Protein AF-0000000084548225 (afdb_homodimer)

Sequence (526 aa):
MEPKIGLALGSGGSRGFAHLGVLKVLEREEIPIHYISGSSMGSLIGALYSAGQTVEDMERVAVTFRSKYFMDLTVPKMGFISGEKFRQFIRLFTHHKKIEELNIPLSIVATDLIKAEKVIFTTGPVDRAVRASTAIPGIFVPEKIDGKLLVDGGVIDRVPASVAKDMGADLVIGVDVSQVKKNAEITTIYDVIIQSIDILQTEIVHLKMTGADVLISPRVEKFSSKSFQNAKEIIQLGEEAAEAALPKIYEEIERWKELHKDEMEPKIGLALGSGGSRGFAHLGVLKVLEREEIPIHYISGSSMGSLIGALYSAGQTVEDMERVAVTFRSKYFMDLTVPKMGFISGEKFRQFIRLFTHHKKIEELNIPLSIVATDLIKAEKVIFTTGPVDRAVRASTAIPGIFVPEKIDGKLLVDGGVIDRVPASVAKDMGADLVIGVDVSQVKKNAEITTIYDVIIQSIDILQTEIVHLKMTGADVLISPRVEKFSSKSFQNAKEIIQLGEEAAEAALPKIYEEIERWKELHKDE

Nearest PDB structures (foldseek):
  5fya-assembly1_A  TM=8.974E-01  e=1.579E-24  Pseudomonas aeruginosa PAO1
  5fya-assembly1_B  TM=8.894E-01  e=7.752E-24  Pseudomonas aeruginosa PAO1
  5fqu-assembly1_B  TM=8.761E-01  e=7.718E-23  Pseudomonas aeruginosa PAO1
  5fqu-assembly1_A  TM=8.758E-01  e=9.210E-23  Pseudomonas aeruginosa PAO1
  4pka-assembly1_X  TM=7.561E-01  e=9.386E-14  Solanum cardiophyllum

Structure (mmCIF, N/CA/C/O backbone):
data_AF-0000000084548225-model_v1
#
loop_
_entity.id
_entity.type
_entity.pdbx_description
1 polymer Esterase
#
loop_
_atom_site.group_PDB
_atom_site.id
_atom_site.type_symbol
_atom_site.label_atom_id
_atom_site.label_alt_id
_atom_site.label_comp_id
_atom_site.label_asym_id
_atom_site.label_entity_id
_atom_site.label_seq_id
_atom_site.pdbx_PDB_ins_code
_atom_site.Cartn_x
_atom_site.Cartn_y
_atom_site.Cartn_z
_atom_site.occupancy
_atom_site.B_iso_or_equiv
_atom_site.auth_seq_id
_atom_site.auth_comp_id
_atom_site.auth_asym_id
_atom_site.auth_atom_id
_atom_site.pdbx_PDB_model_num
ATOM 1 N N . MET A 1 1 ? -22.906 -32.5 -13.078 1 81.69 1 MET A N 1
ATOM 2 C CA . MET A 1 1 ? -21.891 -31.562 -13.547 1 81.69 1 MET A CA 1
ATOM 3 C C . MET A 1 1 ? -21 -31.094 -12.406 1 81.69 1 MET A C 1
ATOM 5 O O . MET A 1 1 ? -21.422 -31.062 -11.25 1 81.69 1 MET A O 1
ATOM 9 N N . GLU A 1 2 ? -19.641 -31.125 -12.594 1 91.75 2 GLU A N 1
ATOM 10 C CA . GLU A 1 2 ? -18.688 -30.688 -11.578 1 91.75 2 GLU A CA 1
ATOM 11 C C . GLU A 1 2 ? -18.219 -29.266 -11.828 1 91.75 2 GLU A C 1
ATOM 13 O O . GLU A 1 2 ? -18.047 -28.859 -12.984 1 91.75 2 GLU A O 1
ATOM 18 N N . PRO A 1 3 ? -18.172 -28.547 -10.812 1 96.69 3 PRO A N 1
ATOM 19 C CA . PRO A 1 3 ? -17.703 -27.172 -11 1 96.69 3 PRO A CA 1
ATOM 20 C C . PRO A 1 3 ? -16.234 -27.109 -11.391 1 96.69 3 PRO A C 1
ATOM 22 O O . PRO A 1 3 ? -15.43 -27.938 -10.945 1 96.69 3 PRO A O 1
ATOM 25 N N . LYS A 1 4 ? -15.891 -26.141 -12.203 1 98.12 4 LYS A N 1
ATOM 26 C CA . LYS A 1 4 ? -14.492 -25.797 -12.414 1 98.12 4 LYS A CA 1
ATOM 27 C C . LYS A 1 4 ? -13.945 -24.984 -11.258 1 98.12 4 LYS A C 1
ATOM 29 O O . LYS A 1 4 ? -14.5 -23.938 -10.906 1 98.12 4 LYS A O 1
ATOM 34 N N . ILE A 1 5 ? -12.875 -25.453 -10.719 1 98.44 5 ILE A N 1
ATOM 35 C CA . ILE A 1 5 ? -12.344 -24.828 -9.516 1 98.44 5 ILE A CA 1
ATOM 36 C C . ILE A 1 5 ? -11.102 -24.016 -9.867 1 98.44 5 ILE A C 1
ATOM 38 O O . ILE A 1 5 ? -10.188 -24.516 -10.523 1 98.44 5 ILE A O 1
ATOM 42 N N . GLY A 1 6 ? -11.156 -22.719 -9.508 1 98.62 6 GLY A N 1
ATOM 43 C CA . GLY A 1 6 ? -9.992 -21.859 -9.594 1 98.62 6 GLY A CA 1
ATOM 44 C C . GLY A 1 6 ? -9.273 -21.688 -8.266 1 98.62 6 GLY A C 1
ATOM 45 O O . GLY A 1 6 ? -9.914 -21.609 -7.215 1 98.62 6 GLY A O 1
ATOM 46 N N . LEU A 1 7 ? -7.992 -21.672 -8.328 1 98.75 7 LEU A N 1
ATOM 47 C CA . LEU A 1 7 ? -7.156 -21.422 -7.16 1 98.75 7 LEU A CA 1
ATOM 48 C C . LEU A 1 7 ? -6.414 -20.094 -7.301 1 98.75 7 LEU A C 1
ATOM 50 O O . LEU A 1 7 ? -5.645 -19.906 -8.25 1 98.75 7 LEU A O 1
ATOM 54 N N . ALA A 1 8 ? -6.703 -19.141 -6.43 1 98.06 8 ALA A N 1
ATOM 55 C CA . ALA A 1 8 ? -6.035 -17.844 -6.414 1 98.06 8 ALA A CA 1
ATOM 56 C C . ALA A 1 8 ? -4.973 -17.781 -5.32 1 98.06 8 ALA A C 1
ATOM 58 O O . ALA A 1 8 ? -5.301 -17.766 -4.129 1 98.06 8 ALA A O 1
ATOM 59 N N . LEU A 1 9 ? -3.748 -17.75 -5.754 1 97.88 9 LEU A N 1
ATOM 60 C CA . LEU A 1 9 ? -2.619 -17.781 -4.832 1 97.88 9 LEU A CA 1
ATOM 61 C C . LEU A 1 9 ? -2.113 -16.375 -4.535 1 97.88 9 LEU A C 1
ATOM 63 O O . LEU A 1 9 ? -1.633 -15.68 -5.438 1 97.88 9 LEU A O 1
ATOM 67 N N . GLY A 1 10 ? -2.131 -16.031 -3.303 1 94.88 10 GLY A N 1
ATOM 68 C CA . GLY A 1 10 ? -1.883 -14.656 -2.902 1 94.88 10 GLY A CA 1
ATOM 69 C C . GLY A 1 10 ? -0.408 -14.344 -2.73 1 94.88 10 GLY A C 1
ATOM 70 O O . GLY A 1 10 ? 0.426 -15.25 -2.707 1 94.88 10 GLY A O 1
ATOM 71 N N . SER A 1 11 ? -0.176 -13.016 -2.584 1 92.75 11 SER A N 1
ATOM 72 C CA . SER A 1 11 ? 1.157 -12.492 -2.309 1 92.75 11 SER A CA 1
ATOM 73 C C . SER A 1 11 ? 1.515 -12.633 -0.833 1 92.75 11 SER A C 1
ATOM 75 O O . SER A 1 11 ? 0.631 -12.648 0.027 1 92.75 11 SER A O 1
ATOM 77 N N . GLY A 1 12 ? 2.861 -12.828 -0.58 1 88.12 12 GLY A N 1
ATOM 78 C CA . GLY A 1 12 ? 3.203 -12.922 0.831 1 88.12 12 GLY A CA 1
ATOM 79 C C . GLY A 1 12 ? 4.672 -13.219 1.07 1 88.12 12 GLY A C 1
ATOM 80 O O . GLY A 1 12 ? 5.062 -13.602 2.176 1 88.12 12 GLY A O 1
ATOM 81 N N . GLY A 1 13 ? 5.516 -13.047 0.071 1 86.75 13 GLY A N 1
ATOM 82 C CA . GLY A 1 13 ? 6.922 -13.367 0.24 1 86.75 13 GLY A CA 1
ATOM 83 C C . GLY A 1 13 ? 7.16 -14.805 0.666 1 86.75 13 GLY A C 1
ATOM 84 O O . GLY A 1 13 ? 6.551 -15.727 0.119 1 86.75 13 GLY A O 1
ATOM 85 N N . SER A 1 14 ? 8.039 -14.984 1.676 1 85.44 14 SER A N 1
ATOM 86 C CA . SER A 1 14 ? 8.383 -16.328 2.119 1 85.44 14 SER A CA 1
ATOM 87 C C . SER A 1 14 ? 7.172 -17.047 2.721 1 85.44 14 SER A C 1
ATOM 89 O O . SER A 1 14 ? 7.117 -18.266 2.758 1 85.44 14 SER A O 1
ATOM 91 N N . ARG A 1 15 ? 6.23 -16.281 3.137 1 89.38 15 ARG A N 1
ATOM 92 C CA . ARG A 1 15 ? 5.004 -16.875 3.666 1 89.38 15 ARG A CA 1
ATOM 93 C C . ARG A 1 15 ? 4.246 -17.625 2.58 1 89.38 15 ARG A C 1
ATOM 95 O O . ARG A 1 15 ? 3.395 -18.469 2.879 1 89.38 15 ARG A O 1
ATOM 102 N N . GLY A 1 16 ? 4.617 -17.312 1.414 1 92.38 16 GLY A N 1
ATOM 103 C CA . GLY A 1 16 ? 4.012 -17.984 0.269 1 92.38 16 GLY A CA 1
ATOM 104 C C . GLY A 1 16 ? 4.324 -19.469 0.208 1 92.38 16 GLY A C 1
ATOM 105 O O . GLY A 1 16 ? 3.666 -20.203 -0.522 1 92.38 16 GLY A O 1
ATOM 106 N N . PHE A 1 17 ? 5.254 -19.922 0.998 1 94.44 17 PHE A N 1
ATOM 107 C CA . PHE A 1 17 ? 5.5 -21.359 1.075 1 94.44 17 PHE A CA 1
ATOM 108 C C . PHE A 1 17 ? 4.266 -22.094 1.587 1 94.44 17 PHE A C 1
ATOM 110 O O . PHE A 1 17 ? 4.113 -23.297 1.359 1 94.44 17 PHE A O 1
ATOM 117 N N . ALA A 1 18 ? 3.416 -21.391 2.221 1 96.19 18 ALA A N 1
ATOM 118 C CA . ALA A 1 18 ? 2.178 -21.984 2.721 1 96.19 18 ALA A CA 1
ATOM 119 C C . ALA A 1 18 ? 1.308 -22.484 1.571 1 96.19 18 ALA A C 1
ATOM 121 O O . ALA A 1 18 ? 0.49 -23.391 1.752 1 96.19 18 ALA A O 1
ATOM 122 N N . HIS A 1 19 ? 1.433 -21.844 0.414 1 98.12 19 HIS A N 1
ATOM 123 C CA . HIS A 1 19 ? 0.702 -22.312 -0.758 1 98.12 19 HIS A CA 1
ATOM 124 C C . HIS A 1 19 ? 0.976 -23.797 -1.023 1 98.12 19 HIS A C 1
ATOM 126 O O . HIS A 1 19 ? 0.093 -24.516 -1.483 1 98.12 19 HIS A O 1
ATOM 132 N N . LEU A 1 20 ? 2.195 -24.25 -0.744 1 97.94 20 LEU A N 1
ATOM 133 C CA . LEU A 1 20 ? 2.559 -25.656 -0.95 1 97.94 20 LEU A CA 1
ATOM 134 C C . LEU A 1 20 ? 1.74 -26.562 -0.043 1 97.94 20 LEU A C 1
ATOM 136 O O . LEU A 1 20 ? 1.302 -27.641 -0.467 1 97.94 20 LEU A O 1
ATOM 140 N N . GLY A 1 21 ? 1.569 -26.125 1.209 1 98.12 21 GLY A N 1
ATOM 141 C CA . GLY A 1 21 ? 0.714 -26.875 2.111 1 98.12 21 GLY A CA 1
ATOM 142 C C . GLY A 1 21 ? -0.718 -26.984 1.624 1 98.12 21 GLY A C 1
ATOM 143 O O . GLY A 1 21 ? -1.33 -28.062 1.714 1 98.12 21 GLY A O 1
ATOM 144 N N . VAL A 1 22 ? -1.211 -25.938 1.106 1 98.62 22 VAL A N 1
ATOM 145 C CA . VAL A 1 22 ? -2.568 -25.922 0.572 1 98.62 22 VAL A CA 1
ATOM 146 C C . VAL A 1 22 ? -2.672 -26.875 -0.61 1 98.62 22 VAL A C 1
ATOM 148 O O . VAL A 1 22 ? -3.613 -27.672 -0.692 1 98.62 22 VAL A O 1
ATOM 151 N N . LEU A 1 23 ? -1.716 -26.812 -1.496 1 98.62 23 LEU A N 1
ATOM 152 C CA . LEU A 1 23 ? -1.705 -27.688 -2.664 1 98.62 23 LEU A CA 1
ATOM 153 C C . LEU A 1 23 ? -1.665 -29.156 -2.244 1 98.62 23 LEU A C 1
ATOM 155 O O . LEU A 1 23 ? -2.354 -30 -2.83 1 98.62 23 LEU A O 1
ATOM 159 N N . LYS A 1 24 ? -0.871 -29.469 -1.237 1 98.12 24 LYS A N 1
ATOM 160 C CA . LYS A 1 24 ? -0.777 -30.828 -0.729 1 98.12 24 LYS A CA 1
ATOM 161 C C . LYS A 1 24 ? -2.148 -31.359 -0.317 1 98.12 24 LYS A C 1
ATOM 163 O O . LYS A 1 24 ? -2.516 -32.469 -0.665 1 98.12 24 LYS A O 1
ATOM 168 N N . VAL A 1 25 ? -2.842 -30.578 0.411 1 98.56 25 VAL A N 1
ATOM 169 C CA . VAL A 1 25 ? -4.141 -30.984 0.932 1 98.56 25 VAL A CA 1
ATOM 170 C C . VAL A 1 25 ? -5.141 -31.109 -0.215 1 98.56 25 VAL A C 1
ATOM 172 O O . VAL A 1 25 ? -5.914 -32.062 -0.267 1 98.56 25 VAL A O 1
ATOM 175 N N . LEU A 1 26 ? -5.16 -30.156 -1.131 1 98.38 26 LEU A N 1
ATOM 176 C CA . LEU A 1 26 ? -6.086 -30.219 -2.258 1 98.38 26 LEU A CA 1
ATOM 177 C C . LEU A 1 26 ? -5.828 -31.469 -3.092 1 98.38 26 LEU A C 1
ATOM 179 O O . LEU A 1 26 ? -6.773 -32.125 -3.543 1 98.38 26 LEU A O 1
ATOM 183 N N . GLU A 1 27 ? -4.555 -31.781 -3.295 1 97.88 27 GLU A N 1
ATOM 184 C CA . GLU A 1 27 ? -4.207 -33 -4.023 1 97.88 27 GLU A CA 1
ATOM 185 C C . GLU A 1 27 ? -4.66 -34.25 -3.268 1 97.88 27 GLU A C 1
ATOM 187 O O . GLU A 1 27 ? -5.25 -35.156 -3.854 1 97.88 27 GLU A O 1
ATOM 192 N N . ARG A 1 28 ? -4.316 -34.25 -2.002 1 97.56 28 ARG A N 1
ATOM 193 C CA . ARG A 1 28 ? -4.656 -35.406 -1.161 1 97.56 28 ARG A CA 1
ATOM 194 C C . ARG A 1 28 ? -6.156 -35.688 -1.186 1 97.56 28 ARG A C 1
ATOM 196 O O . ARG A 1 28 ? -6.582 -36.844 -1.221 1 97.56 28 ARG A O 1
ATOM 203 N N . GLU A 1 29 ? -6.914 -34.656 -1.213 1 97.88 29 GLU A N 1
ATOM 204 C CA . GLU A 1 29 ? -8.367 -34.75 -1.159 1 97.88 29 GLU A CA 1
ATOM 205 C C . GLU A 1 29 ? -8.969 -34.844 -2.561 1 97.88 29 GLU A C 1
ATOM 207 O O . GLU A 1 29 ? -10.195 -34.812 -2.719 1 97.88 29 GLU A O 1
ATOM 212 N N . GLU A 1 30 ? -8.133 -34.844 -3.566 1 97.38 30 GLU A N 1
ATOM 213 C CA . GLU A 1 30 ? -8.516 -34.969 -4.969 1 97.38 30 GLU A CA 1
ATOM 214 C C . GLU A 1 30 ? -9.469 -33.875 -5.398 1 97.38 30 GLU A C 1
ATOM 216 O O . GLU A 1 30 ? -10.469 -34.125 -6.07 1 97.38 30 GLU A O 1
ATOM 221 N N . ILE A 1 31 ? -9.258 -32.75 -4.895 1 97.5 31 ILE A N 1
ATOM 222 C CA . ILE A 1 31 ? -9.969 -31.562 -5.363 1 97.5 31 ILE A CA 1
ATOM 223 C C . ILE A 1 31 ? -9.281 -31.016 -6.613 1 97.5 31 ILE A C 1
ATOM 225 O O . ILE A 1 31 ? -8.141 -30.547 -6.551 1 97.5 31 ILE A O 1
ATOM 229 N N . PRO A 1 32 ? -9.953 -31.078 -7.676 1 96.94 32 PRO A N 1
ATOM 230 C CA . PRO A 1 32 ? -9.289 -30.672 -8.914 1 96.94 32 PRO A CA 1
ATOM 231 C C . PRO A 1 32 ? -9.078 -29.156 -9.008 1 96.94 32 PRO A C 1
ATOM 233 O O . PRO A 1 32 ? -9.922 -28.391 -8.555 1 96.94 32 PRO A O 1
ATOM 236 N N . ILE A 1 33 ? -7.996 -28.734 -9.617 1 98.31 33 ILE A N 1
ATOM 237 C CA . ILE A 1 33 ? -7.688 -27.344 -9.906 1 98.31 33 ILE A CA 1
ATOM 238 C C . ILE A 1 33 ? -7.691 -27.109 -11.414 1 98.31 33 ILE A C 1
ATOM 240 O O . ILE A 1 33 ? -6.836 -27.625 -12.133 1 98.31 33 ILE A O 1
ATOM 244 N N . HIS A 1 34 ? -8.617 -26.312 -11.828 1 98.5 34 HIS A N 1
ATOM 245 C CA . HIS A 1 34 ? -8.789 -26.109 -13.266 1 98.5 34 HIS A CA 1
ATOM 246 C C . HIS A 1 34 ? -8.086 -24.844 -13.734 1 98.5 34 HIS A C 1
ATOM 248 O O . HIS A 1 34 ? -7.672 -24.75 -14.891 1 98.5 34 HIS A O 1
ATOM 254 N N . TYR A 1 35 ? -8.016 -23.859 -12.844 1 98.69 35 TYR A N 1
ATOM 255 C CA . TYR A 1 35 ? -7.387 -22.578 -13.125 1 98.69 35 TYR A CA 1
ATOM 256 C C . TYR A 1 35 ? -6.555 -22.109 -11.93 1 98.69 35 TYR A C 1
ATOM 258 O O . TYR A 1 35 ? -6.902 -22.375 -10.781 1 98.69 35 TYR A O 1
ATOM 266 N N . ILE A 1 36 ? -5.477 -21.406 -12.242 1 98.88 36 ILE A N 1
ATOM 267 C CA . ILE A 1 36 ? -4.68 -20.797 -11.18 1 98.88 36 ILE A CA 1
ATOM 268 C C . ILE A 1 36 ? -4.402 -19.344 -11.516 1 98.88 36 ILE A C 1
ATOM 270 O O . ILE A 1 36 ? -4.098 -19 -12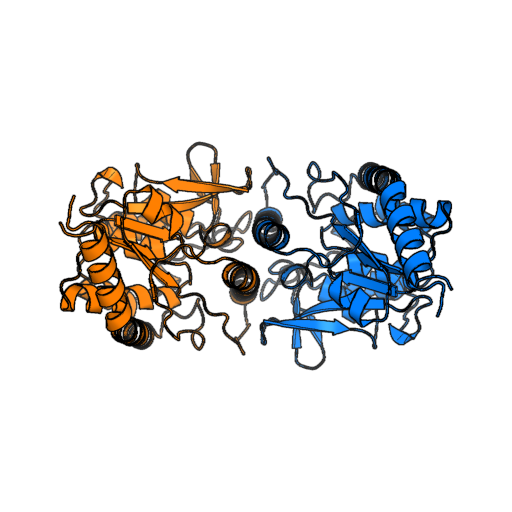.664 1 98.88 36 ILE A O 1
ATOM 274 N N . SER A 1 37 ? -4.637 -18.469 -10.633 1 98.75 37 SER A N 1
ATOM 275 C CA . SER A 1 37 ? -4.137 -17.109 -10.672 1 98.75 37 SER A CA 1
ATOM 276 C C . SER A 1 37 ? -3.182 -16.828 -9.508 1 98.75 37 SER A C 1
ATOM 278 O O . SER A 1 37 ? -3.322 -17.422 -8.438 1 98.75 37 SER A O 1
ATOM 280 N N . GLY A 1 38 ? -2.172 -16.047 -9.789 1 98.25 38 GLY A N 1
ATOM 281 C CA . GLY A 1 38 ? -1.194 -15.836 -8.734 1 98.25 38 GLY A CA 1
ATOM 282 C C . GLY A 1 38 ? -0.588 -14.445 -8.758 1 98.25 38 GLY A C 1
ATOM 283 O O . GLY A 1 38 ? -0.396 -13.859 -9.828 1 98.25 38 GLY A O 1
ATOM 284 N N . SER A 1 39 ? -0.247 -13.922 -7.637 1 96.75 39 SER A N 1
ATOM 285 C CA . SER A 1 39 ? 0.487 -12.68 -7.438 1 96.75 39 SER A CA 1
ATOM 286 C C . SER A 1 39 ? 1.738 -12.898 -6.598 1 96.75 39 SER A C 1
ATOM 288 O O . SER A 1 39 ? 1.669 -13.5 -5.52 1 96.75 39 SER A O 1
ATOM 290 N N . SER A 1 40 ? 2.908 -12.359 -7.039 1 96.31 40 SER A N 1
ATOM 291 C CA . SER A 1 40 ? 4.168 -12.461 -6.305 1 96.31 40 SER A CA 1
ATOM 292 C C . SER A 1 40 ? 4.516 -13.914 -6.008 1 96.31 40 SER A C 1
ATOM 294 O O . SER A 1 40 ? 4.551 -14.75 -6.914 1 96.31 40 SER A O 1
ATOM 296 N N . MET A 1 41 ? 4.672 -14.281 -4.836 1 95.06 41 MET A N 1
ATOM 297 C CA . MET A 1 41 ? 5 -15.664 -4.48 1 95.06 41 MET A CA 1
ATOM 298 C C . MET A 1 41 ? 3.916 -16.625 -4.969 1 95.06 41 MET A C 1
ATOM 300 O O . MET A 1 41 ? 4.211 -17.75 -5.355 1 95.06 41 MET A O 1
ATOM 304 N N . GLY A 1 42 ? 2.717 -16.156 -4.926 1 97.56 42 GLY A N 1
ATOM 305 C CA . GLY A 1 42 ? 1.646 -16.969 -5.492 1 97.56 42 GLY A CA 1
ATOM 306 C C . GLY A 1 42 ? 1.839 -17.266 -6.969 1 97.56 42 GLY A C 1
ATOM 307 O O . GLY A 1 42 ? 1.537 -18.359 -7.426 1 97.56 42 GLY A O 1
ATOM 308 N N . SER A 1 43 ? 2.299 -16.266 -7.688 1 98.62 43 SER A N 1
ATOM 309 C CA . SER A 1 43 ? 2.57 -16.5 -9.102 1 98.62 43 SER A CA 1
ATOM 310 C C . SER A 1 43 ? 3.713 -17.484 -9.297 1 98.62 43 SER A C 1
ATOM 312 O O . SER A 1 43 ? 3.672 -18.312 -10.203 1 98.62 43 SER A O 1
ATOM 314 N N . LEU A 1 44 ? 4.742 -17.422 -8.438 1 97.81 44 LEU A N 1
ATOM 315 C CA . LEU A 1 44 ? 5.867 -18.344 -8.516 1 97.81 44 LEU A CA 1
ATOM 316 C C . LEU A 1 44 ? 5.41 -19.781 -8.273 1 97.81 44 LEU A C 1
ATOM 318 O O . LEU A 1 44 ? 5.656 -20.656 -9.094 1 97.81 44 LEU A O 1
ATOM 322 N N . ILE A 1 45 ? 4.703 -19.984 -7.191 1 98.31 45 ILE A N 1
ATOM 323 C CA . ILE A 1 45 ? 4.227 -21.312 -6.84 1 98.31 45 ILE A CA 1
ATOM 324 C C . ILE A 1 45 ? 3.254 -21.812 -7.902 1 98.31 45 ILE A C 1
ATOM 326 O O . ILE A 1 45 ? 3.334 -22.969 -8.336 1 98.31 45 ILE A O 1
ATOM 330 N N . GLY A 1 46 ? 2.361 -20.906 -8.289 1 98.69 46 GLY A N 1
ATOM 331 C CA . GLY A 1 46 ? 1.426 -21.266 -9.344 1 98.69 46 GLY A CA 1
ATOM 332 C C . GLY A 1 46 ? 2.111 -21.656 -10.633 1 98.69 46 GLY A C 1
ATOM 333 O O . GLY A 1 46 ? 1.719 -22.641 -11.273 1 98.69 46 GLY A O 1
ATOM 334 N N . ALA A 1 47 ? 3.139 -20.953 -11.008 1 98.75 47 ALA A N 1
ATOM 335 C CA . ALA A 1 47 ? 3.865 -21.219 -12.242 1 98.75 47 ALA A CA 1
ATOM 336 C C . ALA A 1 47 ? 4.582 -22.562 -12.18 1 98.75 47 ALA A C 1
ATOM 338 O O . ALA A 1 47 ? 4.496 -23.375 -13.109 1 98.75 47 ALA A O 1
ATOM 339 N N . LEU A 1 48 ? 5.281 -22.812 -11.094 1 98.5 48 LEU A N 1
ATOM 340 C CA . LEU A 1 48 ? 6.004 -24.078 -10.938 1 98.5 48 LEU A CA 1
ATOM 341 C C . LEU A 1 48 ? 5.043 -25.266 -10.938 1 98.5 48 LEU A C 1
ATOM 343 O O . LEU A 1 48 ? 5.281 -26.25 -11.625 1 98.5 48 LEU A O 1
ATOM 347 N N . TYR A 1 49 ? 3.957 -25.125 -10.227 1 98.69 49 TYR A N 1
ATOM 348 C CA . TYR A 1 49 ? 2.949 -26.172 -10.148 1 98.69 49 TYR A CA 1
ATOM 349 C C . TYR A 1 49 ? 2.324 -26.438 -11.516 1 98.69 49 TYR A C 1
ATOM 351 O O . TYR A 1 49 ? 2.201 -27.578 -11.938 1 98.69 49 TYR A O 1
ATOM 359 N N . SER A 1 50 ? 1.977 -25.344 -12.156 1 98.62 50 SER A N 1
ATOM 360 C CA . SER A 1 50 ? 1.33 -25.469 -13.461 1 98.62 50 SER A CA 1
ATOM 361 C C . SER A 1 50 ? 2.295 -26 -14.516 1 98.62 50 SER A C 1
ATOM 363 O O . SER A 1 50 ? 1.87 -26.516 -15.555 1 98.62 50 SER A O 1
ATOM 365 N N . ALA A 1 51 ? 3.574 -25.844 -14.273 1 98.19 51 ALA A N 1
ATOM 366 C CA . ALA A 1 51 ? 4.586 -26.344 -15.203 1 98.19 51 ALA A CA 1
ATOM 367 C C . ALA A 1 51 ? 4.82 -27.844 -15.008 1 98.19 51 ALA A C 1
ATOM 369 O O . ALA A 1 51 ? 5.523 -28.469 -15.805 1 98.19 51 ALA A O 1
ATOM 370 N N . GLY A 1 52 ? 4.301 -28.391 -13.922 1 97.44 52 GLY A N 1
ATOM 371 C CA . GLY A 1 52 ? 4.387 -29.828 -13.734 1 97.44 52 GLY A CA 1
ATOM 372 C C . GLY A 1 52 ? 5.289 -30.219 -12.586 1 97.44 52 GLY A C 1
ATOM 373 O O . GLY A 1 52 ? 5.52 -31.422 -12.359 1 97.44 52 GLY A O 1
ATOM 374 N N . GLN A 1 53 ? 5.805 -29.281 -11.891 1 97.44 53 GLN A N 1
ATOM 375 C CA . GLN A 1 53 ? 6.574 -29.625 -10.703 1 97.44 53 GLN A CA 1
ATOM 376 C C . GLN A 1 53 ? 5.691 -30.281 -9.641 1 97.44 53 GLN A C 1
ATOM 378 O O . GLN A 1 53 ? 4.543 -29.875 -9.445 1 97.44 53 GLN A O 1
ATOM 383 N N . THR A 1 54 ? 6.242 -31.266 -8.992 1 97.44 54 THR A N 1
ATOM 384 C CA . THR A 1 54 ? 5.488 -31.875 -7.902 1 97.44 54 THR A CA 1
ATOM 385 C C . THR A 1 54 ? 5.578 -31.031 -6.641 1 97.44 54 THR A C 1
ATOM 387 O O . THR A 1 54 ? 6.555 -30.297 -6.449 1 97.44 54 THR A O 1
ATOM 390 N N . VAL A 1 55 ? 4.578 -31.125 -5.801 1 97.56 55 VAL A N 1
ATOM 391 C CA . VAL A 1 55 ? 4.594 -30.391 -4.539 1 97.56 55 VAL A CA 1
ATOM 392 C C . VAL A 1 55 ? 5.785 -30.828 -3.695 1 97.56 55 VAL A C 1
ATOM 394 O O . VAL A 1 55 ? 6.422 -30 -3.029 1 97.56 55 VAL A O 1
ATOM 397 N N . GLU A 1 56 ? 6.082 -32.062 -3.756 1 96.19 56 GLU A N 1
ATOM 398 C CA . GLU A 1 56 ? 7.219 -32.625 -3.023 1 96.19 56 GLU A CA 1
ATOM 399 C C . GLU A 1 56 ? 8.531 -31.969 -3.48 1 96.19 56 GLU A C 1
ATOM 401 O O . GLU A 1 56 ? 9.359 -31.594 -2.654 1 96.19 56 GLU A O 1
ATOM 406 N N . ASP A 1 57 ? 8.742 -31.922 -4.766 1 95.88 57 ASP A N 1
ATOM 407 C CA . ASP A 1 57 ? 9.945 -31.297 -5.301 1 95.88 57 ASP A CA 1
ATOM 408 C C . ASP A 1 57 ? 10.016 -29.828 -4.906 1 95.88 57 ASP A C 1
ATOM 410 O O . ASP A 1 57 ? 11.086 -29.328 -4.535 1 95.88 57 ASP A O 1
ATOM 414 N N . MET A 1 58 ? 8.914 -29.188 -4.992 1 96.88 58 MET A N 1
ATOM 415 C CA . MET A 1 58 ? 8.875 -27.766 -4.637 1 96.88 58 MET A CA 1
ATOM 416 C C . MET A 1 58 ? 9.172 -27.578 -3.15 1 96.88 58 MET A C 1
ATOM 418 O O . MET A 1 58 ? 9.828 -26.609 -2.764 1 96.88 58 MET A O 1
ATOM 422 N N . GLU A 1 59 ? 8.625 -28.453 -2.336 1 95.62 59 GLU A N 1
ATOM 423 C CA . GLU A 1 59 ? 8.906 -28.406 -0.904 1 95.62 59 GLU A CA 1
ATOM 424 C C . GLU A 1 59 ? 10.398 -28.578 -0.627 1 95.62 59 GLU A C 1
ATOM 426 O O . GLU A 1 59 ? 10.961 -27.875 0.216 1 95.62 59 GLU A O 1
ATOM 431 N N . ARG A 1 60 ? 11.023 -29.484 -1.304 1 94.06 60 ARG A N 1
ATOM 432 C CA . ARG A 1 60 ? 12.453 -29.703 -1.141 1 94.06 60 ARG A CA 1
ATOM 433 C C . ARG A 1 60 ? 13.242 -28.438 -1.488 1 94.06 60 ARG A C 1
ATOM 435 O O . ARG A 1 60 ? 14.172 -28.062 -0.768 1 94.06 60 ARG A O 1
ATOM 442 N N . VAL A 1 61 ? 12.891 -27.844 -2.582 1 91.81 61 VAL A N 1
ATOM 443 C CA . VAL A 1 61 ? 13.547 -26.625 -3.018 1 91.81 61 VAL A CA 1
ATOM 444 C C . VAL A 1 61 ? 13.312 -25.516 -1.987 1 91.81 61 VAL A C 1
ATOM 446 O O . VAL A 1 61 ? 14.242 -24.781 -1.641 1 91.81 61 VAL A O 1
ATOM 449 N N . ALA A 1 62 ? 12.094 -25.422 -1.484 1 92.06 62 ALA A N 1
ATOM 450 C CA . ALA A 1 62 ? 11.742 -24.391 -0.514 1 92.06 62 ALA A CA 1
ATOM 451 C C . ALA A 1 62 ? 12.586 -24.516 0.754 1 92.06 62 ALA A C 1
ATOM 453 O O . ALA A 1 62 ? 13.047 -23.516 1.301 1 92.06 62 ALA A O 1
ATOM 454 N N . VAL A 1 63 ? 12.773 -25.703 1.194 1 90.25 63 VAL A N 1
ATOM 455 C CA . VAL A 1 63 ? 13.461 -25.969 2.457 1 90.25 63 VAL A CA 1
ATOM 456 C C . VAL A 1 63 ? 14.953 -25.672 2.311 1 90.25 63 VAL A C 1
ATOM 458 O O . VAL A 1 63 ? 15.594 -25.219 3.26 1 90.25 63 VAL A O 1
ATOM 461 N N . THR A 1 64 ? 15.469 -25.75 1.113 1 86.56 64 THR A N 1
ATOM 462 C CA . THR A 1 64 ? 16.906 -25.562 0.903 1 86.56 64 THR A CA 1
ATOM 463 C C . THR A 1 64 ? 17.172 -24.203 0.273 1 86.56 64 THR A C 1
ATOM 465 O O . THR A 1 64 ? 18.328 -23.859 0.029 1 86.56 64 THR A O 1
ATOM 468 N N . PHE A 1 65 ? 16.125 -23.516 0.097 1 83.44 65 PHE A N 1
ATOM 469 C CA . PHE A 1 65 ? 16.219 -22.234 -0.609 1 83.44 65 PHE A CA 1
ATOM 470 C C . PHE A 1 65 ? 17.031 -21.234 0.204 1 83.44 65 PHE A C 1
ATOM 472 O O . PHE A 1 65 ? 16.797 -21.078 1.407 1 83.44 65 PHE A O 1
ATOM 479 N N . ARG A 1 66 ? 18 -20.656 -0.429 1 80.31 66 ARG A N 1
ATOM 480 C CA . ARG A 1 66 ? 18.766 -19.547 0.125 1 80.31 66 ARG A CA 1
ATOM 481 C C . ARG A 1 66 ? 18.688 -18.328 -0.792 1 80.31 66 ARG A C 1
ATOM 483 O O . ARG A 1 66 ? 19.266 -18.328 -1.886 1 80.31 66 ARG A O 1
ATOM 490 N N . SER A 1 67 ? 18.016 -17.266 -0.313 1 80.56 67 SER A N 1
ATOM 491 C CA . SER A 1 67 ? 17.734 -16.109 -1.142 1 80.56 67 SER A CA 1
ATOM 492 C C . SER A 1 67 ? 19.016 -15.484 -1.684 1 80.56 67 SER A C 1
ATOM 494 O O . SER A 1 67 ? 19.031 -14.938 -2.785 1 80.56 67 SER A O 1
ATOM 496 N N . LYS A 1 68 ? 20.094 -15.562 -0.949 1 81.62 68 LYS A N 1
ATOM 497 C CA . LYS A 1 68 ? 21.359 -14.922 -1.331 1 81.62 68 LYS A CA 1
ATOM 498 C C . LYS A 1 68 ? 21.859 -15.445 -2.674 1 81.62 68 LYS A C 1
ATOM 500 O O . LYS A 1 68 ? 22.547 -14.734 -3.408 1 81.62 68 LYS A O 1
ATOM 505 N N . TYR A 1 69 ? 21.453 -16.656 -3.029 1 81.19 69 TYR A N 1
ATOM 506 C CA . TYR A 1 69 ? 21.938 -17.266 -4.266 1 81.19 69 TYR A CA 1
ATOM 507 C C . TYR A 1 69 ? 21.125 -16.766 -5.465 1 81.19 69 TYR A C 1
ATOM 509 O O . TYR A 1 69 ? 21.547 -16.938 -6.613 1 81.19 69 TYR A O 1
ATOM 517 N N . PHE A 1 70 ? 20.047 -16.125 -5.168 1 83.62 70 PHE A N 1
ATOM 518 C CA . PHE A 1 70 ? 19.188 -15.711 -6.266 1 83.62 70 PHE A CA 1
ATOM 519 C C . PHE A 1 70 ? 19.078 -14.195 -6.324 1 83.62 70 PHE A C 1
ATOM 521 O O . PHE A 1 70 ? 18.344 -13.648 -7.148 1 83.62 70 PHE A O 1
ATOM 528 N N . MET A 1 71 ? 19.797 -13.648 -5.469 1 85.81 71 MET A N 1
ATOM 529 C CA . MET A 1 71 ? 19.828 -12.188 -5.438 1 85.81 71 MET A CA 1
ATOM 530 C C . MET A 1 71 ? 21.078 -11.656 -6.137 1 85.81 71 MET A C 1
ATOM 532 O O . MET A 1 71 ? 22.188 -12.062 -5.82 1 85.81 71 MET A O 1
ATOM 536 N N . ASP A 1 72 ? 20.969 -10.945 -7.172 1 90.94 72 ASP A N 1
ATOM 537 C CA . ASP A 1 72 ? 22.062 -10.281 -7.879 1 90.94 72 ASP A CA 1
ATOM 538 C C . ASP A 1 72 ? 22 -8.773 -7.688 1 90.94 72 ASP A C 1
ATOM 540 O O . ASP A 1 72 ? 21.438 -8.055 -8.523 1 90.94 72 ASP A O 1
ATOM 544 N N . LEU A 1 73 ? 22.703 -8.336 -6.676 1 85.25 73 LEU A N 1
ATOM 545 C CA . LEU A 1 73 ? 22.703 -6.93 -6.297 1 85.25 73 LEU A CA 1
ATOM 546 C C . LEU A 1 73 ? 23.219 -6.059 -7.441 1 85.25 73 LEU A C 1
ATOM 548 O O . LEU A 1 73 ? 24.078 -6.484 -8.211 1 85.25 73 LEU A O 1
ATOM 552 N N . THR A 1 74 ? 22.656 -4.93 -7.66 1 83.44 74 THR A N 1
ATOM 553 C CA . THR A 1 74 ? 23.062 -3.986 -8.695 1 83.44 74 THR A CA 1
ATOM 554 C C . THR A 1 74 ? 23.156 -2.572 -8.125 1 83.44 74 THR A C 1
ATOM 556 O O . THR A 1 74 ? 22.828 -2.344 -6.957 1 83.44 74 THR A O 1
ATOM 559 N N . VAL A 1 75 ? 23.734 -1.673 -8.883 1 75.44 75 VAL A N 1
ATOM 560 C CA . VAL A 1 75 ? 23.797 -0.269 -8.492 1 75.44 75 VAL A CA 1
ATOM 561 C C . VAL A 1 75 ? 22.375 0.297 -8.414 1 75.44 75 VAL A C 1
ATOM 563 O O . VAL A 1 75 ? 21.625 0.25 -9.391 1 75.44 75 VAL A O 1
ATOM 566 N N . PRO A 1 76 ? 22.109 0.68 -7.203 1 73 76 PRO A N 1
ATOM 567 C CA . PRO A 1 76 ? 20.719 1.085 -6.977 1 73 76 PRO A CA 1
ATOM 568 C C . PRO A 1 76 ? 20.297 2.27 -7.848 1 73 76 PRO A C 1
ATOM 570 O O . PRO A 1 76 ? 20.938 3.328 -7.801 1 73 76 PRO A O 1
ATOM 573 N N . LYS A 1 77 ? 19.406 2.113 -8.805 1 81.44 77 LYS A N 1
ATOM 574 C CA . LYS A 1 77 ? 18.688 3.16 -9.539 1 81.44 77 LYS A CA 1
ATOM 575 C C . LYS A 1 77 ? 17.188 3.053 -9.32 1 81.44 77 LYS A C 1
ATOM 577 O O . LYS A 1 77 ? 16.594 3.9 -8.648 1 81.44 77 LYS A O 1
ATOM 582 N N . MET A 1 78 ? 16.688 1.88 -9.719 1 88.12 78 MET A N 1
ATOM 583 C CA . MET A 1 78 ? 15.258 1.677 -9.523 1 88.12 78 MET A CA 1
ATOM 584 C C . MET A 1 78 ? 15 0.481 -8.609 1 88.12 78 MET A C 1
ATOM 586 O O . MET A 1 78 ? 13.844 0.127 -8.359 1 88.12 78 MET A O 1
ATOM 590 N N . GLY A 1 79 ? 16.016 -0.175 -8.117 1 87.06 79 GLY A N 1
ATOM 591 C CA . GLY A 1 79 ? 16 -1.31 -7.207 1 87.06 79 GLY A CA 1
ATOM 592 C C . GLY A 1 79 ? 17.391 -1.773 -6.816 1 87.06 79 GLY A C 1
ATOM 593 O O . GLY A 1 79 ? 18.375 -1.351 -7.414 1 87.06 79 GLY A O 1
ATOM 594 N N . PHE A 1 80 ? 17.469 -2.635 -5.844 1 86.69 80 PHE A N 1
ATOM 595 C CA . PHE A 1 80 ? 18.75 -3.115 -5.336 1 86.69 80 PHE A CA 1
ATOM 596 C C . PHE A 1 80 ? 19.141 -4.438 -5.992 1 86.69 80 PHE A C 1
ATOM 598 O O . PHE A 1 80 ? 20.297 -4.832 -5.969 1 86.69 80 PHE A O 1
ATOM 605 N N . ILE A 1 81 ? 18.156 -5.07 -6.477 1 90.44 81 ILE A N 1
ATOM 606 C CA . ILE A 1 81 ? 18.359 -6.398 -7.035 1 90.44 81 ILE A CA 1
ATOM 607 C C . ILE A 1 81 ? 17.891 -6.426 -8.492 1 90.44 81 ILE A C 1
ATOM 609 O O . ILE A 1 81 ? 16.766 -6.047 -8.789 1 90.44 81 ILE A O 1
ATOM 613 N N . SER A 1 82 ? 18.703 -6.84 -9.406 1 92.62 82 SER A N 1
ATOM 614 C CA . SER A 1 82 ? 18.344 -6.902 -10.82 1 92.62 82 SER A CA 1
ATOM 615 C C . SER A 1 82 ? 17.266 -7.961 -11.07 1 92.62 82 SER A C 1
ATOM 617 O O . SER A 1 82 ? 16.359 -7.75 -11.875 1 92.62 82 SER A O 1
ATOM 619 N N . GLY A 1 83 ? 17.406 -9.148 -10.43 1 93 83 GLY A N 1
ATOM 620 C CA . GLY A 1 83 ? 16.422 -10.219 -10.531 1 93 83 GLY A CA 1
ATOM 621 C C . GLY A 1 83 ? 16.719 -11.188 -11.664 1 93 83 GLY A C 1
ATOM 622 O O . GLY A 1 83 ? 15.859 -12 -12.023 1 93 83 GLY A O 1
ATOM 623 N N . GLU A 1 84 ? 17.875 -11.023 -12.289 1 94.38 84 GLU A N 1
ATOM 624 C CA . GLU A 1 84 ? 18.219 -11.891 -13.414 1 94.38 84 GLU A CA 1
ATOM 625 C C . GLU A 1 84 ? 18.469 -13.328 -12.953 1 94.38 84 GLU A C 1
ATOM 627 O O . GLU A 1 84 ? 18.094 -14.281 -13.641 1 94.38 84 GLU A O 1
ATOM 632 N N . LYS A 1 85 ? 19.172 -13.461 -11.828 1 93.94 85 LYS A N 1
ATOM 633 C CA . LYS A 1 85 ? 19.391 -14.805 -11.297 1 93.94 85 LYS A CA 1
ATOM 634 C C . LYS A 1 85 ? 18.078 -15.492 -10.961 1 93.94 85 LYS A C 1
ATOM 636 O O . LYS A 1 85 ? 17.891 -16.688 -11.234 1 93.94 85 LYS A O 1
ATOM 641 N N . PHE A 1 86 ? 17.219 -14.742 -10.367 1 94.5 86 PHE A N 1
ATOM 642 C CA . PHE A 1 86 ? 15.898 -15.258 -10.023 1 94.5 86 PHE A CA 1
ATOM 643 C C . PHE A 1 86 ? 15.125 -15.641 -11.281 1 94.5 86 PHE A C 1
ATOM 645 O O . PHE A 1 86 ? 14.492 -16.688 -11.328 1 94.5 86 PHE A O 1
ATOM 652 N N . ARG A 1 87 ? 15.148 -14.812 -12.258 1 95.94 87 ARG A N 1
ATOM 653 C CA . ARG A 1 87 ? 14.484 -15.102 -13.531 1 95.94 87 ARG A CA 1
ATOM 654 C C . ARG A 1 87 ? 15.016 -16.391 -14.141 1 95.94 87 ARG A C 1
ATOM 656 O O . ARG A 1 87 ? 14.234 -17.219 -14.633 1 95.94 87 ARG A O 1
ATOM 663 N N . GLN A 1 88 ? 16.297 -16.594 -14.117 1 95.62 88 GLN A N 1
ATOM 664 C CA . GLN A 1 88 ? 16.922 -17.797 -14.656 1 95.62 88 GLN A CA 1
ATOM 665 C C . GLN A 1 88 ? 16.469 -19.047 -13.898 1 95.62 88 GLN A C 1
ATOM 667 O O . GLN A 1 88 ? 16.234 -20.094 -14.492 1 95.62 88 GLN A O 1
ATOM 672 N N . PHE A 1 89 ? 16.375 -18.875 -12.609 1 94.25 89 PHE A N 1
ATOM 673 C CA . PHE A 1 89 ? 15.867 -19.953 -11.773 1 94.25 89 PHE A CA 1
ATOM 674 C C . PHE A 1 89 ? 14.461 -20.359 -12.211 1 94.25 89 PHE A C 1
ATOM 676 O O . PHE A 1 89 ? 14.18 -21.547 -12.398 1 94.25 89 PHE A O 1
ATOM 683 N N . ILE A 1 90 ? 13.57 -19.422 -12.398 1 96.5 90 ILE A N 1
ATOM 684 C CA . ILE A 1 90 ? 12.195 -19.672 -12.812 1 96.5 90 ILE A CA 1
ATOM 685 C C . ILE A 1 90 ? 12.188 -20.344 -14.188 1 96.5 90 ILE A C 1
ATOM 687 O O . ILE A 1 90 ? 11.445 -21.297 -14.414 1 96.5 90 ILE A O 1
ATOM 691 N N . ARG A 1 91 ? 12.992 -19.766 -15.047 1 97.31 91 ARG A N 1
ATOM 692 C CA . ARG A 1 91 ? 13.062 -20.297 -16.406 1 97.31 91 ARG A CA 1
ATOM 693 C C . ARG A 1 91 ? 13.43 -21.781 -16.406 1 97.31 91 ARG A C 1
ATOM 695 O O . ARG A 1 91 ? 12.789 -22.578 -17.078 1 97.31 91 ARG A O 1
ATOM 702 N N . LEU A 1 92 ? 14.43 -22.094 -15.617 1 95.69 92 LEU A N 1
ATOM 703 C CA . LEU A 1 92 ? 14.914 -23.469 -15.547 1 95.69 92 LEU A CA 1
ATOM 704 C C . LEU A 1 92 ? 13.852 -24.391 -14.938 1 95.69 92 LEU A C 1
ATOM 706 O O . LEU A 1 92 ? 13.594 -25.469 -15.453 1 95.69 92 LEU A O 1
ATOM 710 N N . PHE A 1 93 ? 13.188 -23.953 -13.984 1 95.56 93 PHE A N 1
ATOM 711 C CA . PHE A 1 93 ? 12.297 -24.797 -13.211 1 95.56 93 PHE A CA 1
ATOM 712 C C . PHE A 1 93 ? 10.914 -24.859 -13.859 1 95.56 93 PHE A C 1
ATOM 714 O O . PHE A 1 93 ? 10.094 -25.703 -13.5 1 95.56 93 PHE A O 1
ATOM 721 N N . THR A 1 94 ? 10.656 -24 -14.805 1 97.5 94 THR A N 1
ATOM 722 C CA . THR A 1 94 ? 9.422 -24.078 -15.578 1 97.5 94 THR A CA 1
ATOM 723 C C . THR A 1 94 ? 9.695 -24.625 -16.969 1 97.5 94 THR A C 1
ATOM 725 O O . THR A 1 94 ? 8.852 -24.531 -17.859 1 97.5 94 THR A O 1
ATOM 728 N N . HIS A 1 95 ? 10.914 -25.109 -17.172 1 96.69 95 HIS A N 1
ATOM 729 C CA . HIS A 1 95 ? 11.328 -25.812 -18.391 1 96.69 95 HIS A CA 1
ATOM 730 C C . HIS A 1 95 ? 11.234 -24.891 -19.609 1 96.69 95 HIS A C 1
ATOM 732 O O . HIS A 1 95 ? 10.82 -25.328 -20.688 1 96.69 95 HIS A O 1
ATOM 738 N N . HIS A 1 96 ? 11.422 -23.594 -19.406 1 97.06 96 HIS A N 1
ATOM 739 C CA . HIS A 1 96 ? 11.445 -22.594 -20.469 1 97.06 96 HIS A CA 1
ATOM 740 C C . HIS A 1 96 ? 10.094 -22.484 -21.156 1 97.06 96 HIS A C 1
ATOM 742 O O . HIS A 1 96 ? 10.016 -22.078 -22.312 1 97.06 96 HIS A O 1
ATOM 748 N N . LYS A 1 97 ? 9.094 -22.828 -20.469 1 98.25 97 LYS A N 1
ATOM 749 C CA . LYS A 1 97 ? 7.762 -22.844 -21.047 1 98.25 97 LYS A CA 1
ATOM 750 C C . LYS A 1 97 ? 7.184 -21.438 -21.141 1 98.25 97 LYS A C 1
ATOM 752 O O . LYS A 1 97 ? 7.625 -20.531 -20.438 1 98.25 97 LYS A O 1
ATOM 757 N N . LYS A 1 98 ? 6.281 -21.375 -22.078 1 98.69 98 LYS A N 1
ATOM 758 C CA . LYS A 1 98 ? 5.359 -20.25 -22.094 1 98.69 98 LYS A CA 1
ATOM 759 C C . LYS A 1 98 ? 4.121 -20.531 -21.25 1 98.69 98 LYS A C 1
ATOM 761 O O . LYS A 1 98 ? 3.791 -21.688 -21 1 98.69 98 LYS A O 1
ATOM 766 N N . ILE A 1 99 ? 3.482 -19.438 -20.828 1 98.81 99 ILE A N 1
ATOM 767 C CA . ILE A 1 99 ? 2.332 -19.562 -19.938 1 98.81 99 ILE A CA 1
ATOM 768 C C . ILE A 1 99 ? 1.258 -20.422 -20.609 1 98.81 99 ILE A C 1
ATOM 770 O O . ILE A 1 99 ? 0.66 -21.297 -19.969 1 98.81 99 ILE A O 1
ATOM 774 N N . GLU A 1 100 ? 1.035 -20.172 -21.875 1 98.44 100 GLU A N 1
ATOM 775 C CA . GLU A 1 100 ? -0.017 -20.859 -22.609 1 98.44 100 GLU A CA 1
ATOM 776 C C . GLU A 1 100 ? 0.33 -22.344 -22.812 1 98.44 100 GLU A C 1
ATOM 778 O O . GLU A 1 100 ? -0.512 -23.125 -23.25 1 98.44 100 GLU A O 1
ATOM 783 N N . GLU A 1 101 ? 1.556 -22.797 -22.453 1 98.44 101 GLU A N 1
ATOM 784 C CA . GLU A 1 101 ? 2.002 -24.188 -22.594 1 98.44 101 GLU A CA 1
ATOM 785 C C . GLU A 1 101 ? 1.889 -24.938 -21.281 1 98.44 101 GLU A C 1
ATOM 787 O O . GLU A 1 101 ? 2.135 -26.156 -21.234 1 98.44 101 GLU A O 1
ATOM 792 N N . LEU A 1 102 ? 1.508 -24.344 -20.25 1 98.56 102 LEU A N 1
ATOM 793 C CA . LEU A 1 102 ? 1.469 -24.953 -18.922 1 98.56 102 LEU A CA 1
ATOM 794 C C . LEU A 1 102 ? 0.341 -25.984 -18.828 1 98.56 102 LEU A C 1
ATOM 796 O O . LEU A 1 102 ? -0.631 -25.906 -19.594 1 98.56 102 LEU A O 1
ATOM 800 N N . ASN A 1 103 ? 0.472 -26.969 -17.906 1 98.25 103 ASN A N 1
ATOM 801 C CA . ASN A 1 103 ? -0.496 -28.031 -17.719 1 98.25 103 ASN A CA 1
ATOM 802 C C . ASN A 1 103 ? -1.828 -27.516 -17.203 1 98.25 103 ASN A C 1
ATOM 804 O O . ASN A 1 103 ? -2.887 -28.047 -17.531 1 98.25 103 ASN A O 1
ATOM 808 N N . ILE A 1 104 ? -1.781 -26.562 -16.359 1 98.5 104 ILE A N 1
ATOM 809 C CA . ILE A 1 104 ? -2.947 -25.875 -15.812 1 98.5 104 ILE A CA 1
ATOM 810 C C . ILE A 1 104 ? -2.939 -24.406 -16.266 1 98.5 104 ILE A C 1
ATOM 812 O O . ILE A 1 104 ? -1.912 -23.734 -16.172 1 98.5 104 ILE A O 1
ATOM 816 N N . PRO A 1 105 ? -4.047 -23.938 -16.828 1 98.81 105 PRO A N 1
ATOM 817 C CA . PRO A 1 105 ? -4.09 -22.516 -17.188 1 98.81 105 PRO A CA 1
ATOM 818 C C . PRO A 1 105 ? -3.732 -21.594 -16.031 1 98.81 105 PRO A C 1
ATOM 820 O O . PRO A 1 105 ? -4.277 -21.75 -14.93 1 98.81 105 PRO A O 1
ATOM 823 N N . LEU A 1 106 ? -2.82 -20.703 -16.266 1 98.81 106 LEU A N 1
ATOM 824 C CA . LEU A 1 106 ? -2.279 -19.828 -15.234 1 98.81 106 LEU A CA 1
ATOM 825 C C . LEU A 1 106 ? -2.369 -18.359 -15.656 1 98.81 106 LEU A C 1
ATOM 827 O O . LEU A 1 106 ? -2.072 -18.016 -16.797 1 98.81 106 LEU A O 1
ATOM 831 N N . SER A 1 107 ? -2.883 -17.547 -14.805 1 98.88 107 SER A N 1
ATOM 832 C CA . SER A 1 107 ? -2.789 -16.094 -14.938 1 98.88 107 SER A CA 1
ATOM 833 C C . SER A 1 107 ? -1.83 -15.508 -13.906 1 98.88 107 SER A C 1
ATOM 835 O O . SER A 1 107 ? -1.979 -15.742 -12.703 1 98.88 107 SER A O 1
ATOM 837 N N . ILE A 1 108 ? -0.858 -14.789 -14.344 1 98.81 108 ILE A N 1
ATOM 838 C CA . ILE A 1 108 ? 0.139 -14.156 -13.484 1 98.81 108 ILE A CA 1
ATOM 839 C C . ILE A 1 108 ? -0.145 -12.656 -13.391 1 98.81 108 ILE A C 1
ATOM 841 O O . ILE A 1 108 ? -0.25 -11.969 -14.406 1 98.81 108 ILE A O 1
ATOM 845 N N . VAL A 1 109 ? -0.27 -12.164 -12.188 1 98.31 109 VAL A N 1
ATOM 846 C CA . VAL A 1 109 ? -0.682 -10.781 -11.969 1 98.31 109 VAL A CA 1
ATOM 847 C C . VAL A 1 109 ? 0.538 -9.922 -11.641 1 98.31 109 VAL A C 1
ATOM 849 O O . VAL A 1 109 ? 1.383 -10.32 -10.836 1 98.31 109 VAL A O 1
ATOM 852 N N . ALA A 1 110 ? 0.684 -8.836 -12.273 1 98.19 110 ALA A N 1
ATOM 853 C CA . ALA A 1 110 ? 1.673 -7.801 -11.984 1 98.19 110 ALA A CA 1
ATOM 854 C C . ALA A 1 110 ? 1.023 -6.422 -11.938 1 98.19 110 ALA A C 1
ATOM 856 O O . ALA A 1 110 ? -0.185 -6.289 -12.148 1 98.19 110 ALA A O 1
ATOM 857 N N . THR A 1 111 ? 1.817 -5.453 -11.57 1 96.31 111 THR A N 1
ATOM 858 C CA . THR A 1 111 ? 1.315 -4.086 -11.461 1 96.31 111 THR A CA 1
ATOM 859 C C . THR A 1 111 ? 2.047 -3.162 -12.438 1 96.31 111 THR A C 1
ATOM 861 O O . THR A 1 111 ? 3.275 -3.08 -12.414 1 96.31 111 THR A O 1
ATOM 864 N N . ASP A 1 112 ? 1.321 -2.502 -13.328 1 96.31 112 ASP A N 1
ATOM 865 C CA . ASP A 1 112 ? 1.895 -1.46 -14.172 1 96.31 112 ASP A CA 1
ATOM 866 C C . ASP A 1 112 ? 2.09 -0.163 -13.391 1 96.31 112 ASP A C 1
ATOM 868 O O . ASP A 1 112 ? 1.118 0.496 -13.016 1 96.31 112 ASP A O 1
ATOM 872 N N . LEU A 1 113 ? 3.295 0.236 -13.234 1 92.38 113 LEU A N 1
ATOM 873 C CA . LEU A 1 113 ? 3.604 1.409 -12.422 1 92.38 113 LEU A CA 1
ATOM 874 C C . LEU A 1 113 ? 3.15 2.688 -13.125 1 92.38 113 LEU A C 1
ATOM 876 O O . LEU A 1 113 ? 2.715 3.637 -12.469 1 92.38 113 LEU A O 1
ATOM 880 N N . ILE A 1 114 ? 3.336 2.701 -14.375 1 90.31 114 ILE A N 1
ATOM 881 C CA . ILE A 1 114 ? 3.088 3.922 -15.133 1 90.31 114 ILE A CA 1
ATOM 882 C C . ILE A 1 114 ? 1.583 4.156 -15.25 1 90.31 114 ILE A C 1
ATOM 884 O O . ILE A 1 114 ? 1.093 5.246 -14.945 1 90.31 114 ILE A O 1
ATOM 888 N N . LYS A 1 115 ? 0.858 3.129 -15.57 1 89.81 115 LYS A N 1
ATOM 889 C CA . LYS A 1 115 ? -0.583 3.256 -15.766 1 89.81 115 LYS A CA 1
ATOM 890 C C . LYS A 1 115 ? -1.339 2.979 -14.469 1 89.81 115 LYS A C 1
ATOM 892 O O . LYS A 1 115 ? -2.535 3.264 -14.367 1 89.81 115 LYS A O 1
ATOM 897 N N . ALA A 1 116 ? -0.687 2.451 -13.445 1 89.06 116 ALA A N 1
ATOM 898 C CA . ALA A 1 116 ? -1.297 2.104 -12.164 1 89.06 116 ALA A CA 1
ATOM 899 C C . ALA A 1 116 ? -2.457 1.131 -12.352 1 89.06 116 ALA A C 1
ATOM 901 O O . ALA A 1 116 ? -3.539 1.329 -11.797 1 89.06 116 ALA A O 1
ATOM 902 N N . GLU A 1 117 ? -2.25 0.161 -13.148 1 91.81 117 GLU A N 1
ATOM 903 C CA . GLU A 1 117 ? -3.303 -0.81 -13.438 1 91.81 117 GLU A CA 1
ATOM 904 C C . GLU A 1 117 ? -2.789 -2.238 -13.281 1 91.81 117 GLU A C 1
ATOM 906 O O . GLU A 1 117 ? -1.58 -2.473 -13.289 1 91.81 117 GLU A O 1
ATOM 911 N N . LYS A 1 118 ? -3.73 -3.098 -13.18 1 94.75 118 LYS A N 1
ATOM 912 C CA . LYS A 1 118 ? -3.457 -4.531 -13.125 1 94.75 118 LYS A CA 1
ATOM 913 C C . LYS A 1 118 ? -3.064 -5.062 -14.5 1 94.75 118 LYS A C 1
ATOM 915 O O . LYS A 1 118 ? -3.678 -4.703 -15.508 1 94.75 118 LYS A O 1
ATOM 920 N N . VAL A 1 119 ? -2.008 -5.809 -14.531 1 97.81 119 VAL A N 1
ATOM 921 C CA . VAL A 1 119 ? -1.606 -6.523 -15.742 1 97.81 119 VAL A CA 1
ATOM 922 C C . VAL A 1 119 ? -1.703 -8.031 -15.508 1 97.81 119 VAL A C 1
ATOM 924 O O . VAL A 1 119 ? -1.187 -8.539 -14.508 1 97.81 119 VAL A O 1
ATOM 927 N N . ILE A 1 120 ? -2.385 -8.703 -16.391 1 98.62 120 ILE A N 1
ATOM 928 C CA . ILE A 1 120 ? -2.566 -10.148 -16.297 1 98.62 120 ILE A CA 1
ATOM 929 C C . ILE A 1 120 ? -1.873 -10.828 -17.469 1 98.62 120 ILE A C 1
ATOM 931 O O . ILE A 1 120 ? -2.221 -10.586 -18.625 1 98.62 120 ILE A O 1
ATOM 935 N N . PHE A 1 121 ? -0.89 -11.633 -17.141 1 98.69 121 PHE A N 1
ATOM 936 C CA . PHE A 1 121 ? -0.213 -12.422 -18.156 1 98.69 121 PHE A CA 1
ATOM 937 C C . PHE A 1 121 ? -0.864 -13.789 -18.297 1 98.69 121 PHE A C 1
ATOM 939 O O . PHE A 1 121 ? -0.995 -14.531 -17.328 1 98.69 121 PHE A O 1
ATOM 946 N N . THR A 1 122 ? -1.257 -14.117 -19.516 1 98.56 122 THR A N 1
ATOM 947 C CA . THR A 1 122 ? -1.79 -15.438 -19.812 1 98.56 122 THR A CA 1
ATOM 948 C C . THR A 1 122 ? -1.011 -16.094 -20.938 1 98.56 122 THR A C 1
ATOM 950 O O . THR A 1 122 ? -1.25 -17.25 -21.281 1 98.56 122 THR A O 1
ATOM 953 N N . THR A 1 123 ? -0.141 -15.344 -21.516 1 98.38 123 THR A N 1
ATOM 954 C CA . THR A 1 123 ? 0.734 -15.828 -22.578 1 98.38 123 THR A CA 1
ATOM 955 C C . THR A 1 123 ? 2.145 -15.273 -22.406 1 98.38 123 THR A C 1
ATOM 957 O O . THR A 1 123 ? 2.361 -14.328 -21.641 1 98.38 123 THR A O 1
ATOM 960 N N . GLY A 1 124 ? 3.088 -15.914 -23.109 1 98.06 124 GLY A N 1
ATOM 961 C CA . GLY A 1 124 ? 4.465 -15.453 -23.078 1 98.06 124 GLY A CA 1
ATOM 962 C C . GLY A 1 124 ? 5.332 -16.219 -22.094 1 98.06 124 GLY A C 1
ATOM 963 O O . GLY A 1 124 ? 4.875 -17.188 -21.484 1 98.06 124 GLY A O 1
ATOM 964 N N . PRO A 1 125 ? 6.602 -15.836 -22.047 1 98.44 125 PRO A N 1
ATOM 965 C CA . PRO A 1 125 ? 7.543 -16.562 -21.203 1 98.44 125 PRO A CA 1
ATOM 966 C C . PRO A 1 125 ? 7.176 -16.5 -19.719 1 98.44 125 PRO A C 1
ATOM 968 O O . PRO A 1 125 ? 7.004 -15.414 -19.172 1 98.44 125 PRO A O 1
ATOM 971 N N . VAL A 1 126 ? 7.074 -17.656 -19.062 1 98.69 126 VAL A N 1
ATOM 972 C CA . VAL A 1 126 ? 6.684 -17.75 -17.656 1 98.69 126 VAL A CA 1
ATOM 973 C C . VAL A 1 126 ? 7.664 -16.969 -16.797 1 98.69 126 VAL A C 1
ATOM 975 O O . VAL A 1 126 ? 7.25 -16.234 -15.883 1 98.69 126 VAL A O 1
ATOM 978 N N . ASP A 1 127 ? 8.961 -17.109 -17.078 1 98.31 127 ASP A N 1
ATOM 979 C CA . ASP A 1 127 ? 10.008 -16.547 -16.219 1 98.31 127 ASP A CA 1
ATOM 980 C C . ASP A 1 127 ? 9.922 -15.023 -16.203 1 98.31 127 ASP A C 1
ATOM 982 O O . ASP A 1 127 ? 10.102 -14.398 -15.148 1 98.31 127 ASP A O 1
ATOM 986 N N . ARG A 1 128 ? 9.578 -14.383 -17.344 1 98.06 128 ARG A N 1
ATOM 987 C CA . ARG A 1 128 ? 9.469 -12.93 -17.406 1 98.06 128 ARG A CA 1
ATOM 988 C C . ARG A 1 128 ? 8.25 -12.438 -16.641 1 98.06 128 ARG A C 1
ATOM 990 O O . ARG A 1 128 ? 8.32 -11.414 -15.953 1 98.06 128 ARG A O 1
ATOM 997 N N . ALA A 1 129 ? 7.16 -13.172 -16.797 1 98.56 129 ALA A N 1
ATOM 998 C CA . ALA A 1 129 ? 5.922 -12.789 -16.125 1 98.56 129 ALA A CA 1
ATOM 999 C C . ALA A 1 129 ? 6.062 -12.922 -14.609 1 98.56 129 ALA A C 1
ATOM 1001 O O . ALA A 1 129 ? 5.672 -12.023 -13.859 1 98.56 129 ALA A O 1
ATOM 1002 N N . VAL A 1 130 ? 6.613 -14.031 -14.156 1 98.56 130 VAL A N 1
ATOM 1003 C CA . VAL A 1 130 ? 6.777 -14.258 -12.719 1 98.56 130 VAL A CA 1
ATOM 1004 C C . VAL A 1 130 ? 7.793 -13.258 -12.156 1 98.56 130 VAL A C 1
ATOM 1006 O O . VAL A 1 130 ? 7.602 -12.727 -11.062 1 98.56 130 VAL A O 1
ATOM 1009 N N . ARG A 1 131 ? 8.875 -13.008 -12.922 1 98.06 131 ARG A N 1
ATOM 1010 C CA . ARG A 1 131 ? 9.852 -12.016 -12.5 1 98.06 131 ARG A CA 1
ATOM 1011 C C . ARG A 1 131 ? 9.195 -10.648 -12.305 1 98.06 131 ARG A C 1
ATOM 1013 O O . ARG A 1 131 ? 9.516 -9.938 -11.352 1 98.06 131 ARG A O 1
ATOM 1020 N N . ALA A 1 132 ? 8.344 -10.297 -13.188 1 97.94 132 ALA A N 1
ATOM 1021 C CA . ALA A 1 132 ? 7.609 -9.039 -13.062 1 97.94 132 ALA A CA 1
ATOM 1022 C C . ALA A 1 132 ? 6.703 -9.047 -11.836 1 97.94 132 ALA A C 1
ATOM 1024 O O . ALA A 1 132 ? 6.711 -8.102 -11.047 1 97.94 132 ALA A O 1
ATOM 1025 N N . SER A 1 133 ? 6 -10.109 -11.648 1 98.12 133 SER A N 1
ATOM 1026 C CA . SER A 1 133 ? 5.004 -10.258 -10.594 1 98.12 133 SER A CA 1
ATOM 1027 C C . SER A 1 133 ? 5.656 -10.273 -9.219 1 98.12 133 SER A C 1
ATOM 1029 O O . SER A 1 133 ? 5 -10 -8.211 1 98.12 133 SER A O 1
ATOM 1031 N N . THR A 1 134 ? 6.93 -10.57 -9.148 1 96.19 134 THR A N 1
ATOM 1032 C CA . THR A 1 134 ? 7.609 -10.711 -7.863 1 96.19 134 THR A CA 1
ATOM 1033 C C . THR A 1 134 ? 8.547 -9.531 -7.621 1 96.19 134 THR A C 1
ATOM 1035 O O . THR A 1 134 ? 9.359 -9.555 -6.691 1 96.19 134 THR A O 1
ATOM 1038 N N . ALA A 1 135 ? 8.477 -8.578 -8.5 1 95.69 135 ALA A N 1
ATOM 1039 C CA . ALA A 1 135 ? 9.367 -7.426 -8.383 1 95.69 135 ALA A CA 1
ATOM 1040 C C . ALA A 1 135 ? 8.922 -6.496 -7.262 1 95.69 135 ALA A C 1
ATOM 1042 O O . ALA A 1 135 ? 8.297 -5.465 -7.512 1 95.69 135 ALA A O 1
ATOM 1043 N N . ILE A 1 136 ? 9.273 -6.816 -6.082 1 91.75 136 ILE A N 1
ATOM 1044 C CA . ILE A 1 136 ? 8.922 -6.008 -4.918 1 91.75 136 ILE A CA 1
ATOM 1045 C C . ILE A 1 136 ? 9.43 -4.582 -5.109 1 91.75 136 ILE A C 1
ATOM 1047 O O . ILE A 1 136 ? 10.617 -4.371 -5.391 1 91.75 136 ILE A O 1
ATOM 1051 N N . PRO A 1 137 ? 8.609 -3.637 -4.941 1 92.62 137 PRO A N 1
ATOM 1052 C CA . PRO A 1 137 ? 9.016 -2.246 -5.16 1 92.62 137 PRO A CA 1
ATOM 1053 C C . PRO A 1 137 ? 10.203 -1.835 -4.297 1 92.62 137 PRO A C 1
ATOM 1055 O O . PRO A 1 137 ? 10.258 -2.172 -3.109 1 92.62 137 PRO A O 1
ATOM 1058 N N . GLY A 1 138 ? 11.125 -1.146 -4.914 1 87.81 138 GLY A N 1
ATOM 1059 C CA . GLY A 1 138 ? 12.258 -0.608 -4.188 1 87.81 138 GLY A CA 1
ATOM 1060 C C . GLY A 1 138 ? 13.344 -1.639 -3.924 1 87.81 138 GLY A C 1
ATOM 1061 O O . GLY A 1 138 ? 14.469 -1.287 -3.578 1 87.81 138 GLY A O 1
ATOM 1062 N N . ILE A 1 139 ? 13.031 -2.916 -4.07 1 88.56 139 ILE A N 1
ATOM 1063 C CA . ILE A 1 139 ? 13.992 -3.986 -3.828 1 88.56 139 ILE A CA 1
ATOM 1064 C C . ILE A 1 139 ? 14.484 -4.543 -5.16 1 88.56 139 ILE A C 1
ATOM 1066 O O . ILE A 1 139 ? 15.68 -4.492 -5.457 1 88.56 139 ILE A O 1
ATOM 1070 N N . PHE A 1 140 ? 13.531 -4.949 -5.918 1 92.12 140 PHE A N 1
ATOM 1071 C CA . PHE A 1 140 ? 13.859 -5.418 -7.262 1 92.12 140 PHE A CA 1
ATOM 1072 C C . PHE A 1 140 ? 13.688 -4.301 -8.281 1 92.12 140 PHE A C 1
ATOM 1074 O O . PHE A 1 140 ? 12.758 -3.504 -8.188 1 92.12 140 PHE A O 1
ATOM 1081 N N . VAL A 1 141 ? 14.547 -4.285 -9.219 1 93.69 141 VAL A N 1
ATOM 1082 C CA . VAL A 1 141 ? 14.336 -3.404 -10.367 1 93.69 141 VAL A CA 1
ATOM 1083 C C . VAL A 1 141 ? 13.039 -3.789 -11.078 1 93.69 141 VAL A C 1
ATOM 1085 O O . VAL A 1 141 ? 12.797 -4.969 -11.344 1 93.69 141 VAL A O 1
ATOM 1088 N N . PRO A 1 142 ? 12.172 -2.807 -11.32 1 95.94 142 PRO A N 1
ATOM 1089 C CA . PRO A 1 142 ? 10.969 -3.121 -12.086 1 95.94 142 PRO A CA 1
ATOM 1090 C C . PRO A 1 142 ? 11.273 -3.814 -13.414 1 95.94 142 PRO A C 1
ATOM 1092 O O . PRO A 1 142 ? 12.312 -3.551 -14.023 1 95.94 142 PRO A O 1
ATOM 1095 N N . GLU A 1 143 ? 10.406 -4.68 -13.789 1 96.25 143 GLU A N 1
ATOM 1096 C CA . GLU A 1 143 ? 10.578 -5.383 -15.055 1 96.25 143 GLU A CA 1
ATOM 1097 C C . GLU A 1 143 ? 9.906 -4.633 -16.203 1 96.25 143 GLU A C 1
ATOM 1099 O O . GLU A 1 143 ? 8.766 -4.184 -16.078 1 96.25 143 GLU A O 1
ATOM 1104 N N . LYS A 1 144 ? 10.672 -4.418 -17.297 1 95.12 144 LYS A N 1
ATOM 1105 C CA . LYS A 1 144 ? 10.102 -3.799 -18.484 1 95.12 144 LYS A CA 1
ATOM 1106 C C . LYS A 1 144 ? 9.617 -4.855 -19.469 1 95.12 144 LYS A C 1
ATOM 1108 O O . LYS A 1 144 ? 10.406 -5.645 -19.984 1 95.12 144 LYS A O 1
ATOM 1113 N N . ILE A 1 145 ? 8.312 -4.934 -19.641 1 95.94 145 ILE A N 1
ATOM 1114 C CA . ILE A 1 145 ? 7.723 -5.867 -20.609 1 95.94 145 ILE A CA 1
ATOM 1115 C C . ILE A 1 145 ? 6.707 -5.137 -21.469 1 95.94 145 ILE A C 1
ATOM 1117 O O . ILE A 1 145 ? 5.758 -4.539 -20.969 1 95.94 145 ILE A O 1
ATOM 1121 N N . ASP A 1 146 ? 6.875 -5.18 -22.828 1 94.06 146 ASP A N 1
ATOM 1122 C CA . ASP A 1 146 ? 5.938 -4.629 -23.797 1 94.06 146 ASP A CA 1
ATOM 1123 C C . ASP A 1 146 ? 5.609 -3.172 -23.484 1 94.06 146 ASP A C 1
ATOM 1125 O O . ASP A 1 146 ? 4.438 -2.795 -23.422 1 94.06 146 ASP A O 1
ATOM 1129 N N . GLY A 1 147 ? 6.59 -2.436 -23.094 1 92.06 147 GLY A N 1
ATOM 1130 C CA . GLY A 1 147 ? 6.445 -1.007 -22.859 1 92.06 147 GLY A CA 1
ATOM 1131 C C . GLY A 1 147 ? 5.898 -0.671 -21.484 1 92.06 147 GLY A C 1
ATOM 1132 O O . GLY A 1 147 ? 5.691 0.501 -21.172 1 92.06 147 GLY A O 1
ATOM 1133 N N . LYS A 1 148 ? 5.672 -1.692 -20.703 1 95.5 148 LYS A N 1
ATOM 1134 C CA . LYS A 1 148 ? 5.172 -1.49 -19.344 1 95.5 148 LYS A CA 1
ATOM 1135 C C . LYS A 1 148 ? 6.297 -1.61 -18.328 1 95.5 148 LYS A C 1
ATOM 1137 O O . LYS A 1 148 ? 7.266 -2.338 -18.547 1 95.5 148 LYS A O 1
ATOM 1142 N N . LEU A 1 149 ? 6.223 -0.82 -17.328 1 96.12 149 LEU A N 1
ATOM 1143 C CA . LEU A 1 149 ? 7.109 -0.94 -16.188 1 96.12 149 LEU A CA 1
ATOM 1144 C C . LEU A 1 149 ? 6.395 -1.616 -15.016 1 96.12 149 LEU A C 1
ATOM 1146 O O . LEU A 1 149 ? 5.508 -1.021 -14.398 1 96.12 149 LEU A O 1
ATOM 1150 N N . LEU A 1 150 ? 6.832 -2.854 -14.719 1 97.56 150 LEU A N 1
ATOM 1151 C CA . LEU A 1 150 ? 6 -3.723 -13.898 1 97.56 150 LEU A CA 1
ATOM 1152 C C . LEU A 1 150 ? 6.676 -4.02 -12.562 1 97.56 150 LEU A C 1
ATOM 1154 O O . LEU A 1 150 ? 7.895 -4.207 -12.508 1 97.56 150 LEU A O 1
ATOM 1158 N N . VAL A 1 151 ? 5.84 -4.035 -11.547 1 96.88 151 VAL A N 1
ATOM 1159 C CA . VAL A 1 151 ? 6.277 -4.449 -10.219 1 96.88 151 VAL A CA 1
ATOM 1160 C C . VAL A 1 151 ? 5.348 -5.531 -9.68 1 96.88 151 VAL A C 1
ATOM 1162 O O . VAL A 1 151 ? 4.516 -6.066 -10.414 1 96.88 151 VAL A O 1
ATOM 1165 N N . ASP A 1 152 ? 5.551 -5.832 -8.469 1 96.31 152 ASP A N 1
ATOM 1166 C CA . ASP A 1 152 ? 4.906 -6.941 -7.773 1 96.31 152 ASP A CA 1
ATOM 1167 C C . ASP A 1 152 ? 3.385 -6.863 -7.906 1 96.31 152 ASP A C 1
ATOM 1169 O O . ASP A 1 152 ? 2.793 -5.797 -7.711 1 96.31 152 ASP A O 1
ATOM 1173 N N . GLY A 1 153 ? 2.793 -7.949 -8.211 1 94.88 153 GLY A N 1
ATOM 1174 C CA . GLY A 1 153 ? 1.347 -8.008 -8.359 1 94.88 153 GLY A CA 1
ATOM 1175 C C . GLY A 1 153 ? 0.601 -7.711 -7.07 1 94.88 153 GLY A C 1
ATOM 1176 O O . GLY A 1 153 ? -0.558 -7.289 -7.102 1 94.88 153 GLY A O 1
ATOM 1177 N N . GLY A 1 154 ? 1.201 -7.984 -5.996 1 91.75 154 GLY A N 1
ATOM 1178 C CA . GLY A 1 154 ? 0.592 -7.734 -4.699 1 91.75 154 GLY A CA 1
ATOM 1179 C C . GLY A 1 154 ? 0.254 -6.273 -4.473 1 91.75 154 GLY A C 1
ATOM 1180 O O . GLY A 1 154 ? -0.583 -5.949 -3.629 1 91.75 154 GLY A O 1
ATOM 1181 N N . VAL A 1 155 ? 0.861 -5.406 -5.195 1 90.44 155 VAL A N 1
ATOM 1182 C CA . VAL A 1 155 ? 0.608 -3.977 -5.066 1 90.44 155 VAL A CA 1
ATOM 1183 C C . VAL A 1 155 ? -0.819 -3.662 -5.508 1 90.44 155 VAL A C 1
ATOM 1185 O O . VAL A 1 155 ? -1.487 -2.816 -4.906 1 90.44 155 VAL A O 1
ATOM 1188 N N . ILE A 1 156 ? -1.321 -4.422 -6.492 1 88.62 156 ILE A N 1
ATOM 1189 C CA . ILE A 1 156 ? -2.625 -4.078 -7.051 1 88.62 156 ILE A CA 1
ATOM 1190 C C . ILE A 1 156 ? -3.645 -5.152 -6.68 1 88.62 156 ILE A C 1
ATOM 1192 O O . ILE A 1 156 ? -4.84 -4.875 -6.582 1 88.62 156 ILE A O 1
ATOM 1196 N N . ASP A 1 157 ? -3.203 -6.316 -6.516 1 89.81 157 ASP A N 1
ATOM 1197 C CA . ASP A 1 157 ? -4.113 -7.434 -6.277 1 89.81 157 ASP A CA 1
ATOM 1198 C C . ASP A 1 157 ? -3.424 -8.539 -5.484 1 89.81 157 ASP A C 1
ATOM 1200 O O . ASP A 1 157 ? -2.84 -9.461 -6.066 1 89.81 157 ASP A O 1
ATOM 1204 N N . ARG A 1 158 ? -3.604 -8.562 -4.219 1 89.31 158 ARG A N 1
ATOM 1205 C CA . ARG A 1 158 ? -2.873 -9.453 -3.312 1 89.31 158 ARG A CA 1
ATOM 1206 C C . ARG A 1 158 ? -3.326 -10.898 -3.479 1 89.31 158 ARG A C 1
ATOM 1208 O O . ARG A 1 158 ? -2.506 -11.812 -3.457 1 89.31 158 ARG A O 1
ATOM 1215 N N . VAL A 1 159 ? -4.602 -11.094 -3.486 1 92.5 159 VAL A N 1
ATOM 1216 C CA . VAL A 1 159 ? -5.211 -12.391 -3.748 1 92.5 159 VAL A CA 1
ATOM 1217 C C . VAL A 1 159 ? -6.105 -12.305 -4.98 1 92.5 159 VAL A C 1
ATOM 1219 O O . VAL A 1 159 ? -7.27 -11.906 -4.887 1 92.5 159 VAL A O 1
ATOM 1222 N N . PRO A 1 160 ? -5.629 -12.688 -6.094 1 94.5 160 PRO A N 1
ATOM 1223 C CA . PRO A 1 160 ? -6.324 -12.406 -7.352 1 94.5 160 PRO A CA 1
ATOM 1224 C C . PRO A 1 160 ? -7.457 -13.391 -7.633 1 94.5 160 PRO A C 1
ATOM 1226 O O . PRO A 1 160 ? -7.473 -14.031 -8.688 1 94.5 160 PRO A O 1
ATOM 1229 N N . ALA A 1 161 ? -8.469 -13.445 -6.801 1 95.62 161 ALA A N 1
ATOM 1230 C CA . ALA A 1 161 ? -9.617 -14.336 -6.922 1 95.62 161 ALA A CA 1
ATOM 1231 C C . ALA A 1 161 ? -10.477 -13.961 -8.125 1 95.62 161 ALA A C 1
ATOM 1233 O O . ALA A 1 161 ? -10.977 -14.836 -8.836 1 95.62 161 ALA A O 1
ATOM 1234 N N . SER A 1 162 ? -10.656 -12.68 -8.344 1 93.88 162 SER A N 1
ATOM 1235 C CA . SER A 1 162 ? -11.461 -12.234 -9.477 1 93.88 162 SER A CA 1
ATOM 1236 C C . SER A 1 162 ? -10.836 -12.656 -10.805 1 93.88 162 SER A C 1
ATOM 1238 O O . SER A 1 162 ? -11.547 -12.953 -11.766 1 93.88 162 SER A O 1
ATOM 1240 N N . VAL A 1 163 ? -9.531 -12.688 -10.82 1 96.44 163 VAL A N 1
ATOM 1241 C CA . VAL A 1 163 ? -8.812 -13.102 -12.023 1 96.44 163 VAL A CA 1
ATOM 1242 C C . VAL A 1 163 ? -9.102 -14.57 -12.32 1 96.44 163 VAL A C 1
ATOM 1244 O O . VAL A 1 163 ? -9.352 -14.945 -13.469 1 96.44 163 VAL A O 1
ATOM 1247 N N . ALA A 1 164 ? -9.055 -15.367 -11.242 1 97.44 164 ALA A N 1
ATOM 1248 C CA . ALA A 1 164 ? -9.391 -16.781 -11.414 1 97.44 164 ALA A CA 1
ATOM 1249 C C . ALA A 1 164 ? -10.828 -16.938 -11.906 1 97.44 164 ALA A C 1
ATOM 1251 O O . ALA A 1 164 ? -11.102 -17.797 -12.75 1 97.44 164 ALA A O 1
ATOM 1252 N N . LYS A 1 165 ? -11.719 -16.156 -11.406 1 96.38 165 LYS A N 1
ATOM 1253 C CA . LYS A 1 165 ? -13.102 -16.188 -11.859 1 96.38 165 LYS A CA 1
ATOM 1254 C C . LYS A 1 165 ? -13.211 -15.828 -13.336 1 96.38 165 LYS A C 1
ATOM 1256 O O . LYS A 1 165 ? -13.93 -16.484 -14.094 1 96.38 165 LYS A O 1
ATOM 1261 N N . ASP A 1 166 ? -12.547 -14.852 -13.742 1 96.75 166 ASP A N 1
ATOM 1262 C CA . ASP A 1 166 ? -12.578 -14.375 -15.117 1 96.75 166 ASP A CA 1
ATOM 1263 C C . ASP A 1 166 ? -12.016 -15.422 -16.078 1 96.75 166 ASP A C 1
ATOM 1265 O O . ASP A 1 166 ? -12.336 -15.414 -17.266 1 96.75 166 ASP A O 1
ATOM 1269 N N . MET A 1 167 ? -11.156 -16.312 -15.5 1 97.81 167 MET A N 1
ATOM 1270 C CA . MET A 1 167 ? -10.586 -17.375 -16.312 1 97.81 167 MET A CA 1
ATOM 1271 C C . MET A 1 167 ? -11.641 -18.438 -16.641 1 97.81 167 MET A C 1
ATOM 1273 O O . MET A 1 167 ? -11.453 -19.234 -17.562 1 97.81 167 MET A O 1
ATOM 1277 N N . GLY A 1 168 ? -12.719 -18.453 -15.852 1 97.12 168 GLY A N 1
ATOM 1278 C CA . GLY A 1 168 ? -13.781 -19.406 -16.125 1 97.12 168 GLY A CA 1
ATOM 1279 C C . GLY A 1 168 ? -14.133 -20.281 -14.938 1 97.12 168 GLY A C 1
ATOM 1280 O O . GLY A 1 168 ? -14.938 -21.203 -15.055 1 97.12 168 GLY A O 1
ATOM 1281 N N . ALA A 1 169 ? -13.578 -20 -13.773 1 97.75 169 ALA A N 1
ATOM 1282 C CA . ALA A 1 169 ? -13.844 -20.812 -12.594 1 97.75 169 ALA A CA 1
ATOM 1283 C C . ALA A 1 169 ? -15.273 -20.625 -12.102 1 97.75 169 ALA A C 1
ATOM 1285 O O . ALA A 1 169 ? -15.797 -19.5 -12.109 1 97.75 169 ALA A O 1
ATOM 1286 N N . ASP A 1 170 ? -15.891 -21.672 -11.758 1 97.12 170 ASP A N 1
ATOM 1287 C CA . ASP A 1 170 ? -17.203 -21.625 -11.117 1 97.12 170 ASP A CA 1
ATOM 1288 C C . ASP A 1 170 ? -17.078 -21.328 -9.625 1 97.12 170 ASP A C 1
ATOM 1290 O O . ASP A 1 170 ? -17.938 -20.656 -9.055 1 97.12 170 ASP A O 1
ATOM 1294 N N . LEU A 1 171 ? -16.047 -21.875 -9.023 1 97.25 171 LEU A N 1
ATOM 1295 C CA . LEU A 1 171 ? -15.688 -21.672 -7.625 1 97.25 171 LEU A CA 1
ATOM 1296 C C . LEU A 1 171 ? -14.227 -21.266 -7.492 1 97.25 171 LEU A C 1
ATOM 1298 O O . LEU A 1 171 ? -13.359 -21.828 -8.172 1 97.25 171 LEU A O 1
ATOM 1302 N N . VAL A 1 172 ? -14.062 -20.328 -6.688 1 97.94 172 VAL A N 1
ATOM 1303 C CA . VAL A 1 172 ? -12.688 -19.875 -6.504 1 97.94 172 VAL A CA 1
ATOM 1304 C C . VAL A 1 172 ? -12.266 -20.078 -5.051 1 97.94 172 VAL A C 1
ATOM 1306 O O . VAL A 1 172 ? -12.953 -19.641 -4.129 1 97.94 172 VAL A O 1
ATOM 1309 N N . ILE A 1 173 ? -11.18 -20.812 -4.895 1 98 173 ILE A N 1
ATOM 1310 C CA . ILE A 1 173 ? -10.5 -20.922 -3.605 1 98 173 ILE A CA 1
ATOM 1311 C C . ILE A 1 173 ? -9.336 -19.922 -3.557 1 98 173 ILE A C 1
ATOM 1313 O O . ILE A 1 173 ? -8.406 -20.016 -4.359 1 98 173 ILE A O 1
ATOM 1317 N N . GLY A 1 174 ? -9.43 -19 -2.717 1 96.62 174 GLY A N 1
ATOM 1318 C CA . GLY A 1 174 ? -8.336 -18.062 -2.496 1 96.62 174 GLY A CA 1
ATOM 1319 C C . GLY A 1 174 ? -7.441 -18.469 -1.334 1 96.62 174 GLY A C 1
ATOM 1320 O O . GLY A 1 174 ? -7.922 -19 -0.332 1 96.62 174 GLY A O 1
ATOM 1321 N N . VAL A 1 175 ? -6.168 -18.203 -1.491 1 96.19 175 VAL A N 1
ATOM 1322 C CA . VAL A 1 175 ? -5.211 -18.438 -0.413 1 96.19 175 VAL A CA 1
ATOM 1323 C C . VAL A 1 175 ? -4.516 -17.125 -0.046 1 96.19 175 VAL A C 1
ATOM 1325 O O . VAL A 1 175 ? -3.748 -16.578 -0.842 1 96.19 175 VAL A O 1
ATOM 1328 N N . ASP A 1 176 ? -4.762 -16.656 1.095 1 91.69 176 ASP A N 1
ATOM 1329 C CA . ASP A 1 176 ? -4.18 -15.414 1.607 1 91.69 176 ASP A CA 1
ATOM 1330 C C . ASP A 1 176 ? -3.045 -15.711 2.588 1 91.69 176 ASP A C 1
ATOM 1332 O O . ASP A 1 176 ? -3.291 -16.125 3.725 1 91.69 176 ASP A O 1
ATOM 1336 N N . VAL A 1 177 ? -1.856 -15.406 2.098 1 88.69 177 VAL A N 1
ATOM 1337 C CA . VAL A 1 177 ? -0.707 -15.734 2.934 1 88.69 177 VAL A CA 1
ATOM 1338 C C . VAL A 1 177 ? -0.101 -14.453 3.504 1 88.69 177 VAL A C 1
ATOM 1340 O O . VAL A 1 177 ? 1.073 -14.43 3.881 1 88.69 177 VAL A O 1
ATOM 1343 N N . SER A 1 178 ? -0.755 -13.328 3.314 1 77.25 178 SER A N 1
ATOM 1344 C CA . SER A 1 178 ? -0.22 -12.055 3.795 1 77.25 178 SER A CA 1
ATOM 1345 C C . SER A 1 178 ? -0.935 -11.602 5.062 1 77.25 178 SER A C 1
ATOM 1347 O O . SER A 1 178 ? -2.164 -11.523 5.094 1 77.25 178 SER A O 1
ATOM 1349 N N . GLN A 1 179 ? -0.576 -12.117 6.152 1 68.75 179 GLN A N 1
ATOM 1350 C CA . GLN A 1 179 ? -1.095 -11.523 7.383 1 68.75 179 GLN A CA 1
ATOM 1351 C C . GLN A 1 179 ? -0.067 -10.602 8.023 1 68.75 179 GLN A C 1
ATOM 1353 O O . GLN A 1 179 ? 1.125 -10.914 8.062 1 68.75 179 GLN A O 1
ATOM 1358 N N . VAL A 1 180 ? -0.53 -9.469 8.148 1 60.81 180 VAL A N 1
ATOM 1359 C CA . VAL A 1 180 ? 0.385 -8.5 8.727 1 60.81 180 VAL A CA 1
ATOM 1360 C C . VAL A 1 180 ? 0.989 -9.062 10.016 1 60.81 180 VAL A C 1
ATOM 1362 O O . VAL A 1 180 ? 0.263 -9.531 10.898 1 60.81 180 VAL A O 1
ATOM 1365 N N . LYS A 1 181 ? 2.299 -9.18 9.898 1 62.16 181 LYS A N 1
ATOM 1366 C CA . LYS A 1 181 ? 2.992 -9.633 11.102 1 62.16 181 LYS A CA 1
ATOM 1367 C C . LYS A 1 181 ? 3.051 -8.523 12.156 1 62.16 181 LYS A C 1
ATOM 1369 O O . LYS A 1 181 ? 3.646 -7.469 11.914 1 62.16 181 LYS A O 1
ATOM 1374 N N . LYS A 1 182 ? 2.324 -8.789 13.172 1 67.12 182 LYS A N 1
ATOM 1375 C CA . LYS A 1 182 ? 2.537 -7.906 14.32 1 67.12 182 LYS A CA 1
ATOM 1376 C C . LYS A 1 182 ? 3.824 -8.266 15.055 1 67.12 182 LYS A C 1
ATOM 1378 O O . LYS A 1 182 ? 4.238 -9.43 15.062 1 67.12 182 LYS A O 1
ATOM 1383 N N . ASN A 1 183 ? 4.633 -7.285 15.477 1 69.12 183 ASN A N 1
ATOM 1384 C CA . ASN A 1 183 ? 5.898 -7.414 16.188 1 69.12 183 ASN A CA 1
ATOM 1385 C C . ASN A 1 183 ? 7.023 -7.867 15.266 1 69.12 183 ASN A C 1
ATOM 1387 O O . ASN A 1 183 ? 7.82 -8.734 15.625 1 69.12 183 ASN A O 1
ATOM 1391 N N . ALA A 1 184 ? 6.883 -7.363 14.094 1 71.06 184 ALA A N 1
ATOM 1392 C CA . ALA A 1 184 ? 7.906 -7.688 13.109 1 71.06 184 ALA A CA 1
ATOM 1393 C C . ALA A 1 184 ? 9.273 -7.152 13.531 1 71.06 184 ALA A C 1
ATOM 1395 O O . ALA A 1 184 ? 9.359 -6.109 14.188 1 71.06 184 ALA A O 1
ATOM 1396 N N . GLU A 1 185 ? 10.266 -7.984 13.336 1 78.88 185 GLU A N 1
ATOM 1397 C CA . GLU A 1 185 ? 11.625 -7.457 13.484 1 78.88 185 GLU A CA 1
ATOM 1398 C C . GLU A 1 185 ? 12.031 -6.641 12.258 1 78.88 185 GLU A C 1
ATOM 1400 O O . GLU A 1 185 ? 12.109 -7.172 11.148 1 78.88 185 GLU A O 1
ATOM 1405 N N . ILE A 1 186 ? 12.148 -5.379 12.453 1 83.75 186 ILE A N 1
ATOM 1406 C CA . ILE A 1 186 ? 12.484 -4.469 11.367 1 83.75 186 ILE A CA 1
ATOM 1407 C C . ILE A 1 186 ? 13.945 -4.035 11.492 1 83.75 186 ILE A C 1
ATOM 1409 O O . ILE A 1 186 ? 14.297 -3.266 12.391 1 83.75 186 ILE A O 1
ATOM 1413 N N . THR A 1 187 ? 14.773 -4.547 10.539 1 84.12 187 THR A N 1
ATOM 1414 C CA . THR A 1 187 ? 16.203 -4.258 10.688 1 84.12 187 THR A CA 1
ATOM 1415 C C . THR A 1 187 ? 16.781 -3.711 9.391 1 84.12 187 THR A C 1
ATOM 1417 O O . THR A 1 187 ? 17.875 -3.146 9.375 1 84.12 187 THR A O 1
ATOM 1420 N N . THR A 1 188 ? 16.109 -3.844 8.305 1 85.94 188 THR A N 1
ATOM 1421 C CA . THR A 1 188 ? 16.641 -3.424 7.012 1 85.94 188 THR A CA 1
ATOM 1422 C C . THR A 1 188 ? 15.602 -2.637 6.223 1 85.94 188 THR A C 1
ATOM 1424 O O . THR A 1 188 ? 14.43 -2.617 6.582 1 85.94 188 THR A O 1
ATOM 1427 N N . ILE A 1 189 ? 16.031 -2.076 5.176 1 84.56 189 ILE A N 1
ATOM 1428 C CA . ILE A 1 189 ? 15.164 -1.344 4.266 1 84.56 189 ILE A CA 1
ATOM 1429 C C . ILE A 1 189 ? 14.133 -2.293 3.664 1 84.56 189 ILE A C 1
ATOM 1431 O O . ILE A 1 189 ? 12.984 -1.907 3.438 1 84.56 189 ILE A O 1
ATOM 1435 N N . TYR A 1 190 ? 14.531 -3.5 3.488 1 83 190 TYR A N 1
ATOM 1436 C CA . TYR A 1 190 ? 13.617 -4.52 2.977 1 83 190 TYR A CA 1
ATOM 1437 C C . TYR A 1 190 ? 12.438 -4.715 3.916 1 83 190 TYR A C 1
ATOM 1439 O O . TYR A 1 190 ? 11.281 -4.723 3.477 1 83 190 TYR A O 1
ATOM 1447 N N . ASP A 1 191 ? 12.766 -4.789 5.164 1 86.12 191 ASP A N 1
ATOM 1448 C CA . ASP A 1 191 ? 11.727 -4.988 6.172 1 86.12 191 ASP A CA 1
ATOM 1449 C C . ASP A 1 191 ? 10.75 -3.811 6.199 1 86.12 191 ASP A C 1
ATOM 1451 O O . ASP A 1 191 ? 9.539 -4 6.324 1 86.12 191 ASP A O 1
ATOM 1455 N N . VAL A 1 192 ? 11.297 -2.668 6.027 1 89.25 192 VAL A N 1
ATOM 1456 C CA . VAL A 1 192 ? 10.492 -1.454 6.086 1 89.25 192 VAL A CA 1
ATOM 1457 C C . VAL A 1 192 ? 9.5 -1.433 4.922 1 89.25 192 VAL A C 1
ATOM 1459 O O . VAL A 1 192 ? 8.305 -1.2 5.117 1 89.25 192 VAL A O 1
ATOM 1462 N N . ILE A 1 193 ? 9.953 -1.725 3.789 1 87.69 193 ILE A N 1
ATOM 1463 C CA . ILE A 1 193 ? 9.141 -1.657 2.578 1 87.69 193 ILE A CA 1
ATOM 1464 C C . ILE A 1 193 ? 8.07 -2.75 2.611 1 87.69 193 ILE A C 1
ATOM 1466 O O . ILE A 1 193 ? 6.879 -2.467 2.455 1 87.69 193 ILE A O 1
ATOM 1470 N N . ILE A 1 194 ? 8.453 -3.922 2.898 1 85.38 194 ILE A N 1
ATOM 1471 C CA . ILE A 1 194 ? 7.531 -5.051 2.867 1 85.38 194 ILE A CA 1
ATOM 1472 C C . ILE A 1 194 ? 6.461 -4.871 3.941 1 85.38 194 ILE A C 1
ATOM 1474 O O . ILE A 1 194 ? 5.273 -5.09 3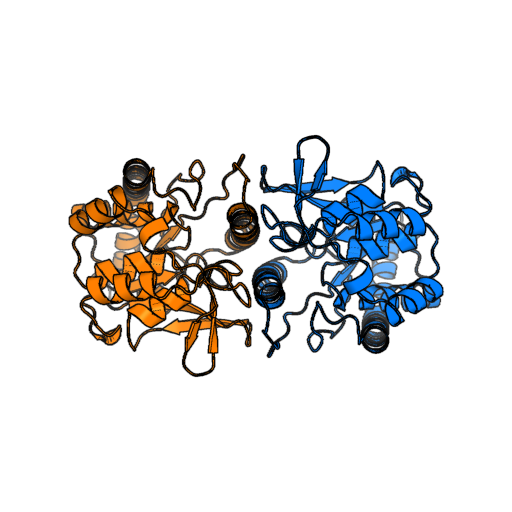.686 1 85.38 194 ILE A O 1
ATOM 1478 N N . GLN A 1 195 ? 6.879 -4.484 5.125 1 86.19 195 GLN A N 1
ATOM 1479 C CA . GLN A 1 195 ? 5.926 -4.27 6.215 1 86.19 195 GLN A CA 1
ATOM 1480 C C . GLN A 1 195 ? 4.93 -3.168 5.863 1 86.19 195 GLN A C 1
ATOM 1482 O O . GLN A 1 195 ? 3.744 -3.271 6.18 1 86.19 195 GLN A O 1
ATOM 1487 N N . SER A 1 196 ? 5.395 -2.117 5.273 1 88.94 196 SER A N 1
ATOM 1488 C CA . SER A 1 196 ? 4.512 -1.028 4.875 1 88.94 196 SER A CA 1
ATOM 1489 C C . SER A 1 196 ? 3.506 -1.488 3.826 1 88.94 196 SER A C 1
ATOM 1491 O O . SER A 1 196 ? 2.318 -1.165 3.912 1 88.94 196 SER A O 1
ATOM 1493 N N . ILE A 1 197 ? 3.988 -2.184 2.867 1 84.88 197 ILE A N 1
ATOM 1494 C CA . ILE A 1 197 ? 3.117 -2.727 1.83 1 84.88 197 ILE A CA 1
ATOM 1495 C C . ILE A 1 197 ? 2.098 -3.674 2.455 1 84.88 197 ILE A C 1
ATOM 1497 O O . ILE A 1 197 ? 0.912 -3.631 2.119 1 84.88 197 ILE A O 1
ATOM 1501 N N . ASP A 1 198 ? 2.553 -4.523 3.379 1 83.69 198 ASP A N 1
ATOM 1502 C CA . ASP A 1 198 ? 1.657 -5.457 4.059 1 83.69 198 ASP A CA 1
ATOM 1503 C C . ASP A 1 198 ? 0.56 -4.711 4.812 1 83.69 198 ASP A C 1
ATOM 1505 O O . ASP A 1 198 ? -0.597 -5.137 4.816 1 83.69 198 ASP A O 1
ATOM 1509 N N . ILE A 1 199 ? 0.928 -3.691 5.453 1 84.75 199 ILE A N 1
ATOM 1510 C CA . ILE A 1 199 ? -0.035 -2.883 6.195 1 84.75 199 ILE A CA 1
ATOM 1511 C C . ILE A 1 199 ? -1.075 -2.311 5.238 1 84.75 199 ILE A C 1
ATOM 1513 O O . ILE A 1 199 ? -2.279 -2.408 5.484 1 84.75 199 ILE A O 1
ATOM 1517 N N . LEU A 1 200 ? -0.646 -1.725 4.141 1 84.38 200 LEU A N 1
ATOM 1518 C CA . LEU A 1 200 ? -1.537 -1.137 3.146 1 84.38 200 LEU A CA 1
ATOM 1519 C C . LEU A 1 200 ? -2.457 -2.195 2.547 1 84.38 200 LEU A C 1
ATOM 1521 O O . LEU A 1 200 ? -3.658 -1.965 2.391 1 84.38 200 LEU A O 1
ATOM 1525 N N . GLN A 1 201 ? -1.882 -3.291 2.279 1 79.12 201 GLN A N 1
ATOM 1526 C CA . GLN A 1 201 ? -2.639 -4.375 1.662 1 79.12 201 GLN A CA 1
ATOM 1527 C C . GLN A 1 201 ? -3.686 -4.93 2.623 1 79.12 201 GLN A C 1
ATOM 1529 O O . GLN A 1 201 ? -4.777 -5.324 2.201 1 79.12 201 GLN A O 1
ATOM 1534 N N . THR A 1 202 ? -3.291 -5.027 3.84 1 77.31 202 THR A N 1
ATOM 1535 C CA . THR A 1 202 ? -4.227 -5.516 4.848 1 77.31 202 THR A CA 1
ATOM 1536 C C . THR A 1 202 ? -5.453 -4.617 4.926 1 77.31 202 THR A C 1
ATOM 1538 O O . THR A 1 202 ? -6.578 -5.102 5.055 1 77.31 202 THR A O 1
ATOM 1541 N N . GLU A 1 203 ? -5.242 -3.406 4.785 1 75.88 203 GLU A N 1
ATOM 1542 C CA . GLU A 1 203 ? -6.363 -2.473 4.801 1 75.88 203 GLU A CA 1
ATOM 1543 C C . GLU A 1 203 ? -7.289 -2.703 3.609 1 75.88 203 GLU A C 1
ATOM 1545 O O . GLU A 1 203 ? -8.516 -2.631 3.744 1 75.88 203 GLU A O 1
ATOM 1550 N N . ILE A 1 204 ? -6.723 -3.031 2.518 1 73.69 204 ILE A N 1
ATOM 1551 C CA . ILE A 1 204 ? -7.488 -3.26 1.299 1 73.69 204 ILE A CA 1
ATOM 1552 C C . ILE A 1 204 ? -8.328 -4.527 1.447 1 73.69 204 ILE A C 1
ATOM 1554 O O . ILE A 1 204 ? -9.516 -4.539 1.111 1 73.69 204 ILE A O 1
ATOM 1558 N N . VAL A 1 205 ? -7.684 -5.574 1.976 1 68.44 205 VAL A N 1
ATOM 1559 C CA . VAL A 1 205 ? -8.367 -6.859 2.088 1 68.44 205 VAL A CA 1
ATOM 1560 C C . VAL A 1 205 ? -9.516 -6.75 3.09 1 68.44 205 VAL A C 1
ATOM 1562 O O . VAL A 1 205 ? -10.57 -7.363 2.908 1 68.44 205 VAL A O 1
ATOM 1565 N N . HIS A 1 206 ? -9.273 -5.953 4.133 1 68.56 206 HIS A N 1
ATOM 1566 C CA . HIS A 1 206 ? -10.328 -5.746 5.121 1 68.56 206 HIS A CA 1
ATOM 1567 C C . HIS A 1 206 ? -11.539 -5.059 4.5 1 68.56 206 HIS A C 1
ATOM 1569 O O . HIS A 1 206 ? -12.672 -5.309 4.906 1 68.56 206 HIS A O 1
ATOM 1575 N N . LEU A 1 207 ? -11.203 -4.363 3.477 1 66.31 207 LEU A N 1
ATOM 1576 C CA . LEU A 1 207 ? -12.266 -3.586 2.844 1 66.31 207 LEU A CA 1
ATOM 1577 C C . LEU A 1 207 ? -12.891 -4.359 1.686 1 66.31 207 LEU A C 1
ATOM 1579 O O . LEU A 1 207 ? -14.039 -4.113 1.314 1 66.31 207 LEU A O 1
ATOM 1583 N N . LYS A 1 208 ? -11.969 -5.188 1.066 1 62.88 208 LYS A N 1
ATOM 1584 C CA . LYS A 1 208 ? -12.438 -5.922 -0.103 1 62.88 208 LYS A CA 1
ATOM 1585 C C . LYS A 1 208 ? -12.953 -7.305 0.286 1 62.88 208 LYS A C 1
ATOM 1587 O O . LYS A 1 208 ? -12.422 -7.934 1.202 1 62.88 208 LYS A O 1
ATOM 1592 N N . MET A 1 209 ? -14.094 -7.652 -0.101 1 62.06 209 MET A N 1
ATOM 1593 C CA . MET A 1 209 ? -14.422 -9.078 -0.157 1 62.06 209 MET A CA 1
ATOM 1594 C C . MET A 1 209 ? -13.602 -9.781 -1.237 1 62.06 209 MET A C 1
ATOM 1596 O O . MET A 1 209 ? -13.477 -9.273 -2.354 1 62.06 209 MET A O 1
ATOM 1600 N N . THR A 1 210 ? -12.523 -10.484 -1.043 1 64.06 210 THR A N 1
ATOM 1601 C CA . THR A 1 210 ? -11.586 -11.094 -1.985 1 64.06 210 THR A CA 1
ATOM 1602 C C . THR A 1 210 ? -12.32 -11.609 -3.217 1 64.06 210 THR A C 1
ATOM 1604 O O . THR A 1 210 ? -11.734 -11.734 -4.293 1 64.06 210 THR A O 1
ATOM 1607 N N . GLY A 1 211 ? -13.555 -11.703 -3.211 1 80.69 211 GLY A N 1
ATOM 1608 C CA . GLY A 1 211 ? -14.305 -12.312 -4.297 1 80.69 211 GLY A CA 1
ATOM 1609 C C . GLY A 1 211 ? -14.156 -13.82 -4.355 1 80.69 211 GLY A C 1
ATOM 1610 O O . GLY A 1 211 ? -14.711 -14.469 -5.246 1 80.69 211 GLY A O 1
ATOM 1611 N N . ALA A 1 212 ? -13.375 -14.422 -3.482 1 91.44 212 ALA A N 1
ATOM 1612 C CA . ALA A 1 212 ? -13.227 -15.875 -3.406 1 91.44 212 ALA A CA 1
ATOM 1613 C C . ALA A 1 212 ? -14.445 -16.516 -2.74 1 91.44 212 ALA A C 1
ATOM 1615 O O . ALA A 1 212 ? -15.07 -15.914 -1.865 1 91.44 212 ALA A O 1
ATOM 1616 N N . ASP A 1 213 ? -14.82 -17.625 -3.178 1 94.44 213 ASP A N 1
ATOM 1617 C CA . ASP A 1 213 ? -15.891 -18.375 -2.539 1 94.44 213 ASP A CA 1
ATOM 1618 C C . ASP A 1 213 ? -15.43 -18.969 -1.214 1 94.44 213 ASP A C 1
ATOM 1620 O O . ASP A 1 213 ? -16.219 -19.062 -0.264 1 94.44 213 ASP A O 1
ATOM 1624 N N . VAL A 1 214 ? -14.234 -19.438 -1.188 1 95.62 214 VAL A N 1
ATOM 1625 C CA . VAL A 1 214 ? -13.57 -19.922 0.016 1 95.62 214 VAL A CA 1
ATOM 1626 C C . VAL A 1 214 ? -12.203 -19.266 0.159 1 95.62 214 VAL A C 1
ATOM 1628 O O . VAL A 1 214 ? -11.43 -19.219 -0.8 1 95.62 214 VAL A O 1
ATOM 1631 N N . LEU A 1 215 ? -11.992 -18.734 1.288 1 93.94 215 LEU A N 1
ATOM 1632 C CA . LEU A 1 215 ? -10.695 -18.109 1.555 1 93.94 215 LEU A CA 1
ATOM 1633 C C . LEU A 1 215 ? -9.922 -18.922 2.598 1 93.94 215 LEU A C 1
ATOM 1635 O O . LEU A 1 215 ? -10.406 -19.125 3.711 1 93.94 215 LEU A O 1
ATOM 1639 N N . ILE A 1 216 ? -8.789 -19.422 2.17 1 95.69 216 ILE A N 1
ATOM 1640 C CA . ILE A 1 216 ? -7.867 -20.094 3.086 1 95.69 216 ILE A CA 1
ATOM 1641 C C . ILE A 1 216 ? -6.816 -19.109 3.58 1 95.69 216 ILE A C 1
ATOM 1643 O O . ILE A 1 216 ? -6.121 -18.484 2.777 1 95.69 216 ILE A O 1
ATOM 1647 N N . SER A 1 217 ? -6.684 -18.953 4.863 1 92.94 217 SER A N 1
ATOM 1648 C CA . SER A 1 217 ? -5.75 -18 5.449 1 92.94 217 SER A CA 1
ATOM 1649 C C . SER A 1 217 ? -4.828 -18.672 6.461 1 92.94 217 SER A C 1
ATOM 1651 O O . SER A 1 217 ? -5.082 -18.625 7.668 1 92.94 217 SER A O 1
ATOM 1653 N N . PRO A 1 218 ? -3.74 -19.219 5.973 1 93.31 218 PRO A N 1
ATOM 1654 C CA . PRO A 1 218 ? -2.791 -19.828 6.914 1 93.31 218 PRO A CA 1
ATOM 1655 C C . PRO A 1 218 ? -2.283 -18.828 7.957 1 93.31 218 PRO A C 1
ATOM 1657 O O . PRO A 1 218 ? -2.051 -17.656 7.637 1 93.31 218 PRO A O 1
ATOM 1660 N N . ARG A 1 219 ? -2.088 -19.234 9.148 1 84.19 219 ARG A N 1
ATOM 1661 C CA . ARG A 1 219 ? -1.616 -18.375 10.227 1 84.19 219 ARG A CA 1
ATOM 1662 C C . ARG A 1 219 ? -0.099 -18.219 10.188 1 84.19 219 ARG A C 1
ATOM 1664 O O . ARG A 1 219 ? 0.607 -18.766 11.039 1 84.19 219 ARG A O 1
ATOM 1671 N N . VAL A 1 220 ? 0.347 -17.469 9.281 1 82.81 220 VAL A N 1
ATOM 1672 C CA . VAL A 1 220 ? 1.782 -17.375 9.039 1 82.81 220 VAL A CA 1
ATOM 1673 C C . VAL A 1 220 ? 2.299 -16.016 9.531 1 82.81 220 VAL A C 1
ATOM 1675 O O . VAL A 1 220 ? 3.418 -15.625 9.203 1 82.81 220 VAL A O 1
ATOM 1678 N N . GLU A 1 221 ? 1.56 -15.328 10.336 1 74.81 221 GLU A N 1
ATOM 1679 C CA . GLU A 1 221 ? 1.863 -13.953 10.727 1 74.81 221 GLU A CA 1
ATOM 1680 C C . GLU A 1 221 ? 3.135 -13.891 11.57 1 74.81 221 GLU A C 1
ATOM 1682 O O . GLU A 1 221 ? 3.766 -12.836 11.664 1 74.81 221 GLU A O 1
ATOM 1687 N N . LYS A 1 222 ? 3.512 -15.008 12.094 1 73.31 222 LYS A N 1
ATOM 1688 C CA . LYS A 1 222 ? 4.676 -14.984 12.977 1 73.31 222 LYS A CA 1
ATOM 1689 C C . LYS A 1 222 ? 5.973 -15.008 12.172 1 73.31 222 LYS A C 1
ATOM 1691 O O . LYS A 1 222 ? 7.051 -14.75 12.711 1 73.31 222 LYS A O 1
ATOM 1696 N N . PHE A 1 223 ? 5.852 -15.266 10.953 1 76.06 223 PHE A N 1
ATOM 1697 C CA . PHE A 1 223 ? 7.059 -15.391 10.141 1 76.06 223 PHE A CA 1
ATOM 1698 C C . PHE A 1 223 ? 7.293 -14.141 9.312 1 76.06 223 PHE A C 1
ATOM 1700 O O . PHE A 1 223 ? 6.344 -13.508 8.844 1 76.06 223 PHE A O 1
ATOM 1707 N N . SER A 1 224 ? 8.602 -13.797 9.273 1 65.94 224 SER A N 1
ATOM 1708 C CA . SER A 1 224 ? 8.984 -12.703 8.383 1 65.94 224 SER A CA 1
ATOM 1709 C C . SER A 1 224 ? 8.883 -13.125 6.918 1 65.94 224 SER A C 1
ATOM 1711 O O . SER A 1 224 ? 9.195 -14.266 6.574 1 65.94 224 SER A O 1
ATOM 1713 N N . SER A 1 225 ? 8.461 -12.258 6.07 1 67.88 225 SER A N 1
ATOM 1714 C CA . SER A 1 225 ? 8.344 -12.523 4.641 1 67.88 225 SER A CA 1
ATOM 1715 C C . SER A 1 225 ? 9.711 -12.711 3.998 1 67.88 225 SER A C 1
ATOM 1717 O O . SER A 1 225 ? 9.82 -13.219 2.883 1 67.88 225 SER A O 1
ATOM 1719 N N . LYS A 1 226 ? 10.75 -12.375 4.637 1 64.81 226 LYS A N 1
ATOM 1720 C CA . LYS A 1 226 ? 12.086 -12.414 4.035 1 64.81 226 LYS A CA 1
ATOM 1721 C C . LYS A 1 226 ? 12.859 -13.648 4.5 1 64.81 226 LYS A C 1
ATOM 1723 O O . LYS A 1 226 ? 13.875 -14 3.906 1 64.81 226 LYS A O 1
ATOM 1728 N N . SER A 1 227 ? 12.344 -14.172 5.676 1 65.75 227 SER A N 1
ATOM 1729 C CA . SER A 1 227 ? 13.078 -15.32 6.191 1 65.75 227 SER A CA 1
ATOM 1730 C C . SER A 1 227 ? 12.609 -16.609 5.531 1 65.75 227 SER A C 1
ATOM 1732 O O . SER A 1 227 ? 11.508 -17.094 5.797 1 65.75 227 SER A O 1
ATOM 1734 N N . PHE A 1 228 ? 13.5 -17.094 4.723 1 72.44 228 PHE A N 1
ATOM 1735 C CA . PHE A 1 228 ? 13.156 -18.297 3.984 1 72.44 228 PHE A CA 1
ATOM 1736 C C . PHE A 1 228 ? 13.562 -19.547 4.766 1 72.44 228 PHE A C 1
ATOM 1738 O O . PHE A 1 228 ? 13.5 -20.656 4.246 1 72.44 228 PHE A O 1
ATOM 1745 N N . GLN A 1 229 ? 13.82 -19.344 6.086 1 75.56 229 GLN A N 1
ATOM 1746 C CA . GLN A 1 229 ? 14.367 -20.453 6.879 1 75.56 229 GLN A CA 1
ATOM 1747 C C . GLN A 1 229 ? 13.258 -21.25 7.543 1 75.56 229 GLN A C 1
ATOM 1749 O O . GLN A 1 229 ? 13.5 -22.344 8.062 1 75.56 229 GLN A O 1
ATOM 1754 N N . ASN A 1 230 ? 12.109 -20.812 7.43 1 85.69 230 ASN A N 1
ATOM 1755 C CA . ASN A 1 230 ? 11.023 -21.484 8.125 1 85.69 230 ASN A CA 1
ATOM 1756 C C . ASN A 1 230 ? 10.047 -22.125 7.145 1 85.69 230 ASN A C 1
ATOM 1758 O O . ASN A 1 230 ? 8.844 -22.172 7.402 1 85.69 230 ASN A O 1
ATOM 1762 N N . ALA A 1 231 ? 10.602 -22.625 6.117 1 91.44 231 ALA A N 1
ATOM 1763 C CA . ALA A 1 231 ? 9.766 -23.141 5.035 1 91.44 231 ALA A CA 1
ATOM 1764 C C . ALA A 1 231 ? 8.914 -24.312 5.508 1 91.44 231 ALA A C 1
ATOM 1766 O O . ALA A 1 231 ? 7.711 -24.359 5.25 1 91.44 231 ALA A O 1
ATOM 1767 N N . LYS A 1 232 ? 9.492 -25.266 6.238 1 92.44 232 LYS A N 1
ATOM 1768 C CA . LYS A 1 232 ? 8.773 -26.469 6.68 1 92.44 232 LYS A CA 1
ATOM 1769 C C . LYS A 1 232 ? 7.578 -26.094 7.559 1 92.44 232 LYS A C 1
ATOM 1771 O O . LYS A 1 232 ? 6.48 -26.625 7.371 1 92.44 232 LYS A O 1
ATOM 1776 N N . GLU A 1 233 ? 7.859 -25.25 8.477 1 93.44 233 GLU A N 1
ATOM 1777 C CA . GLU A 1 233 ? 6.797 -24.812 9.375 1 93.44 233 GLU A CA 1
ATOM 1778 C C . GLU A 1 233 ? 5.699 -24.062 8.617 1 93.44 233 GLU A C 1
ATOM 1780 O O . GLU A 1 233 ? 4.512 -24.266 8.883 1 93.44 233 GLU A O 1
ATOM 1785 N N . ILE A 1 234 ? 6.023 -23.234 7.715 1 93.88 234 ILE A N 1
ATOM 1786 C CA . ILE A 1 234 ? 5.078 -22.438 6.941 1 93.88 234 ILE A CA 1
ATOM 1787 C C . ILE A 1 234 ? 4.215 -23.344 6.078 1 93.88 234 ILE A C 1
ATOM 1789 O O . ILE A 1 234 ? 3 -23.156 5.984 1 93.88 234 ILE A O 1
ATOM 1793 N N . ILE A 1 235 ? 4.828 -24.344 5.484 1 96.19 235 ILE A N 1
ATOM 1794 C CA . ILE A 1 235 ? 4.102 -25.312 4.668 1 96.19 235 ILE A CA 1
ATOM 1795 C C . ILE A 1 235 ? 3.092 -26.062 5.535 1 96.19 235 ILE A C 1
ATOM 1797 O O . ILE A 1 235 ? 1.941 -26.25 5.133 1 96.19 235 ILE A O 1
ATOM 1801 N N . GLN A 1 236 ? 3.514 -26.438 6.719 1 95.88 236 GLN A N 1
ATOM 1802 C CA . GLN A 1 236 ? 2.627 -27.125 7.645 1 95.88 236 GLN A CA 1
ATOM 1803 C C . GLN A 1 236 ? 1.418 -26.266 8 1 95.88 236 GLN A C 1
ATOM 1805 O O . GLN A 1 236 ? 0.295 -26.766 8.078 1 95.88 236 GLN A O 1
ATOM 1810 N N . LEU A 1 237 ? 1.641 -25.062 8.211 1 95.56 237 LEU A N 1
ATOM 1811 C CA . LEU A 1 237 ? 0.548 -24.141 8.508 1 95.56 237 LEU A CA 1
ATOM 1812 C C . LEU A 1 237 ? -0.41 -24.031 7.328 1 95.56 237 LEU A C 1
ATOM 1814 O O . LEU A 1 237 ? -1.62 -23.891 7.52 1 95.56 237 LEU A O 1
ATOM 1818 N N . GLY A 1 238 ? 0.152 -24.047 6.09 1 97.12 238 GLY A N 1
ATOM 1819 C CA . GLY A 1 238 ? -0.688 -24.109 4.902 1 97.12 238 GLY A CA 1
ATOM 1820 C C . GLY A 1 238 ? -1.567 -25.344 4.852 1 97.12 238 GLY A C 1
ATOM 1821 O O . GLY A 1 238 ? -2.748 -25.25 4.508 1 97.12 238 GLY A O 1
ATOM 1822 N N . GLU A 1 239 ? -0.977 -26.453 5.238 1 97.75 239 GLU A N 1
ATOM 1823 C CA . GLU A 1 239 ? -1.735 -27.688 5.289 1 97.75 239 GLU A CA 1
ATOM 1824 C C . GLU A 1 239 ? -2.877 -27.609 6.297 1 97.75 239 GLU A C 1
ATOM 1826 O O . GLU A 1 239 ? -4.016 -27.969 5.988 1 97.75 239 GLU A O 1
ATOM 1831 N N . GLU A 1 240 ? -2.545 -27.109 7.441 1 97.88 240 GLU A N 1
ATOM 1832 C CA . GLU A 1 240 ? -3.529 -26.984 8.516 1 97.88 240 GLU A CA 1
ATOM 1833 C C . GLU A 1 240 ? -4.68 -26.078 8.109 1 97.88 240 GLU A C 1
ATOM 1835 O O . GLU A 1 240 ? -5.848 -26.391 8.344 1 97.88 240 GLU A O 1
ATOM 1840 N N . ALA A 1 241 ? -4.336 -25 7.551 1 97.25 241 ALA A N 1
ATOM 1841 C CA . ALA A 1 241 ? -5.359 -24.047 7.125 1 97.25 241 ALA A CA 1
ATOM 1842 C C . ALA A 1 241 ? -6.25 -24.641 6.043 1 97.25 241 ALA A C 1
ATOM 1844 O O . ALA A 1 241 ? -7.469 -24.438 6.051 1 97.25 241 ALA A O 1
ATOM 1845 N N . ALA A 1 242 ? -5.613 -25.328 5.109 1 98.31 242 ALA A N 1
ATOM 1846 C CA . ALA A 1 242 ? -6.375 -25.953 4.035 1 98.31 242 ALA A CA 1
ATOM 1847 C C . ALA A 1 242 ? -7.301 -27.047 4.586 1 98.31 242 ALA A C 1
ATOM 1849 O O . ALA A 1 242 ? -8.453 -27.141 4.172 1 98.31 242 ALA A O 1
ATOM 1850 N N . GLU A 1 243 ? -6.82 -27.828 5.48 1 98.31 243 GLU A N 1
ATOM 1851 C CA . GLU A 1 243 ? -7.629 -28.875 6.113 1 98.31 243 GLU A CA 1
ATOM 1852 C C . GLU A 1 243 ? -8.836 -28.266 6.832 1 98.31 243 GLU A C 1
ATOM 1854 O O . GLU A 1 243 ? -9.945 -28.797 6.73 1 98.31 243 GLU A O 1
ATOM 1859 N N . ALA A 1 244 ? -8.57 -27.188 7.516 1 97.94 244 ALA A N 1
ATOM 1860 C CA . ALA A 1 244 ? -9.641 -26.516 8.242 1 97.94 244 ALA A CA 1
ATOM 1861 C C . ALA A 1 244 ? -10.703 -25.969 7.293 1 97.94 244 ALA A C 1
ATOM 1863 O O . ALA A 1 244 ? -11.867 -25.828 7.664 1 97.94 244 ALA A O 1
ATOM 1864 N N . ALA A 1 245 ? -10.32 -25.703 6.074 1 97.88 245 ALA A N 1
ATOM 1865 C CA . ALA A 1 245 ? -11.219 -25.078 5.105 1 97.88 245 ALA A CA 1
ATOM 1866 C C . ALA A 1 245 ? -11.984 -26.141 4.312 1 97.88 245 ALA A C 1
ATOM 1868 O O . ALA A 1 245 ? -12.922 -25.812 3.58 1 97.88 245 ALA A O 1
ATOM 1869 N N . LEU A 1 246 ? -11.641 -27.422 4.438 1 98.12 246 LEU A N 1
ATOM 1870 C CA . LEU A 1 246 ? -12.18 -28.484 3.609 1 98.12 246 LEU A CA 1
ATOM 1871 C C . LEU A 1 246 ? -13.703 -28.547 3.723 1 98.12 246 LEU A C 1
ATOM 1873 O O . LEU A 1 246 ? -14.398 -28.641 2.711 1 98.12 246 LEU A O 1
ATOM 1877 N N . PRO A 1 247 ? -14.258 -28.422 4.988 1 98.06 247 PRO A N 1
ATOM 1878 C CA . PRO A 1 247 ? -15.719 -28.469 5.078 1 98.06 247 PRO A CA 1
ATOM 1879 C C . PRO A 1 247 ? -16.406 -27.391 4.246 1 98.06 247 PRO A C 1
ATOM 1881 O O . PRO A 1 247 ? -17.391 -27.672 3.557 1 98.06 247 PRO A O 1
ATOM 1884 N N . LYS A 1 248 ? -15.844 -26.234 4.293 1 97.62 248 LYS A N 1
ATOM 1885 C CA . LYS A 1 248 ? -16.422 -25.125 3.523 1 97.62 248 LYS A CA 1
ATOM 1886 C C . LYS A 1 248 ? -16.25 -25.359 2.025 1 97.62 248 LYS A C 1
ATOM 1888 O O . LYS A 1 248 ? -17.141 -25.031 1.237 1 97.62 248 LYS A O 1
ATOM 1893 N N . ILE A 1 249 ? -15.133 -25.875 1.633 1 97.75 249 ILE A N 1
ATOM 1894 C CA . ILE A 1 249 ? -14.875 -26.172 0.228 1 97.75 249 ILE A CA 1
ATOM 1895 C C . ILE A 1 249 ? -15.906 -27.188 -0.281 1 97.75 249 ILE A C 1
ATOM 1897 O O . ILE A 1 249 ? -16.531 -26.969 -1.32 1 97.75 249 ILE A O 1
ATOM 1901 N N . TYR A 1 250 ? -16.094 -28.234 0.472 1 97.69 250 TYR A N 1
ATOM 1902 C CA . TYR A 1 250 ? -17.062 -29.25 0.082 1 97.69 250 TYR A CA 1
ATOM 1903 C C . TYR A 1 250 ? -18.469 -28.688 0.043 1 97.69 250 TYR A C 1
ATOM 1905 O O . TYR A 1 250 ? -19.266 -29.016 -0.849 1 97.69 250 TYR A O 1
ATOM 1913 N N . GLU A 1 251 ? -18.734 -27.859 1.007 1 97.38 251 GLU A N 1
ATOM 1914 C CA . GLU A 1 251 ? -20.047 -27.219 1.056 1 97.38 251 GLU A CA 1
ATOM 1915 C C . GLU A 1 251 ? -20.297 -26.391 -0.198 1 97.38 251 GLU A C 1
ATOM 1917 O O . GLU A 1 251 ? -21.375 -26.453 -0.781 1 97.38 251 GLU A O 1
ATOM 1922 N N . GLU A 1 252 ? -19.328 -25.609 -0.587 1 96.75 252 GLU A N 1
ATOM 1923 C CA . GLU A 1 252 ? -19.469 -24.75 -1.764 1 96.75 252 GLU A CA 1
ATOM 1924 C C . GLU A 1 252 ? -19.609 -25.578 -3.035 1 96.75 252 GLU A C 1
ATOM 1926 O O . GLU A 1 252 ? -20.344 -25.219 -3.947 1 96.75 252 GLU A O 1
ATOM 1931 N N . ILE A 1 253 ? -18.859 -26.672 -3.117 1 96.38 253 ILE A N 1
ATOM 1932 C CA . ILE A 1 253 ? -18.938 -27.562 -4.27 1 96.38 253 ILE A CA 1
ATOM 1933 C C . ILE A 1 253 ? -20.344 -28.156 -4.363 1 96.38 253 ILE A C 1
ATOM 1935 O O . ILE A 1 253 ? -20.953 -28.156 -5.43 1 96.38 253 ILE A O 1
ATOM 1939 N N . GLU A 1 254 ? -20.844 -28.625 -3.23 1 95.62 254 GLU A N 1
ATOM 1940 C CA . GLU A 1 254 ? -22.172 -29.234 -3.203 1 95.62 254 GLU A CA 1
ATOM 1941 C C . GLU A 1 254 ? -23.25 -28.203 -3.525 1 95.62 254 GLU A C 1
ATOM 1943 O O . GLU A 1 254 ? -24.219 -28.516 -4.234 1 95.62 254 GLU A O 1
ATOM 1948 N N . ARG A 1 255 ? -23.062 -27.078 -2.932 1 95.25 255 ARG A N 1
ATOM 1949 C CA . ARG A 1 255 ? -24.016 -26.016 -3.209 1 95.25 255 ARG A CA 1
ATOM 1950 C C . ARG A 1 255 ? -24.062 -25.703 -4.699 1 95.25 255 ARG A C 1
ATOM 1952 O O . ARG A 1 255 ? -25.141 -25.5 -5.262 1 95.25 255 ARG A O 1
ATOM 1959 N N . TRP A 1 256 ? -22.922 -25.578 -5.285 1 95.19 256 TRP A N 1
ATOM 1960 C CA . TRP A 1 256 ? -22.844 -25.312 -6.719 1 95.19 256 TRP A CA 1
ATOM 1961 C C . TRP A 1 256 ? -23.531 -26.406 -7.52 1 95.19 256 TRP A C 1
ATOM 1963 O O . TRP A 1 256 ? -24.266 -26.125 -8.469 1 95.19 256 TRP A O 1
ATOM 1973 N N . LYS A 1 257 ? -23.312 -27.672 -7.133 1 94.38 257 LYS A N 1
ATOM 1974 C CA . LYS A 1 257 ? -23.906 -28.812 -7.828 1 94.38 257 LYS A CA 1
ATOM 1975 C C . LYS A 1 257 ? -25.438 -28.766 -7.723 1 94.38 257 LYS A C 1
ATOM 1977 O O . LYS A 1 257 ? -26.141 -29.078 -8.688 1 94.38 257 LYS A O 1
ATOM 1982 N N . GLU A 1 258 ? -25.906 -28.438 -6.578 1 93.06 258 GLU A N 1
ATOM 1983 C CA . GLU A 1 258 ? -27.344 -28.359 -6.348 1 93.06 258 GLU A CA 1
ATOM 1984 C C . GLU A 1 258 ? -27.984 -27.266 -7.191 1 93.06 258 GLU A C 1
ATOM 1986 O O . GLU A 1 258 ? -29.094 -27.453 -7.707 1 93.06 258 GLU A O 1
ATOM 1991 N N . LEU A 1 259 ? -27.281 -26.266 -7.328 1 91.75 259 LEU A N 1
ATOM 1992 C CA . LEU A 1 259 ? -27.812 -25.125 -8.07 1 91.75 259 LEU A CA 1
ATOM 1993 C C . LEU A 1 259 ? -27.781 -25.391 -9.57 1 91.75 259 LEU A C 1
ATOM 1995 O O . LEU A 1 259 ? -28.562 -24.797 -10.328 1 91.75 259 LEU A O 1
ATOM 1999 N N . HIS A 1 260 ? -26.906 -26.297 -9.961 1 87.94 260 HIS A N 1
ATOM 2000 C CA . HIS A 1 260 ? -26.734 -26.547 -11.383 1 87.94 260 HIS A CA 1
ATOM 2001 C C . HIS A 1 260 ? -27.188 -27.953 -11.758 1 87.94 260 HIS A C 1
ATOM 2003 O O . HIS A 1 260 ? -26.812 -28.484 -12.812 1 87.94 260 HIS A O 1
ATOM 2009 N N . LYS A 1 261 ? -27.922 -28.625 -10.898 1 81.38 261 LYS A N 1
ATOM 2010 C CA . LYS A 1 261 ? -28.438 -29.984 -11.094 1 81.38 261 LYS A CA 1
ATOM 2011 C C . LYS A 1 261 ? -29.312 -30.062 -12.344 1 81.38 261 LYS A C 1
ATOM 2013 O O . LYS A 1 261 ? -29.266 -31.062 -13.07 1 81.38 261 LYS A O 1
ATOM 2018 N N . ASP A 1 262 ? -30 -29.109 -12.547 1 73.38 262 ASP A N 1
ATOM 2019 C CA . ASP A 1 262 ? -30.969 -29.188 -13.641 1 73.38 262 ASP A CA 1
ATOM 2020 C C . ASP A 1 262 ? -30.359 -28.656 -14.938 1 73.38 262 ASP A C 1
ATOM 2022 O O . ASP A 1 262 ? -31.047 -28.594 -15.961 1 73.38 262 ASP A O 1
ATOM 2026 N N . GLU A 1 263 ? -29.109 -28.391 -14.914 1 62.25 263 GLU A N 1
ATOM 2027 C CA . GLU A 1 263 ? -28.516 -27.891 -16.141 1 62.25 263 GLU A CA 1
ATOM 2028 C C . GLU A 1 263 ? -27.891 -29.031 -16.953 1 62.25 263 GLU A C 1
ATOM 2030 O O . GLU A 1 263 ? -27.469 -30.031 -16.391 1 62.25 263 GLU A O 1
ATOM 2035 N N . MET B 1 1 ? -25.953 28.203 16.938 1 81.62 1 MET B N 1
ATOM 2036 C CA . MET B 1 1 ? -24.719 27.453 17.234 1 81.62 1 MET B CA 1
ATOM 2037 C C . MET B 1 1 ? -23.953 27.141 15.961 1 81.62 1 MET B C 1
ATOM 2039 O O . MET B 1 1 ? -24.547 27.016 14.883 1 81.62 1 MET B O 1
ATOM 2043 N N . GLU B 1 2 ? -22.609 27.391 15.93 1 91.69 2 GLU B N 1
ATOM 2044 C CA . GLU B 1 2 ? -21.766 27.125 14.766 1 91.69 2 GLU B CA 1
ATOM 2045 C C . GLU B 1 2 ? -21.016 25.797 14.93 1 91.69 2 GLU B C 1
ATOM 2047 O O . GLU B 1 2 ? -20.594 25.453 16.031 1 91.69 2 GLU B O 1
ATOM 2052 N N . PRO B 1 3 ? -21 25.094 13.906 1 96.69 3 PRO B N 1
ATOM 2053 C CA . PRO B 1 3 ? -20.281 23.812 14.008 1 96.69 3 PRO B CA 1
ATOM 2054 C C . PRO B 1 3 ? -18.766 24.016 14.156 1 96.69 3 PRO B C 1
ATOM 2056 O O . PRO B 1 3 ? -18.203 24.969 13.609 1 96.69 3 PRO B O 1
ATOM 2059 N N . LYS B 1 4 ? -18.156 23.141 14.898 1 98.19 4 LYS B N 1
ATOM 2060 C CA . LYS B 1 4 ? -16.703 23.047 14.883 1 98.19 4 LYS B CA 1
ATOM 2061 C C . LYS B 1 4 ? -16.203 22.328 13.641 1 98.19 4 LYS B C 1
ATOM 2063 O O . LYS B 1 4 ? -16.609 21.188 13.375 1 98.19 4 LYS B O 1
ATOM 2068 N N . ILE B 1 5 ? -15.336 22.969 12.953 1 98.44 5 ILE B N 1
ATOM 2069 C CA . ILE B 1 5 ? -14.891 22.422 11.672 1 98.44 5 ILE B CA 1
ATOM 2070 C C . ILE B 1 5 ? -13.484 21.844 11.805 1 98.44 5 ILE B C 1
ATOM 2072 O O . ILE B 1 5 ? -12.586 22.5 12.32 1 98.44 5 ILE B O 1
ATOM 2076 N N . GLY B 1 6 ? -13.375 20.562 11.445 1 98.62 6 GLY B N 1
ATOM 2077 C CA . GLY B 1 6 ? -12.07 19.922 11.336 1 98.62 6 GLY B CA 1
ATOM 2078 C C . GLY B 1 6 ? -11.555 19.859 9.914 1 98.62 6 GLY B C 1
ATOM 2079 O O . GLY B 1 6 ? -12.328 19.656 8.977 1 98.62 6 GLY B O 1
ATOM 2080 N N . LEU B 1 7 ? -10.297 20.078 9.781 1 98.75 7 LEU B N 1
ATOM 2081 C CA . LEU B 1 7 ? -9.617 19.953 8.492 1 98.75 7 LEU B CA 1
ATOM 2082 C C . LEU B 1 7 ? -8.641 18.781 8.5 1 98.75 7 LEU B C 1
ATOM 2084 O O . LEU B 1 7 ? -7.719 18.734 9.312 1 98.75 7 LEU B O 1
ATOM 2088 N N . ALA B 1 8 ? -8.891 17.766 7.668 1 98.06 8 ALA B N 1
ATOM 2089 C CA . ALA B 1 8 ? -8.023 16.609 7.531 1 98.06 8 ALA B CA 1
ATOM 2090 C C . ALA B 1 8 ? -7.152 16.719 6.281 1 98.06 8 ALA B C 1
ATOM 2092 O O . ALA B 1 8 ? -7.648 16.625 5.16 1 98.06 8 ALA B O 1
ATOM 2093 N N . LEU B 1 9 ? -5.887 16.906 6.523 1 97.88 9 LEU B N 1
ATOM 2094 C CA . LEU B 1 9 ? -4.941 17.125 5.434 1 97.88 9 LEU B CA 1
ATOM 2095 C C . LEU B 1 9 ? -4.246 15.828 5.047 1 97.88 9 LEU B C 1
ATOM 2097 O O . LEU B 1 9 ? -3.516 15.25 5.852 1 97.88 9 LEU B O 1
ATOM 2101 N N . GLY B 1 10 ? -4.398 15.477 3.82 1 94.88 10 GLY B N 1
ATOM 2102 C CA . GLY B 1 10 ? -3.977 14.156 3.367 1 94.88 10 GLY B CA 1
ATOM 2103 C C . GLY B 1 10 ? -2.516 14.109 2.961 1 94.88 10 GLY B C 1
ATOM 2104 O O . GLY B 1 10 ? -1.867 15.148 2.818 1 94.88 10 GLY B O 1
ATOM 2105 N N . SER B 1 11 ? -2.078 12.828 2.764 1 92.81 11 SER B N 1
ATOM 2106 C CA . SER B 1 11 ? -0.733 12.539 2.277 1 92.81 11 SER B CA 1
ATOM 2107 C C . SER B 1 11 ? -0.643 12.711 0.765 1 92.81 11 SER B C 1
ATOM 2109 O O . SER B 1 11 ? -1.637 12.547 0.054 1 92.81 11 SER B O 1
ATOM 2111 N N . GLY B 1 12 ? 0.596 13.141 0.312 1 88.12 12 GLY B N 1
ATOM 2112 C CA . GLY B 1 12 ? 0.691 13.273 -1.134 1 88.12 12 GLY B CA 1
ATOM 2113 C C . GLY B 1 12 ? 2.027 13.82 -1.597 1 88.12 12 GLY B C 1
ATOM 2114 O O . GLY B 1 12 ? 2.164 14.258 -2.742 1 88.12 12 GLY B O 1
ATOM 2115 N N . GLY B 1 13 ? 3.037 13.812 -0.751 1 86.69 13 GLY B N 1
ATOM 2116 C CA . GLY B 1 13 ? 4.324 14.375 -1.137 1 86.69 13 GLY B CA 1
ATOM 2117 C C . GLY B 1 13 ? 4.234 15.828 -1.568 1 86.69 13 GLY B C 1
ATOM 2118 O O . GLY B 1 13 ? 3.572 16.641 -0.915 1 86.69 13 GLY B O 1
ATOM 2119 N N . SER B 1 14 ? 4.895 16.156 -2.705 1 85.5 14 SER B N 1
ATOM 2120 C CA . SER B 1 14 ? 4.922 17.531 -3.176 1 85.5 14 SER B CA 1
ATOM 2121 C C . SER B 1 14 ? 3.525 18 -3.568 1 85.5 14 SER B C 1
ATOM 2123 O O . SER B 1 14 ? 3.252 19.203 -3.578 1 85.5 14 SER B O 1
ATOM 2125 N N . ARG B 1 15 ? 2.676 17.078 -3.846 1 89.38 15 ARG B N 1
ATOM 2126 C CA . ARG B 1 15 ? 1.298 17.438 -4.164 1 89.38 15 ARG B CA 1
ATOM 2127 C C . ARG B 1 15 ? 0.602 18.062 -2.961 1 89.38 15 ARG B C 1
ATOM 2129 O O . ARG B 1 15 ? -0.421 18.734 -3.109 1 89.38 15 ARG B O 1
ATOM 2136 N N . GLY B 1 16 ? 1.202 17.844 -1.869 1 92.44 16 GLY B N 1
ATOM 2137 C CA . GLY B 1 16 ? 0.681 18.406 -0.634 1 92.44 16 GLY B CA 1
ATOM 2138 C C . GLY B 1 16 ? 0.73 19.922 -0.604 1 92.44 16 GLY B C 1
ATOM 2139 O O . GLY B 1 16 ? 0.077 20.562 0.23 1 92.44 16 GLY B O 1
ATOM 2140 N N . PHE B 1 17 ? 1.433 20.547 -1.535 1 94.5 17 PHE B N 1
ATOM 2141 C CA . PHE B 1 17 ? 1.407 22 -1.632 1 94.5 17 PHE B CA 1
ATOM 2142 C C . PHE B 1 17 ? -0.001 22.5 -1.931 1 94.5 17 PHE B C 1
ATOM 2144 O O . PHE B 1 17 ? -0.325 23.656 -1.665 1 94.5 17 PHE B O 1
ATOM 2151 N N . ALA B 1 18 ? -0.803 21.641 -2.428 1 96.25 18 ALA B N 1
ATOM 2152 C CA . ALA B 1 18 ? -2.189 22 -2.719 1 96.25 18 ALA B CA 1
ATOM 2153 C C . ALA B 1 18 ? -2.941 22.359 -1.44 1 96.25 18 ALA B C 1
ATOM 2155 O O . ALA B 1 18 ? -3.924 23.109 -1.479 1 96.25 18 ALA B O 1
ATOM 2156 N N . HIS B 1 19 ? -2.527 21.766 -0.327 1 98.12 19 HIS B N 1
ATOM 2157 C CA . HIS B 1 19 ? -3.135 22.125 0.951 1 98.12 19 HIS B CA 1
ATOM 2158 C C . HIS B 1 19 ? -3.086 23.625 1.188 1 98.12 19 HIS B C 1
ATOM 2160 O O . HIS B 1 19 ? -4.004 24.203 1.788 1 98.12 19 HIS B O 1
ATOM 2166 N N . LEU B 1 20 ? -2.031 24.297 0.73 1 98 20 LEU B N 1
ATOM 2167 C CA . LEU B 1 20 ? -1.892 25.734 0.894 1 98 20 LEU B CA 1
ATOM 2168 C C . LEU B 1 20 ? -2.99 26.469 0.139 1 98 20 LEU B C 1
ATOM 2170 O O . LEU B 1 20 ? -3.537 27.453 0.64 1 98 20 LEU B O 1
ATOM 2174 N N . GLY B 1 21 ? -3.27 26 -1.078 1 98.19 21 GLY B N 1
ATOM 2175 C CA . GLY B 1 21 ? -4.371 26.578 -1.827 1 98.19 21 GLY B CA 1
ATOM 2176 C C . GLY B 1 21 ? -5.707 26.438 -1.12 1 98.19 21 GLY B C 1
ATOM 2177 O O . GLY B 1 21 ? -6.5 27.375 -1.099 1 98.19 21 GLY B O 1
ATOM 2178 N N . VAL B 1 22 ? -5.926 25.312 -0.543 1 98.62 22 VAL B N 1
ATOM 2179 C CA . VAL B 1 22 ? -7.156 25.062 0.197 1 98.62 22 VAL B CA 1
ATOM 2180 C C . VAL B 1 22 ? -7.242 26.016 1.392 1 98.62 22 VAL B C 1
ATOM 2182 O O . VAL B 1 22 ? -8.281 26.641 1.629 1 98.62 22 VAL B O 1
ATOM 2185 N N . LEU B 1 23 ? -6.16 26.141 2.117 1 98.62 23 LEU B N 1
ATOM 2186 C CA . LEU B 1 23 ? -6.121 27.016 3.279 1 98.62 23 LEU B CA 1
ATOM 2187 C C . LEU B 1 23 ? -6.406 28.453 2.879 1 98.62 23 LEU B C 1
ATOM 2189 O O . LEU B 1 23 ? -7.129 29.172 3.58 1 98.62 23 LEU B O 1
ATOM 2193 N N . LYS B 1 24 ? -5.84 28.891 1.764 1 98.12 24 LYS B N 1
ATOM 2194 C CA . LYS B 1 24 ? -6.066 30.234 1.267 1 98.12 24 LYS B CA 1
ATOM 2195 C C . LYS B 1 24 ? -7.559 30.516 1.081 1 98.12 24 LYS B C 1
ATOM 2197 O O . LYS B 1 24 ? -8.055 31.562 1.498 1 98.12 24 LYS B O 1
ATOM 2202 N N . VAL B 1 25 ? -8.211 29.609 0.465 1 98.56 25 VAL B N 1
ATOM 2203 C CA . VAL B 1 25 ? -9.625 29.781 0.159 1 98.56 25 VAL B CA 1
ATOM 2204 C C . VAL B 1 25 ? -10.438 29.75 1.45 1 98.56 25 VAL B C 1
ATOM 2206 O O . VAL B 1 25 ? -11.352 30.547 1.635 1 98.56 25 VAL B O 1
ATOM 2209 N N . LEU B 1 26 ? -10.148 28.812 2.344 1 98.38 26 LEU B N 1
ATOM 2210 C CA . LEU B 1 26 ? -10.883 28.734 3.602 1 98.38 26 LEU B CA 1
ATOM 2211 C C . LEU B 1 26 ? -10.719 30.016 4.406 1 98.38 26 LEU B C 1
ATOM 2213 O O . LEU B 1 26 ? -11.68 30.5 5.008 1 98.38 26 LEU B O 1
ATOM 2217 N N . GLU B 1 27 ? -9.508 30.562 4.41 1 97.88 27 GLU B N 1
ATOM 2218 C CA . GLU B 1 27 ? -9.273 31.828 5.09 1 97.88 27 GLU B CA 1
ATOM 2219 C C . GLU B 1 27 ? -10.047 32.969 4.43 1 97.88 27 GLU B C 1
ATOM 2221 O O . GLU B 1 27 ? -10.688 33.75 5.117 1 97.88 27 GLU B O 1
ATOM 2226 N N . ARG B 1 28 ? -9.914 33 3.131 1 97.56 28 ARG B N 1
ATOM 2227 C CA . ARG B 1 28 ? -10.578 34.062 2.369 1 97.56 28 ARG B CA 1
ATOM 2228 C C . ARG B 1 28 ? -12.078 34.062 2.635 1 97.56 28 ARG B C 1
ATOM 2230 O O . ARG B 1 28 ? -12.695 35.125 2.752 1 97.56 28 ARG B O 1
ATOM 2237 N N . GLU B 1 29 ? -12.633 32.938 2.762 1 97.88 29 GLU B N 1
ATOM 2238 C CA . GLU B 1 29 ? -14.078 32.781 2.941 1 97.88 29 GLU B CA 1
ATOM 2239 C C . GLU B 1 29 ? -14.445 32.781 4.422 1 97.88 29 GLU B C 1
ATOM 2241 O O . GLU B 1 29 ? -15.609 32.562 4.77 1 97.88 29 GLU B O 1
ATOM 2246 N N . GLU B 1 30 ? -13.477 32.938 5.289 1 97.38 30 GLU B N 1
ATOM 2247 C CA . GLU B 1 30 ? -13.648 33.031 6.734 1 97.38 30 GLU B CA 1
ATOM 2248 C C . GLU B 1 30 ? -14.32 31.766 7.293 1 97.38 30 GLU B C 1
ATOM 2250 O O . GLU B 1 30 ? -15.227 31.859 8.117 1 97.38 30 GLU B O 1
ATOM 2255 N N . ILE B 1 31 ? -14 30.703 6.746 1 97.5 31 ILE B N 1
ATOM 2256 C CA . ILE B 1 31 ? -14.414 29.422 7.305 1 97.5 31 ILE B CA 1
ATOM 2257 C C . ILE B 1 31 ? -13.461 29.016 8.422 1 97.5 31 ILE B C 1
ATOM 2259 O O . ILE B 1 31 ? -12.281 28.75 8.18 1 97.5 31 ILE B O 1
ATOM 2263 N N . PRO B 1 32 ? -13.969 28.969 9.578 1 96.88 32 PRO B N 1
ATOM 2264 C CA . PRO B 1 32 ? -13.055 28.703 10.695 1 96.88 32 PRO B CA 1
ATOM 2265 C C . PRO B 1 32 ? -12.562 27.25 10.727 1 96.88 32 PRO B C 1
ATOM 2267 O O . PRO B 1 32 ? -13.32 26.344 10.391 1 96.88 32 PRO B O 1
ATOM 2270 N N . ILE B 1 33 ? -11.344 27.047 11.164 1 98.31 33 ILE B N 1
ATOM 2271 C CA . ILE B 1 33 ? -10.75 25.719 11.375 1 98.31 33 ILE B CA 1
ATOM 2272 C C . ILE B 1 33 ? -10.477 25.516 12.859 1 98.31 33 ILE B C 1
ATOM 2274 O O . ILE B 1 33 ? -9.625 26.188 13.445 1 98.31 33 ILE B O 1
ATOM 2278 N N . HIS B 1 34 ? -11.172 24.578 13.398 1 98.5 34 HIS B N 1
ATOM 2279 C CA . HIS B 1 34 ? -11.078 24.359 14.836 1 98.5 34 HIS B CA 1
ATOM 2280 C C . HIS B 1 34 ? -10.102 23.25 15.172 1 98.5 34 HIS B C 1
ATOM 2282 O O . HIS B 1 34 ? -9.5 23.25 16.25 1 98.5 34 HIS B O 1
ATOM 2288 N N . TYR B 1 35 ? -9.984 22.281 14.273 1 98.69 35 TYR B N 1
ATOM 2289 C CA . TYR B 1 35 ? -9.109 21.141 14.43 1 98.69 35 TYR B CA 1
ATOM 2290 C C . TYR B 1 35 ? -8.406 20.797 13.117 1 98.69 35 TYR B C 1
ATOM 2292 O O . TYR B 1 35 ? -8.977 21 12.039 1 98.69 35 TYR B O 1
ATOM 2300 N N . ILE B 1 36 ? -7.191 20.312 13.242 1 98.88 36 ILE B N 1
ATOM 2301 C CA . ILE B 1 36 ? -6.48 19.844 12.055 1 98.88 36 ILE B CA 1
ATOM 2302 C C . ILE B 1 36 ? -5.898 18.453 12.328 1 98.88 36 ILE B C 1
ATOM 2304 O O . ILE B 1 36 ? -5.363 18.203 13.406 1 98.88 36 ILE B O 1
ATOM 2308 N N . SER B 1 37 ? -6.117 17.547 11.484 1 98.75 37 SER B N 1
ATOM 2309 C CA . SER B 1 37 ? -5.383 16.281 11.422 1 98.75 37 SER B CA 1
ATOM 2310 C C . SER B 1 37 ? -4.59 16.172 10.125 1 98.75 37 SER B C 1
ATOM 2312 O O . SER B 1 37 ? -4.996 16.703 9.094 1 98.75 37 SER B O 1
ATOM 2314 N N . GLY B 1 38 ? -3.426 15.578 10.234 1 98.25 38 GLY B N 1
ATOM 2315 C CA . GLY B 1 38 ? -2.602 15.523 9.039 1 98.25 38 GLY B CA 1
ATOM 2316 C C . GLY B 1 38 ? -1.766 14.258 8.953 1 98.25 38 GLY B C 1
ATOM 2317 O O . GLY B 1 38 ? -1.307 13.742 9.969 1 98.25 38 GLY B O 1
ATOM 2318 N N . SER B 1 39 ? -1.519 13.789 7.777 1 96.75 39 SER B N 1
ATOM 2319 C CA . SER B 1 39 ? -0.619 12.688 7.453 1 96.75 39 SER B CA 1
ATOM 2320 C C . SER B 1 39 ? 0.427 13.109 6.426 1 96.75 39 SER B C 1
ATOM 2322 O O . SER B 1 39 ? 0.088 13.672 5.383 1 96.75 39 SER B O 1
ATOM 2324 N N . SER B 1 40 ? 1.737 12.797 6.676 1 96.31 40 SER B N 1
ATOM 2325 C CA . SER B 1 40 ? 2.828 13.102 5.758 1 96.31 40 SER B CA 1
ATOM 2326 C C . SER B 1 40 ? 2.867 14.594 5.422 1 96.31 40 SER B C 1
ATOM 2328 O O . SER B 1 40 ? 2.895 15.438 6.32 1 96.31 40 SER B O 1
ATOM 2330 N N . MET B 1 41 ? 2.758 14.953 4.246 1 95.06 41 MET B N 1
ATOM 2331 C CA . MET B 1 41 ? 2.779 16.359 3.859 1 95.06 41 MET B CA 1
ATOM 2332 C C . MET B 1 41 ? 1.639 17.125 4.52 1 95.06 41 MET B C 1
ATOM 2334 O O . MET B 1 41 ? 1.79 18.297 4.867 1 95.06 41 MET B O 1
ATOM 2338 N N . GLY B 1 42 ? 0.546 16.469 4.672 1 97.56 42 GLY B N 1
ATOM 2339 C CA . GLY B 1 42 ? -0.547 17.078 5.406 1 97.56 42 GLY B CA 1
ATOM 2340 C C . GLY B 1 42 ? -0.182 17.422 6.84 1 97.56 42 GLY B C 1
ATOM 2341 O O . GLY B 1 42 ? -0.598 18.469 7.355 1 97.56 42 GLY B O 1
ATOM 2342 N N . SER B 1 43 ? 0.553 16.547 7.461 1 98.62 43 SER B N 1
ATOM 2343 C CA . SER B 1 43 ? 0.999 16.844 8.82 1 98.62 43 SER B CA 1
ATOM 2344 C C . SER B 1 43 ? 1.967 18.016 8.844 1 98.62 43 SER B C 1
ATOM 2346 O O . SER B 1 43 ? 1.923 18.844 9.766 1 98.62 43 SER B O 1
ATOM 2348 N N . LEU B 1 44 ? 2.84 18.109 7.828 1 97.81 44 LEU B N 1
ATOM 2349 C CA . LEU B 1 44 ? 3.785 19.219 7.742 1 97.81 44 LEU B CA 1
ATOM 2350 C C . LEU B 1 44 ? 3.055 20.547 7.59 1 97.81 44 LEU B C 1
ATOM 2352 O O . LEU B 1 44 ? 3.27 21.469 8.375 1 97.81 44 LEU B O 1
ATOM 2356 N N . ILE B 1 45 ? 2.16 20.609 6.648 1 98.31 45 ILE B N 1
ATOM 2357 C CA . ILE B 1 45 ? 1.408 21.828 6.391 1 98.31 45 ILE B CA 1
ATOM 2358 C C . ILE B 1 45 ? 0.542 22.172 7.602 1 98.31 45 ILE B C 1
ATOM 2360 O O . ILE B 1 45 ? 0.486 23.328 8.023 1 98.31 45 ILE B O 1
ATOM 2364 N N . GLY B 1 46 ? -0.106 21.125 8.109 1 98.75 46 GLY B N 1
ATOM 2365 C CA . GLY B 1 46 ? -0.913 21.328 9.297 1 98.75 46 GLY B CA 1
ATOM 2366 C C . GLY B 1 46 ? -0.115 21.859 10.477 1 98.75 46 GLY B C 1
ATOM 2367 O O . GLY B 1 46 ? -0.567 22.766 11.18 1 98.75 46 GLY B O 1
ATOM 2368 N N . ALA B 1 47 ? 1.063 21.359 10.664 1 98.75 47 ALA B N 1
ATOM 2369 C CA . ALA B 1 47 ? 1.918 21.766 11.781 1 98.75 47 ALA B CA 1
ATOM 2370 C C . ALA B 1 47 ? 2.373 23.203 11.625 1 98.75 47 ALA B C 1
ATOM 2372 O O . ALA B 1 47 ? 2.293 24 12.57 1 98.75 47 ALA B O 1
ATOM 2373 N N . LEU B 1 48 ? 2.832 23.562 10.445 1 98.5 48 LEU B N 1
ATOM 2374 C CA . LEU B 1 48 ? 3.293 24.922 10.195 1 98.5 48 LEU B CA 1
ATOM 2375 C C . LEU B 1 48 ? 2.152 25.922 10.367 1 98.5 48 LEU B C 1
ATOM 2377 O O . LEU B 1 48 ? 2.316 26.953 11.016 1 98.5 48 LEU B O 1
ATOM 2381 N N . TYR B 1 49 ? 1.012 25.594 9.82 1 98.69 49 TYR B N 1
ATOM 2382 C CA . TYR B 1 49 ? -0.163 26.453 9.914 1 98.69 49 TYR B CA 1
ATOM 2383 C C . TYR B 1 49 ? -0.604 26.609 11.367 1 98.69 49 TYR B C 1
ATOM 2385 O O . TYR B 1 49 ? -0.858 27.719 11.828 1 98.69 49 TYR B O 1
ATOM 2393 N N . SER B 1 50 ? -0.642 25.5 12.047 1 98.69 50 SER B N 1
ATOM 2394 C CA . SER B 1 50 ? -1.087 25.516 13.438 1 98.69 50 SER B CA 1
ATOM 2395 C C . SER B 1 50 ? -0.079 26.234 14.336 1 98.69 50 SER B C 1
ATOM 2397 O O . SER B 1 50 ? -0.42 26.672 15.43 1 98.69 50 SER B O 1
ATOM 2399 N N . ALA B 1 51 ? 1.15 26.297 13.891 1 98.19 51 ALA B N 1
ATOM 2400 C CA . ALA B 1 51 ? 2.193 26.969 14.656 1 98.19 51 ALA B CA 1
ATOM 2401 C C . ALA B 1 51 ? 2.133 28.484 14.453 1 98.19 51 ALA B C 1
ATOM 2403 O O . ALA B 1 51 ? 2.828 29.234 15.141 1 98.19 51 ALA B O 1
ATOM 2404 N N . GLY B 1 52 ? 1.357 28.906 13.477 1 97.44 52 GLY B N 1
ATOM 2405 C CA . GLY B 1 52 ? 1.159 30.344 13.305 1 97.44 52 GLY B CA 1
ATOM 2406 C C . GLY B 1 52 ? 1.781 30.875 12.031 1 97.44 52 GLY B C 1
ATOM 2407 O O . GLY B 1 52 ? 1.76 32.094 11.789 1 97.44 52 GLY B O 1
ATOM 2408 N N . GLN B 1 53 ? 2.34 30.031 11.242 1 97.5 53 GLN B N 1
ATOM 2409 C CA . GLN B 1 53 ? 2.842 30.5 9.953 1 97.5 53 GLN B CA 1
ATOM 2410 C C . GLN B 1 53 ? 1.7 30.969 9.055 1 97.5 53 GLN B C 1
ATOM 2412 O O . GLN B 1 53 ? 0.625 30.359 9.039 1 97.5 53 GLN B O 1
ATOM 2417 N N . THR B 1 54 ? 1.963 32.031 8.336 1 97.44 54 THR B N 1
ATOM 2418 C CA . THR B 1 54 ? 0.952 32.5 7.387 1 97.44 54 THR B CA 1
ATOM 2419 C C . THR B 1 54 ? 0.992 31.641 6.113 1 97.44 54 THR B C 1
ATOM 2421 O O . THR B 1 54 ? 2.037 31.094 5.758 1 97.44 54 THR B O 1
ATOM 2424 N N . VAL B 1 55 ? -0.136 31.547 5.445 1 97.62 55 VAL B N 1
ATOM 2425 C CA . VAL B 1 55 ? -0.193 30.797 4.188 1 97.62 55 VAL B CA 1
ATOM 2426 C C . VAL B 1 55 ? 0.757 31.438 3.172 1 97.62 55 VAL B C 1
ATOM 2428 O O . VAL B 1 55 ? 1.412 30.734 2.404 1 97.62 55 VAL B O 1
ATOM 2431 N N . GLU B 1 56 ? 0.844 32.719 3.205 1 96.19 56 GLU B N 1
ATOM 2432 C CA . GLU B 1 56 ? 1.738 33.438 2.307 1 96.19 56 GLU B CA 1
ATOM 2433 C C . GLU B 1 56 ? 3.193 33.031 2.541 1 96.19 56 GLU B C 1
ATOM 2435 O O . GLU B 1 56 ? 3.939 32.812 1.589 1 96.19 56 GLU B O 1
ATOM 2440 N N . ASP B 1 57 ? 3.615 33.062 3.775 1 95.94 57 ASP B N 1
ATOM 2441 C CA . ASP B 1 57 ? 4.98 32.656 4.105 1 95.94 57 ASP B CA 1
ATOM 2442 C C . ASP B 1 57 ? 5.246 31.203 3.686 1 95.94 57 ASP B C 1
ATOM 2444 O O . ASP B 1 57 ? 6.312 30.906 3.143 1 95.94 57 ASP B O 1
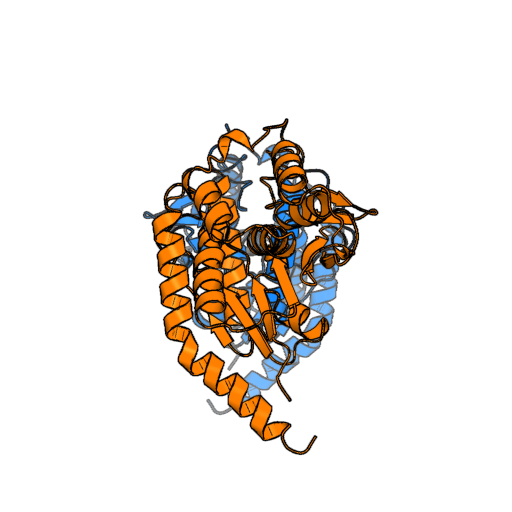ATOM 2448 N N . MET B 1 58 ? 4.301 30.391 3.934 1 96.88 58 MET B N 1
ATOM 2449 C CA . MET B 1 58 ? 4.453 28.984 3.566 1 96.88 58 MET B CA 1
ATOM 2450 C C . MET B 1 58 ? 4.535 28.812 2.053 1 96.88 58 MET B C 1
ATOM 2452 O O . MET B 1 58 ? 5.289 27.984 1.552 1 96.88 58 MET B O 1
ATOM 2456 N N . GLU B 1 59 ? 3.73 29.578 1.354 1 95.62 59 GLU B N 1
ATOM 2457 C CA . GLU B 1 59 ? 3.783 29.562 -0.104 1 95.62 59 GLU B CA 1
ATOM 2458 C C . GLU B 1 59 ? 5.156 29.984 -0.611 1 95.62 59 GLU B C 1
ATOM 2460 O O . GLU B 1 59 ? 5.695 29.391 -1.544 1 95.62 59 GLU B O 1
ATOM 2465 N N . ARG B 1 60 ? 5.707 31 -0.034 1 94.12 60 ARG B N 1
ATOM 2466 C CA . ARG B 1 60 ? 7.035 31.469 -0.418 1 94.12 60 ARG B CA 1
ATOM 2467 C C . ARG B 1 60 ? 8.078 30.375 -0.218 1 94.12 60 ARG B C 1
ATOM 2469 O O . ARG B 1 60 ? 8.93 30.156 -1.081 1 94.12 60 ARG B O 1
ATOM 2476 N N . VAL B 1 61 ? 8.016 29.734 0.908 1 92 61 VAL B N 1
ATOM 2477 C CA . VAL B 1 61 ? 8.938 28.641 1.215 1 92 61 VAL B CA 1
ATOM 2478 C C . VAL B 1 61 ? 8.742 27.5 0.219 1 92 61 VAL B C 1
ATOM 2480 O O . VAL B 1 61 ? 9.719 26.938 -0.277 1 92 61 VAL B O 1
ATOM 2483 N N . ALA B 1 62 ? 7.496 27.188 -0.088 1 92.19 62 ALA B N 1
ATOM 2484 C CA . ALA B 1 62 ? 7.18 26.094 -1.005 1 92.19 62 ALA B CA 1
ATOM 2485 C C . ALA B 1 62 ? 7.773 26.344 -2.387 1 92.19 62 ALA B C 1
ATOM 2487 O O . ALA B 1 62 ? 8.32 25.438 -3.012 1 92.19 62 ALA B O 1
ATOM 2488 N N . VAL B 1 63 ? 7.688 27.531 -2.84 1 90.31 63 VAL B N 1
ATOM 2489 C CA . VAL B 1 63 ? 8.109 27.906 -4.191 1 90.31 63 VAL B CA 1
ATOM 2490 C C . VAL B 1 63 ? 9.633 27.875 -4.285 1 90.31 63 VAL B C 1
ATOM 2492 O O . VAL B 1 63 ? 10.188 27.531 -5.328 1 90.31 63 VAL B O 1
ATOM 2495 N N . THR B 1 64 ? 10.305 28.062 -3.182 1 86.5 64 THR B N 1
ATOM 2496 C CA . THR B 1 64 ? 11.758 28.141 -3.201 1 86.5 64 THR B CA 1
ATOM 2497 C C . THR B 1 64 ? 12.367 26.859 -2.641 1 86.5 64 THR B C 1
ATOM 2499 O O . THR B 1 64 ? 13.586 26.703 -2.594 1 86.5 64 THR B O 1
ATOM 2502 N N . PHE B 1 65 ? 11.5 25.984 -2.314 1 83.5 65 PHE B N 1
ATOM 2503 C CA . PHE B 1 65 ? 11.93 24.766 -1.647 1 83.5 65 PHE B CA 1
ATOM 2504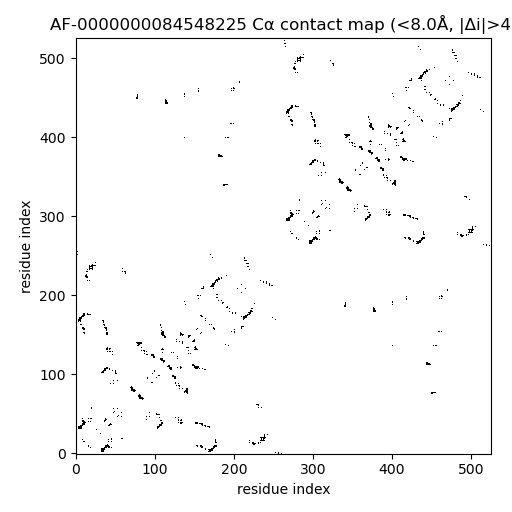 C C . PHE B 1 65 ? 12.758 23.891 -2.586 1 83.5 65 PHE B C 1
ATOM 2506 O O . PHE B 1 65 ? 12.375 23.672 -3.74 1 83.5 65 PHE B O 1
ATOM 2513 N N . ARG B 1 66 ? 13.898 23.5 -2.121 1 80.38 66 ARG B N 1
ATOM 2514 C CA . ARG B 1 66 ? 14.742 22.531 -2.801 1 80.38 66 ARG B CA 1
ATOM 2515 C C . ARG B 1 66 ? 15.039 21.344 -1.896 1 80.38 66 ARG B C 1
ATOM 2517 O O . ARG B 1 66 ? 15.766 21.469 -0.91 1 80.38 66 ARG B O 1
ATOM 2524 N N . SER B 1 67 ? 14.492 20.172 -2.287 1 80.56 67 SER B N 1
ATOM 2525 C CA . SER B 1 67 ? 14.555 18.984 -1.437 1 80.56 67 SER B CA 1
ATOM 2526 C C . SER B 1 67 ? 16 18.609 -1.112 1 80.56 67 SER B C 1
ATOM 2528 O O . SER B 1 67 ? 16.281 18.094 -0.035 1 80.56 67 SER B O 1
ATOM 2530 N N . LYS B 1 68 ? 16.922 18.875 -1.994 1 81.75 68 LYS B N 1
ATOM 2531 C CA . LYS B 1 68 ? 18.312 18.484 -1.825 1 81.75 68 LYS B CA 1
ATOM 2532 C C . LYS B 1 68 ? 18.922 19.109 -0.569 1 81.75 68 LYS B C 1
ATOM 2534 O O . LYS B 1 68 ? 19.828 18.531 0.038 1 81.75 68 LYS B O 1
ATOM 2539 N N . TYR B 1 69 ? 18.359 20.234 -0.137 1 81.69 69 TYR B N 1
ATOM 2540 C CA . TYR B 1 69 ? 18.922 20.938 1.018 1 81.69 69 TYR B CA 1
ATOM 2541 C C . TYR B 1 69 ? 18.422 20.312 2.318 1 81.69 69 TYR B C 1
ATOM 2543 O O . TYR B 1 69 ? 18.984 20.578 3.389 1 81.69 69 TYR B O 1
ATOM 2551 N N . PHE B 1 70 ? 17.438 19.5 2.189 1 83.88 70 PHE B N 1
ATOM 2552 C CA . PHE B 1 70 ? 16.844 18.953 3.404 1 83.88 70 PHE B CA 1
ATOM 2553 C C . PHE B 1 70 ? 17.016 17.438 3.457 1 83.88 70 PHE B C 1
ATOM 2555 O O . PHE B 1 70 ? 16.531 16.781 4.383 1 83.88 70 PHE B O 1
ATOM 2562 N N . MET B 1 71 ? 17.672 17 2.492 1 85.88 71 MET B N 1
ATOM 2563 C CA . MET B 1 71 ? 17.969 15.57 2.438 1 85.88 71 MET B CA 1
ATOM 2564 C C . MET B 1 71 ? 19.375 15.281 2.934 1 85.88 71 MET B C 1
ATOM 2566 O O . MET B 1 71 ? 20.344 15.875 2.455 1 85.88 71 MET B O 1
ATOM 2570 N N . ASP B 1 72 ? 19.547 14.57 3.949 1 91.06 72 ASP B N 1
ATOM 2571 C CA . ASP B 1 72 ? 20.844 14.125 4.469 1 91.06 72 ASP B CA 1
ATOM 2572 C C . ASP B 1 72 ? 21.031 12.625 4.266 1 91.06 72 ASP B C 1
ATOM 2574 O O . ASP B 1 72 ? 20.734 11.828 5.164 1 91.06 72 ASP B O 1
ATOM 2578 N N . LEU B 1 73 ? 21.625 12.312 3.156 1 85.25 73 LEU B N 1
ATOM 2579 C CA . LEU B 1 73 ? 21.828 10.922 2.758 1 85.25 73 LEU B CA 1
ATOM 2580 C C . LEU B 1 73 ? 22.641 10.164 3.795 1 85.25 73 LEU B C 1
ATOM 2582 O O . LEU B 1 73 ? 23.531 10.75 4.434 1 85.25 73 LEU B O 1
ATOM 2586 N N . THR B 1 74 ? 22.328 8.969 4.078 1 83.5 74 THR B N 1
ATOM 2587 C CA . THR B 1 74 ? 23.047 8.125 5.016 1 83.5 74 THR B CA 1
ATOM 2588 C C . THR B 1 74 ? 23.297 6.738 4.422 1 83.5 74 THR B C 1
ATOM 2590 O O . THR B 1 74 ? 22.844 6.441 3.314 1 83.5 74 THR B O 1
ATOM 2593 N N . VAL B 1 75 ? 24.141 5.973 5.07 1 75.56 75 VAL B N 1
ATOM 2594 C CA . VAL B 1 75 ? 24.375 4.598 4.648 1 75.56 75 VAL B CA 1
ATOM 2595 C C . VAL B 1 75 ? 23.094 3.791 4.781 1 75.56 75 VAL B C 1
ATOM 2597 O O . VAL B 1 75 ? 22.5 3.717 5.863 1 75.56 75 VAL B O 1
ATOM 2600 N N . PRO B 1 76 ? 22.688 3.357 3.633 1 72.94 76 PRO B N 1
ATOM 2601 C CA . PRO B 1 76 ? 21.375 2.711 3.621 1 72.94 76 PRO B CA 1
ATOM 2602 C C . PRO B 1 76 ? 21.312 1.479 4.523 1 72.94 76 PRO B C 1
ATOM 2604 O O . PRO B 1 76 ? 22.109 0.544 4.348 1 72.94 76 PRO B O 1
ATOM 2607 N N . LYS B 1 77 ? 20.594 1.49 5.605 1 81.62 77 LYS B N 1
ATOM 2608 C CA . LYS B 1 77 ? 20.203 0.344 6.422 1 81.62 77 LYS B CA 1
ATOM 2609 C C . LYS B 1 77 ? 18.672 0.183 6.453 1 81.62 77 LYS B C 1
ATOM 2611 O O . LYS B 1 77 ? 18.141 -0.765 5.879 1 81.62 77 LYS B O 1
ATOM 2616 N N . MET B 1 78 ? 18.047 1.247 6.949 1 88.31 78 MET B N 1
ATOM 2617 C CA . MET B 1 78 ? 16.594 1.194 6.988 1 88.31 78 MET B CA 1
ATOM 2618 C C . MET B 1 78 ? 15.984 2.312 6.148 1 88.31 78 MET B C 1
ATOM 2620 O O . MET B 1 78 ? 14.766 2.459 6.09 1 88.31 78 MET B O 1
ATOM 2624 N N . GLY B 1 79 ? 16.766 3.131 5.5 1 87.31 79 GLY B N 1
ATOM 2625 C CA . GLY B 1 79 ? 16.422 4.23 4.617 1 87.31 79 GLY B CA 1
ATOM 2626 C C . GLY B 1 79 ? 17.625 4.93 4.023 1 87.31 79 GLY B C 1
ATOM 2627 O O . GLY B 1 79 ? 18.75 4.707 4.457 1 87.31 79 GLY B O 1
ATOM 2628 N N . PHE B 1 80 ? 17.406 5.77 3.053 1 86.75 80 PHE B N 1
ATOM 2629 C CA . PHE B 1 80 ? 18.484 6.465 2.357 1 86.75 80 PHE B CA 1
ATOM 2630 C C . PHE B 1 80 ? 18.734 7.84 2.969 1 86.75 80 PHE B C 1
ATOM 2632 O O . PHE B 1 80 ? 19.797 8.43 2.777 1 86.75 80 PHE B O 1
ATOM 2639 N N . ILE B 1 81 ? 17.734 8.297 3.611 1 90.44 81 ILE B N 1
ATOM 2640 C CA . ILE B 1 81 ? 17.797 9.648 4.152 1 90.44 81 ILE B CA 1
ATOM 2641 C C . ILE B 1 81 ? 17.562 9.617 5.66 1 90.44 81 ILE B C 1
ATOM 2643 O O . ILE B 1 81 ? 16.562 9.047 6.129 1 90.44 81 ILE B O 1
ATOM 2647 N N . SER B 1 82 ? 18.422 10.164 6.457 1 92.75 82 SER B N 1
ATOM 2648 C CA . SER B 1 82 ? 18.266 10.18 7.906 1 92.75 82 SER B CA 1
ATOM 2649 C C . SER B 1 82 ? 17.078 11.039 8.328 1 92.75 82 SER B C 1
ATOM 2651 O O . SER B 1 82 ? 16.359 10.688 9.258 1 92.75 82 SER B O 1
ATOM 2653 N N . GLY B 1 83 ? 16.906 12.234 7.688 1 93.06 83 GLY B N 1
ATOM 2654 C CA . GLY B 1 83 ? 15.781 13.117 7.949 1 93.06 83 GLY B CA 1
ATOM 2655 C C . GLY B 1 83 ? 16.062 14.125 9.039 1 93.06 83 GLY B C 1
ATOM 2656 O O . GLY B 1 83 ? 15.148 14.789 9.539 1 93.06 83 GLY B O 1
ATOM 2657 N N . GLU B 1 84 ? 17.312 14.188 9.484 1 94.44 84 GLU B N 1
ATOM 2658 C CA . GLU B 1 84 ? 17.672 15.109 10.555 1 94.44 84 GLU B CA 1
ATOM 2659 C C . GLU B 1 84 ? 17.594 16.562 10.086 1 94.44 84 GLU B C 1
ATOM 2661 O O . GLU B 1 84 ? 17.172 17.438 10.836 1 94.44 84 GLU B O 1
ATOM 2666 N N . LYS B 1 85 ? 18.078 16.797 8.867 1 94 85 LYS B N 1
ATOM 2667 C CA . LYS B 1 85 ? 17.984 18.156 8.336 1 94 85 LYS B CA 1
ATOM 2668 C C . LYS B 1 85 ? 16.531 18.594 8.211 1 94 85 LYS B C 1
ATOM 2670 O O . LYS B 1 85 ? 16.188 19.75 8.523 1 94 85 LYS B O 1
ATOM 2675 N N . PHE B 1 86 ? 15.734 17.703 7.738 1 94.69 86 PHE B N 1
ATOM 2676 C CA . PHE B 1 86 ? 14.305 17.969 7.613 1 94.69 86 PHE B CA 1
ATOM 2677 C C . PHE B 1 86 ? 13.68 18.234 8.977 1 94.69 86 PHE B C 1
ATOM 2679 O O . PHE B 1 86 ? 12.891 19.156 9.141 1 94.69 86 PHE B O 1
ATOM 2686 N N . ARG B 1 87 ? 13.992 17.438 9.93 1 95.94 87 ARG B N 1
ATOM 2687 C CA . ARG B 1 87 ? 13.5 17.625 11.289 1 95.94 87 ARG B CA 1
ATOM 2688 C C . ARG B 1 87 ? 13.883 19 11.828 1 95.94 87 ARG B C 1
ATOM 2690 O O . ARG B 1 87 ? 13.062 19.672 12.453 1 95.94 87 ARG B O 1
ATOM 2697 N N . GLN B 1 88 ? 15.102 19.422 11.625 1 95.75 88 GLN B N 1
ATOM 2698 C CA . GLN B 1 88 ? 15.578 20.719 12.078 1 95.75 88 GLN B CA 1
ATOM 2699 C C . GLN B 1 88 ? 14.797 21.859 11.414 1 95.75 88 GLN B C 1
ATOM 2701 O O . GLN B 1 88 ? 14.492 22.859 12.055 1 95.75 88 GLN B O 1
ATOM 2706 N N . PHE B 1 89 ? 14.555 21.672 10.156 1 94.19 89 PHE B N 1
ATOM 2707 C CA . PHE B 1 89 ? 13.734 22.625 9.43 1 94.19 89 PHE B CA 1
ATOM 2708 C C . PHE B 1 89 ? 12.367 22.781 10.086 1 94.19 89 PHE B C 1
ATOM 2710 O O . PHE B 1 89 ? 11.914 23.906 10.336 1 94.19 89 PHE B O 1
ATOM 2717 N N . ILE B 1 90 ? 11.703 21.688 10.391 1 96.5 90 ILE B N 1
ATOM 2718 C CA . ILE B 1 90 ? 10.383 21.703 11.016 1 96.5 90 ILE B CA 1
ATOM 2719 C C . ILE B 1 90 ? 10.469 22.375 12.383 1 96.5 90 ILE B C 1
ATOM 2721 O O . ILE B 1 90 ? 9.609 23.188 12.742 1 96.5 90 ILE B O 1
ATOM 2725 N N . ARG B 1 91 ? 11.477 21.969 13.102 1 97.38 91 ARG B N 1
ATOM 2726 C CA . ARG B 1 91 ? 11.672 22.516 14.445 1 97.38 91 ARG B CA 1
ATOM 2727 C C . ARG B 1 91 ? 11.766 24.031 14.406 1 97.38 91 ARG B C 1
ATOM 2729 O O . ARG B 1 91 ? 11.102 24.719 15.18 1 97.38 91 ARG B O 1
ATOM 2736 N N . LEU B 1 92 ? 12.562 24.516 13.484 1 95.75 92 LEU B N 1
ATOM 2737 C CA . LEU B 1 92 ? 12.773 25.953 13.359 1 95.75 92 LEU B CA 1
ATOM 2738 C C . LEU B 1 92 ? 11.492 26.656 12.938 1 95.75 92 LEU B C 1
ATOM 2740 O O . LEU B 1 92 ? 11.125 27.688 13.5 1 95.75 92 LEU B O 1
ATOM 2744 N N . PHE B 1 93 ? 10.773 26.094 12.086 1 95.62 93 PHE B N 1
ATOM 2745 C CA . PHE B 1 93 ? 9.633 26.766 11.477 1 95.62 93 PHE B CA 1
ATOM 2746 C C . PHE B 1 93 ? 8.383 26.594 12.328 1 95.62 93 PHE B C 1
ATOM 2748 O O . PHE B 1 93 ? 7.379 27.281 12.117 1 95.62 93 PHE B O 1
ATOM 2755 N N . THR B 1 94 ? 8.438 25.719 13.289 1 97.56 94 THR B N 1
ATOM 2756 C CA . THR B 1 94 ? 7.348 25.578 14.242 1 97.56 94 THR B CA 1
ATOM 2757 C C . THR B 1 94 ? 7.73 26.188 15.586 1 97.56 94 THR B C 1
ATOM 2759 O O . THR B 1 94 ? 7.066 25.953 16.594 1 97.56 94 THR B O 1
ATOM 2762 N N . HIS B 1 95 ? 8.859 26.891 15.609 1 96.69 95 HIS B N 1
ATOM 2763 C CA . HIS B 1 95 ? 9.32 27.672 16.75 1 96.69 95 HIS B CA 1
ATOM 2764 C C . HIS B 1 95 ? 9.586 26.766 17.953 1 96.69 95 HIS B C 1
ATOM 2766 O O . HIS B 1 95 ? 9.281 27.125 19.094 1 96.69 95 HIS B O 1
ATOM 2772 N N . HIS B 1 96 ? 9.961 25.516 17.703 1 97.06 96 HIS B N 1
ATOM 2773 C CA . HIS B 1 96 ? 10.336 24.547 18.734 1 97.06 96 HIS B CA 1
ATOM 2774 C C . HIS B 1 96 ? 9.148 24.203 19.625 1 97.06 96 HIS B C 1
ATOM 2776 O O . HIS B 1 96 ? 9.328 23.812 20.781 1 97.06 96 HIS B O 1
ATOM 2782 N N . LYS B 1 97 ? 8 24.375 19.109 1 98.19 97 LYS B N 1
ATOM 2783 C CA . LYS B 1 97 ? 6.797 24.156 19.906 1 98.19 97 LYS B CA 1
ATOM 2784 C C . LYS B 1 97 ? 6.492 22.672 20.062 1 98.19 97 LYS B C 1
ATOM 2786 O O . LYS B 1 97 ? 6.973 21.844 19.281 1 98.19 97 LYS B O 1
ATOM 2791 N N . LYS B 1 98 ? 5.781 22.469 21.125 1 98.69 98 LYS B N 1
ATOM 2792 C CA . LYS B 1 98 ? 5.082 21.188 21.266 1 98.69 98 LYS B CA 1
ATOM 2793 C C . LYS B 1 98 ? 3.697 21.25 20.625 1 98.69 98 LYS B C 1
ATOM 2795 O O . LYS B 1 98 ? 3.139 22.328 20.438 1 98.69 98 LYS B O 1
ATOM 2800 N N . ILE B 1 99 ? 3.205 20.047 20.297 1 98.81 99 ILE B N 1
ATOM 2801 C CA . ILE B 1 99 ? 1.926 19.969 19.594 1 98.81 99 ILE B CA 1
ATOM 2802 C C . ILE B 1 99 ? 0.835 20.625 20.438 1 98.81 99 ILE B C 1
ATOM 2804 O O . ILE B 1 99 ? 0.004 21.375 19.906 1 98.81 99 ILE B O 1
ATOM 2808 N N . GLU B 1 100 ? 0.86 20.359 21.719 1 98.44 100 GLU B N 1
ATOM 2809 C CA . GLU B 1 100 ? -0.171 20.875 22.609 1 98.44 100 GLU B CA 1
ATOM 2810 C C . GLU B 1 100 ? -0.059 22.391 22.781 1 98.44 100 GLU B C 1
ATOM 2812 O O . GLU B 1 100 ? -0.947 23.016 23.359 1 98.44 100 GLU B O 1
ATOM 2817 N N . GLU B 1 101 ? 0.992 23.062 22.25 1 98.44 101 GLU B N 1
ATOM 2818 C CA . GLU B 1 101 ? 1.207 24.5 22.344 1 98.44 101 GLU B CA 1
ATOM 2819 C C . GLU B 1 101 ? 0.759 25.203 21.062 1 98.44 101 GLU B C 1
ATOM 2821 O O . GLU B 1 101 ? 0.778 26.438 21 1 98.44 101 GLU B O 1
ATOM 2826 N N . LEU B 1 102 ? 0.329 24.531 20.109 1 98.56 102 LEU B N 1
ATOM 2827 C CA . LEU B 1 102 ? -0.023 25.109 18.812 1 98.56 102 LEU B CA 1
ATOM 2828 C C . LEU B 1 102 ? -1.312 25.906 18.906 1 98.56 102 LEU B C 1
ATOM 2830 O O . LEU B 1 102 ? -2.127 25.688 19.812 1 98.56 102 LEU B O 1
ATOM 2834 N N . ASN B 1 103 ? -1.495 26.891 17.984 1 98.25 103 ASN B N 1
ATOM 2835 C CA . ASN B 1 103 ? -2.652 27.781 17.984 1 98.25 103 ASN B CA 1
ATOM 2836 C C . ASN B 1 103 ? -3.938 27.031 17.656 1 98.25 103 ASN B C 1
ATOM 2838 O O . ASN B 1 103 ? -5.008 27.375 18.156 1 98.25 103 ASN B O 1
ATOM 2842 N N . ILE B 1 104 ? -3.861 26.078 16.797 1 98.5 104 ILE B N 1
ATOM 2843 C CA . ILE B 1 104 ? -4.957 25.188 16.438 1 98.5 104 ILE B CA 1
ATOM 2844 C C . ILE B 1 104 ? -4.621 23.766 16.859 1 98.5 104 ILE B C 1
ATOM 2846 O O . ILE B 1 104 ? -3.521 23.281 16.594 1 98.5 104 ILE B O 1
ATOM 2850 N N . PRO B 1 105 ? -5.527 23.109 17.594 1 98.81 105 PRO B N 1
ATOM 2851 C CA . PRO B 1 105 ? -5.266 21.703 17.938 1 98.81 105 PRO B CA 1
ATOM 2852 C C . PRO B 1 105 ? -4.938 20.859 16.703 1 98.81 105 PRO B C 1
ATOM 2854 O O . PRO B 1 105 ? -5.668 20.891 15.719 1 98.81 105 PRO B O 1
ATOM 2857 N N . LEU B 1 106 ? -3.852 20.125 16.797 1 98.81 106 LEU B N 1
ATOM 2858 C CA . LEU B 1 106 ? -3.338 19.344 15.672 1 98.81 106 LEU B CA 1
ATOM 2859 C C . LEU B 1 106 ? -3.1 17.906 16.078 1 98.81 106 LEU B C 1
ATOM 2861 O O . LEU B 1 106 ? -2.568 17.641 17.156 1 98.81 106 LEU B O 1
ATOM 2865 N N . SER B 1 107 ? -3.59 17 15.32 1 98.88 107 SER B N 1
ATOM 2866 C CA . SER B 1 107 ? -3.225 15.586 15.414 1 98.88 107 SER B CA 1
ATOM 2867 C C . SER B 1 107 ? -2.354 15.164 14.234 1 98.88 107 SER B C 1
ATOM 2869 O O . SER B 1 107 ? -2.732 15.352 13.078 1 98.88 107 SER B O 1
ATOM 2871 N N . ILE B 1 108 ? -1.212 14.633 14.508 1 98.81 108 ILE B N 1
ATOM 2872 C CA . ILE B 1 108 ? -0.266 14.172 13.5 1 98.81 108 ILE B CA 1
ATOM 2873 C C . ILE B 1 108 ? -0.295 12.648 13.422 1 98.81 108 ILE B C 1
ATOM 2875 O O . ILE B 1 108 ? -0.116 11.961 14.438 1 98.81 108 ILE B O 1
ATOM 2879 N N . VAL B 1 109 ? -0.511 12.117 12.258 1 98.38 109 VAL B N 1
ATOM 2880 C CA . VAL B 1 109 ? -0.702 10.68 12.086 1 98.38 109 VAL B CA 1
ATOM 2881 C C . VAL B 1 109 ? 0.582 10.047 11.555 1 98.38 109 VAL B C 1
ATOM 2883 O O . VAL B 1 109 ? 1.205 10.578 10.625 1 98.38 109 VAL B O 1
ATOM 2886 N N . ALA B 1 110 ? 1.018 9.008 12.133 1 98.25 110 ALA B N 1
ATOM 2887 C CA . ALA B 1 110 ? 2.113 8.156 11.68 1 98.25 110 ALA B CA 1
ATOM 2888 C C . ALA B 1 110 ? 1.718 6.684 11.719 1 98.25 110 ALA B C 1
ATOM 2890 O O . ALA B 1 110 ? 0.596 6.348 12.102 1 98.25 110 ALA B O 1
ATOM 2891 N N . THR B 1 111 ? 2.604 5.859 11.219 1 96.38 111 THR B N 1
ATOM 2892 C CA . THR B 1 111 ? 2.338 4.426 11.172 1 96.38 111 THR B CA 1
ATOM 2893 C C . THR B 1 111 ? 3.361 3.658 12 1 96.38 111 THR B C 1
ATOM 2895 O O . THR B 1 111 ? 4.566 3.791 11.781 1 96.38 111 THR B O 1
ATOM 2898 N N . ASP B 1 112 ? 2.912 2.895 12.992 1 96.44 112 ASP B N 1
ATOM 2899 C CA . ASP B 1 112 ? 3.785 1.98 13.719 1 96.44 112 ASP B CA 1
ATOM 2900 C C . ASP B 1 112 ? 4.082 0.729 12.898 1 96.44 112 ASP B C 1
ATOM 2902 O O . ASP B 1 112 ? 3.195 -0.094 12.664 1 96.44 112 ASP B O 1
ATOM 2906 N N . LEU B 1 113 ? 5.301 0.542 12.547 1 92.56 113 LEU B N 1
ATOM 2907 C CA . LEU B 1 113 ? 5.684 -0.566 11.672 1 92.56 113 LEU B CA 1
ATOM 2908 C C . LEU B 1 113 ? 5.578 -1.896 12.414 1 92.56 113 LEU B C 1
ATOM 2910 O O . LEU B 1 113 ? 5.219 -2.914 11.82 1 92.56 113 LEU B O 1
ATOM 2914 N N . ILE B 1 114 ? 5.961 -1.856 13.617 1 90.5 114 ILE B N 1
ATOM 2915 C CA . ILE B 1 114 ? 6.055 -3.096 14.383 1 90.5 114 ILE B CA 1
ATOM 2916 C C . ILE B 1 114 ? 4.652 -3.588 14.734 1 90.5 114 ILE B C 1
ATOM 2918 O O . ILE B 1 114 ? 4.316 -4.75 14.492 1 90.5 114 ILE B O 1
ATOM 2922 N N . LYS B 1 115 ? 3.822 -2.695 15.195 1 90.19 115 LYS B N 1
ATOM 2923 C CA . LYS B 1 115 ? 2.475 -3.07 15.609 1 90.19 115 LYS B CA 1
ATOM 2924 C C . LYS B 1 115 ? 1.488 -2.951 14.453 1 90.19 115 LYS B C 1
ATOM 2926 O O . LYS B 1 115 ? 0.36 -3.439 14.539 1 90.19 115 LYS B O 1
ATOM 2931 N N . ALA B 1 116 ? 1.861 -2.338 13.336 1 89.25 116 ALA B N 1
ATOM 2932 C CA . ALA B 1 116 ? 1.008 -2.123 12.172 1 89.25 116 ALA B CA 1
ATOM 2933 C C . ALA B 1 116 ? -0.261 -1.367 12.555 1 89.25 116 ALA B C 1
ATOM 2935 O O . ALA B 1 116 ? -1.365 -1.763 12.172 1 89.25 116 ALA B O 1
ATOM 2936 N N . GLU B 1 117 ? -0.113 -0.353 13.32 1 92.06 117 GLU B N 1
ATOM 2937 C CA . GLU B 1 117 ? -1.264 0.42 13.781 1 92.06 117 GLU B CA 1
ATOM 2938 C C . GLU B 1 117 ? -1.041 1.916 13.578 1 92.06 117 GLU B C 1
ATOM 2940 O O . GLU B 1 117 ? 0.094 2.361 13.391 1 92.06 117 GLU B O 1
ATOM 2945 N N . LYS B 1 118 ? -2.133 2.588 13.633 1 94.94 118 LYS B N 1
ATOM 2946 C CA . LYS B 1 118 ? -2.129 4.047 13.562 1 94.94 118 LYS B CA 1
ATOM 2947 C C . LYS B 1 118 ? -1.625 4.656 14.867 1 94.94 118 LYS B C 1
ATOM 2949 O O . LYS B 1 118 ? -1.995 4.207 15.953 1 94.94 118 LYS B O 1
ATOM 2954 N N . VAL B 1 119 ? -0.726 5.582 14.75 1 97.81 119 VAL B N 1
ATOM 2955 C CA . VAL B 1 119 ? -0.272 6.375 15.883 1 97.81 119 VAL B CA 1
ATOM 2956 C C . VAL B 1 119 ? -0.666 7.836 15.688 1 97.81 119 VAL B C 1
ATOM 2958 O O . VAL B 1 119 ? -0.411 8.414 14.633 1 97.81 119 VAL B O 1
ATOM 2961 N N . ILE B 1 120 ? -1.3 8.383 16.672 1 98.62 120 ILE B N 1
ATOM 2962 C CA . ILE B 1 120 ? -1.745 9.773 16.625 1 98.62 120 ILE B CA 1
ATOM 2963 C C . ILE B 1 120 ? -1.009 10.586 17.688 1 98.62 120 ILE B C 1
ATOM 2965 O O . ILE B 1 120 ? -1.118 10.297 18.891 1 98.62 120 ILE B O 1
ATOM 2969 N N . PHE B 1 121 ? -0.254 11.555 17.219 1 98.69 121 PHE B N 1
ATOM 2970 C CA . PHE B 1 121 ? 0.426 12.461 18.141 1 98.69 121 PHE B CA 1
ATOM 2971 C C . PHE B 1 121 ? -0.425 13.695 18.406 1 98.69 121 PHE B C 1
ATOM 2973 O O . PHE B 1 121 ? -0.831 14.391 17.469 1 98.69 121 PHE B O 1
ATOM 2980 N N . THR B 1 122 ? -0.678 13.969 19.656 1 98.56 122 THR B N 1
ATOM 2981 C CA . THR B 1 122 ? -1.383 15.18 20.047 1 98.56 122 THR B CA 1
ATOM 2982 C C . THR B 1 122 ? -0.562 15.977 21.062 1 98.56 122 THR B C 1
ATOM 2984 O O . THR B 1 122 ? -0.943 17.094 21.438 1 98.56 122 THR B O 1
ATOM 2987 N N . THR B 1 123 ? 0.501 15.398 21.469 1 98.38 123 THR B N 1
ATOM 2988 C CA . THR B 1 123 ? 1.435 16.047 22.391 1 98.38 123 THR B CA 1
ATOM 2989 C C . THR B 1 123 ? 2.877 15.742 22 1 98.38 123 THR B C 1
ATOM 2991 O O . THR B 1 123 ? 3.129 14.844 21.203 1 98.38 123 THR B O 1
ATOM 2994 N N . GLY B 1 124 ? 3.797 16.547 22.547 1 98.12 124 GLY B N 1
ATOM 2995 C CA . GLY B 1 124 ? 5.211 16.328 22.297 1 98.12 124 GLY B CA 1
ATOM 2996 C C . GLY B 1 124 ? 5.766 17.234 21.203 1 98.12 124 GLY B C 1
ATOM 2997 O O . GLY B 1 124 ? 5.059 18.094 20.688 1 98.12 124 GLY B O 1
ATOM 2998 N N . PRO B 1 125 ? 7.066 17.062 20.953 1 98.44 125 PRO B N 1
ATOM 2999 C CA . PRO B 1 125 ? 7.715 17.953 19.984 1 98.44 125 PRO B CA 1
ATOM 3000 C C . PRO B 1 125 ? 7.137 17.797 18.578 1 98.44 125 PRO B C 1
ATOM 3002 O O . PRO B 1 125 ? 7.07 16.688 18.047 1 98.44 125 PRO B O 1
ATOM 3005 N N . VAL B 1 126 ? 6.734 18.906 17.953 1 98.69 126 VAL B N 1
ATOM 3006 C CA . VAL B 1 126 ? 6.113 18.906 16.641 1 98.69 126 VAL B CA 1
ATOM 3007 C C . VAL B 1 126 ? 7.066 18.297 15.617 1 98.69 126 VAL B C 1
ATOM 3009 O O . VAL B 1 126 ? 6.648 17.5 14.773 1 98.69 126 VAL B O 1
ATOM 3012 N N . ASP B 1 127 ? 8.344 18.672 15.695 1 98.31 127 ASP B N 1
ATOM 3013 C CA . ASP B 1 127 ? 9.328 18.281 14.68 1 98.31 127 ASP B CA 1
ATOM 3014 C C . ASP B 1 127 ? 9.508 16.766 14.648 1 98.31 127 ASP B C 1
ATOM 3016 O O . ASP B 1 127 ? 9.625 16.172 13.57 1 98.31 127 ASP B O 1
ATOM 3020 N N . ARG B 1 128 ? 9.469 16.094 15.82 1 98.12 128 ARG B N 1
ATOM 3021 C CA . ARG B 1 128 ? 9.633 14.641 15.875 1 98.12 128 ARG B CA 1
ATOM 3022 C C . ARG B 1 128 ? 8.406 13.93 15.305 1 98.12 128 ARG B C 1
ATOM 3024 O O . ARG B 1 128 ? 8.539 12.938 14.594 1 98.12 128 ARG B O 1
ATOM 3031 N N . ALA B 1 129 ? 7.254 14.469 15.656 1 98.56 129 ALA B N 1
ATOM 3032 C CA . ALA B 1 129 ? 6.012 13.867 15.18 1 98.56 129 ALA B CA 1
ATOM 3033 C C . ALA B 1 129 ? 5.883 14 13.664 1 98.56 129 ALA B C 1
ATOM 3035 O O . ALA B 1 129 ? 5.543 13.031 12.977 1 98.56 129 ALA B O 1
ATOM 3036 N N . VAL B 1 130 ? 6.148 15.188 13.141 1 98.56 130 VAL B N 1
ATOM 3037 C CA . VAL B 1 130 ? 6.047 15.414 11.703 1 98.56 130 VAL B CA 1
ATOM 3038 C C . VAL B 1 130 ? 7.113 14.602 10.977 1 98.56 130 VAL B C 1
ATOM 3040 O O . VAL B 1 130 ? 6.852 14.023 9.914 1 98.56 130 VAL B O 1
ATOM 3043 N N . ARG B 1 131 ? 8.336 14.562 11.555 1 98.06 131 ARG B N 1
ATOM 3044 C CA . ARG B 1 131 ? 9.398 13.742 10.969 1 98.06 131 ARG B CA 1
ATOM 3045 C C . ARG B 1 131 ? 8.961 12.281 10.859 1 98.06 131 ARG B C 1
ATOM 3047 O O . ARG B 1 131 ? 9.25 11.625 9.859 1 98.06 131 ARG B O 1
ATOM 3054 N N . ALA B 1 132 ? 8.344 11.797 11.859 1 98 132 ALA B N 1
ATOM 3055 C CA . ALA B 1 132 ? 7.828 10.43 11.836 1 98 132 ALA B CA 1
ATOM 3056 C C . ALA B 1 132 ? 6.75 10.266 10.766 1 98 132 ALA B C 1
ATOM 3058 O O . ALA B 1 132 ? 6.797 9.328 9.969 1 98 132 ALA B O 1
ATOM 3059 N N . SER B 1 133 ? 5.852 11.188 10.711 1 98.12 133 SER B N 1
ATOM 3060 C CA . SER B 1 133 ? 4.691 11.141 9.828 1 98.12 133 SER B CA 1
ATOM 3061 C C . SER B 1 133 ? 5.105 11.258 8.367 1 98.12 133 SER B C 1
ATOM 3063 O O . SER B 1 133 ? 4.355 10.859 7.469 1 98.12 133 SER B O 1
ATOM 3065 N N . THR B 1 134 ? 6.273 11.773 8.094 1 96.19 134 THR B N 1
ATOM 3066 C CA . THR B 1 134 ? 6.711 12.008 6.727 1 96.19 134 THR B CA 1
ATOM 3067 C C . THR B 1 134 ? 7.797 11.016 6.324 1 96.19 134 THR B C 1
ATOM 3069 O O . THR B 1 134 ? 8.438 11.172 5.281 1 96.19 134 THR B O 1
ATOM 3072 N N . ALA B 1 135 ? 8.039 10.07 7.184 1 95.75 135 ALA B N 1
ATOM 3073 C CA . ALA B 1 135 ? 9.086 9.094 6.918 1 95.75 135 ALA B CA 1
ATOM 3074 C C . ALA B 1 135 ? 8.648 8.086 5.859 1 95.75 135 ALA B C 1
ATOM 3076 O O . ALA B 1 135 ? 8.258 6.961 6.188 1 95.75 135 ALA B O 1
ATOM 3077 N N . ILE B 1 136 ? 8.742 8.453 4.648 1 91.81 136 ILE B N 1
ATOM 3078 C CA . ILE B 1 136 ? 8.367 7.578 3.539 1 91.81 136 ILE B CA 1
ATOM 3079 C C . ILE B 1 136 ? 9.148 6.27 3.625 1 91.81 136 ILE B C 1
ATOM 3081 O O . ILE B 1 136 ? 10.375 6.277 3.709 1 91.81 136 ILE B O 1
ATOM 3085 N N . PRO B 1 137 ? 8.484 5.195 3.57 1 92.69 137 PRO B N 1
ATOM 3086 C CA . PRO B 1 137 ? 9.156 3.9 3.699 1 92.69 137 PRO B CA 1
ATOM 3087 C C . PRO B 1 137 ? 10.25 3.695 2.65 1 92.69 137 PRO B C 1
ATOM 3089 O O . PRO B 1 137 ? 10.055 4.023 1.479 1 92.69 137 PRO B O 1
ATOM 3092 N N . GLY B 1 138 ? 11.359 3.191 3.113 1 87.94 138 GLY B N 1
ATOM 3093 C CA . GLY B 1 138 ? 12.445 2.855 2.207 1 87.94 138 GLY B CA 1
ATOM 3094 C C . GLY B 1 138 ? 13.273 4.059 1.795 1 87.94 138 GLY B C 1
ATOM 3095 O O . GLY B 1 138 ? 14.383 3.91 1.271 1 87.94 138 GLY B O 1
ATOM 3096 N N . ILE B 1 139 ? 12.766 5.258 1.999 1 88.62 139 ILE B N 1
ATOM 3097 C CA . ILE B 1 139 ? 13.469 6.48 1.629 1 88.62 139 ILE B CA 1
ATOM 3098 C C . ILE B 1 139 ? 14.062 7.133 2.877 1 88.62 13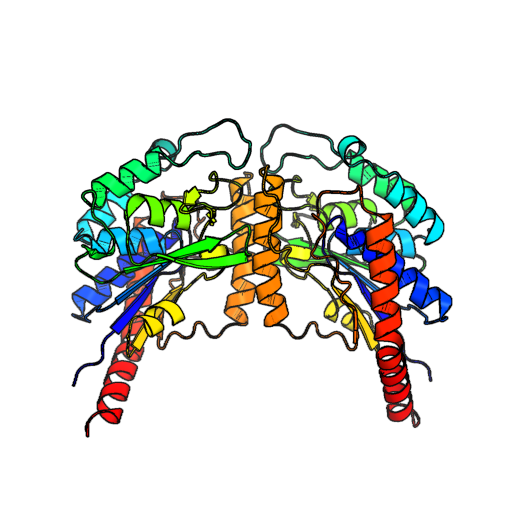9 ILE B C 1
ATOM 3100 O O . ILE B 1 139 ? 15.281 7.289 2.984 1 88.62 139 ILE B O 1
ATOM 3104 N N . PHE B 1 140 ? 13.18 7.375 3.785 1 92.19 140 PHE B N 1
ATOM 3105 C CA . PHE B 1 140 ? 13.625 7.91 5.066 1 92.19 140 PHE B CA 1
ATOM 3106 C C . PHE B 1 140 ? 13.812 6.797 6.086 1 92.19 140 PHE B C 1
ATOM 3108 O O . PHE B 1 140 ? 13.023 5.848 6.125 1 92.19 140 PHE B O 1
ATOM 3115 N N . VAL B 1 141 ? 14.805 6.945 6.879 1 93.81 141 VAL B N 1
ATOM 3116 C CA . VAL B 1 141 ? 14.93 6.051 8.023 1 93.81 141 VAL B CA 1
ATOM 3117 C C . VAL B 1 141 ? 13.711 6.207 8.938 1 93.81 141 VAL B C 1
ATOM 3119 O O . VAL B 1 141 ? 13.305 7.332 9.258 1 93.81 141 VAL B O 1
ATOM 3122 N N . PRO B 1 142 ? 13.078 5.09 9.305 1 96 142 PRO B N 1
ATOM 3123 C CA . PRO B 1 142 ? 11.969 5.195 10.258 1 96 142 PRO B CA 1
ATOM 3124 C C . PRO B 1 142 ? 12.359 5.949 11.531 1 96 142 PRO B C 1
ATOM 3126 O O . PRO B 1 142 ? 13.516 5.891 11.961 1 96 142 PRO B O 1
ATOM 3129 N N . GLU B 1 143 ? 11.422 6.652 12.062 1 96.38 143 GLU B N 1
ATOM 3130 C CA . GLU B 1 143 ? 11.664 7.395 13.297 1 96.38 143 GLU B CA 1
ATOM 3131 C C . GLU B 1 143 ? 11.32 6.555 14.523 1 96.38 143 GLU B C 1
ATOM 3133 O O . GLU B 1 143 ? 10.266 5.91 14.562 1 96.38 143 GLU B O 1
ATOM 3138 N N . LYS B 1 144 ? 12.266 6.492 15.477 1 95.25 144 LYS B N 1
ATOM 3139 C CA . LYS B 1 144 ? 12 5.797 16.734 1 95.25 144 LYS B CA 1
ATOM 3140 C C . LYS B 1 144 ? 11.492 6.77 17.797 1 95.25 144 LYS B C 1
ATOM 3142 O O . LYS B 1 144 ? 12.211 7.691 18.188 1 95.25 144 LYS B O 1
ATOM 3147 N N . ILE B 1 145 ? 10.258 6.625 18.172 1 96.06 145 ILE B N 1
ATOM 3148 C CA . ILE B 1 145 ? 9.672 7.453 19.219 1 96.06 145 ILE B CA 1
ATOM 3149 C C . ILE B 1 145 ? 8.945 6.57 20.219 1 96.06 145 ILE B C 1
ATOM 3151 O O . ILE B 1 145 ? 8.047 5.805 19.859 1 96.06 145 ILE B O 1
ATOM 3155 N N . ASP B 1 146 ? 9.297 6.656 21.531 1 94.12 146 ASP B N 1
ATOM 3156 C CA . ASP B 1 146 ? 8.633 5.965 22.625 1 94.12 146 ASP B CA 1
ATOM 3157 C C . ASP B 1 146 ? 8.523 4.469 22.344 1 94.12 146 ASP B C 1
ATOM 3159 O O . ASP B 1 146 ? 7.441 3.887 22.469 1 94.12 146 ASP B O 1
ATOM 3163 N N . GLY B 1 147 ? 9.555 3.92 21.812 1 92.12 147 GLY B N 1
ATOM 3164 C CA . GLY B 1 147 ? 9.625 2.482 21.594 1 92.12 147 GLY B CA 1
ATOM 3165 C C . GLY B 1 147 ? 8.945 2.033 20.312 1 92.12 147 GLY B C 1
ATOM 3166 O O . GLY B 1 147 ? 8.898 0.839 20.016 1 92.12 147 GLY B O 1
ATOM 3167 N N . LYS B 1 148 ? 8.414 2.973 19.594 1 95.62 148 LYS B N 1
ATOM 3168 C CA . LYS B 1 148 ? 7.754 2.666 18.328 1 95.62 148 LYS B CA 1
ATOM 3169 C C . LYS B 1 148 ? 8.664 2.969 17.141 1 95.62 148 LYS B C 1
ATOM 3171 O O . LYS B 1 148 ? 9.5 3.873 17.203 1 95.62 148 LYS B O 1
ATOM 3176 N N . LEU B 1 149 ? 8.594 2.166 16.156 1 96.25 149 LEU B N 1
ATOM 3177 C CA . LEU B 1 149 ? 9.258 2.424 14.891 1 96.25 149 LEU B CA 1
ATOM 3178 C C . LEU B 1 149 ? 8.266 2.943 13.852 1 96.25 149 LEU B C 1
ATOM 3180 O O . LEU B 1 149 ? 7.41 2.193 13.375 1 96.25 149 LEU B O 1
ATOM 3184 N N . LEU B 1 150 ? 8.414 4.23 13.508 1 97.62 150 LEU B N 1
ATOM 3185 C CA . LEU B 1 150 ? 7.324 4.926 12.836 1 97.62 150 LEU B CA 1
ATOM 3186 C C . LEU B 1 150 ? 7.723 5.316 11.422 1 97.62 150 LEU B C 1
ATOM 3188 O O . LEU B 1 150 ? 8.867 5.715 11.18 1 97.62 150 LEU B O 1
ATOM 3192 N N . VAL B 1 151 ? 6.75 5.172 10.539 1 96.94 151 VAL B N 1
ATOM 3193 C CA . VAL B 1 151 ? 6.898 5.641 9.164 1 96.94 151 VAL B CA 1
ATOM 3194 C C . VAL B 1 151 ? 5.719 6.535 8.797 1 96.94 151 VAL B C 1
ATOM 3196 O O . VAL B 1 151 ? 4.926 6.922 9.664 1 96.94 151 VAL B O 1
ATOM 3199 N N . ASP B 1 152 ? 5.672 6.852 7.586 1 96.38 152 ASP B N 1
ATOM 3200 C CA . ASP B 1 152 ? 4.738 7.816 7.008 1 96.38 152 ASP B CA 1
ATOM 3201 C C . ASP B 1 152 ? 3.297 7.473 7.375 1 96.38 152 ASP B C 1
ATOM 3203 O O . ASP B 1 152 ? 2.883 6.316 7.266 1 96.38 152 ASP B O 1
ATOM 3207 N N . GLY B 1 153 ? 2.58 8.438 7.773 1 94.94 153 GLY B N 1
ATOM 3208 C CA . GLY B 1 153 ? 1.189 8.242 8.148 1 94.94 153 GLY B CA 1
ATOM 3209 C C . GLY B 1 153 ? 0.315 7.797 6.992 1 94.94 153 GLY B C 1
ATOM 3210 O O . GLY B 1 153 ? -0.729 7.18 7.203 1 94.94 153 GLY B O 1
ATOM 3211 N N . GLY B 1 154 ? 0.678 8.156 5.836 1 91.75 154 GLY B N 1
ATOM 3212 C CA . GLY B 1 154 ? -0.073 7.785 4.648 1 91.75 154 GLY B CA 1
ATOM 3213 C C . GLY B 1 154 ? -0.176 6.281 4.457 1 91.75 154 GLY B C 1
ATOM 3214 O O . GLY B 1 154 ? -1.058 5.801 3.744 1 91.75 154 GLY B O 1
ATOM 3215 N N . VAL B 1 155 ? 0.676 5.547 5.074 1 90.56 155 VAL B N 1
ATOM 3216 C CA . VAL B 1 155 ? 0.664 4.094 4.969 1 90.56 155 VAL B CA 1
ATOM 3217 C C . VAL B 1 155 ? -0.598 3.539 5.625 1 90.56 155 VAL B C 1
ATOM 3219 O O . VAL B 1 155 ? -1.188 2.574 5.133 1 90.56 155 VAL B O 1
ATOM 3222 N N . ILE B 1 156 ? -1.072 4.219 6.68 1 88.75 156 ILE B N 1
ATOM 3223 C CA . ILE B 1 156 ? -2.188 3.66 7.438 1 88.75 156 ILE B CA 1
ATOM 3224 C C . ILE B 1 156 ? -3.428 4.531 7.246 1 88.75 156 ILE B C 1
ATOM 3226 O O . ILE B 1 156 ? -4.559 4.043 7.332 1 88.75 156 ILE B O 1
ATOM 3230 N N . ASP B 1 157 ? -3.234 5.762 7.035 1 89.81 157 ASP B N 1
ATOM 3231 C CA . ASP B 1 157 ? -4.352 6.699 6.961 1 89.81 157 ASP B CA 1
ATOM 3232 C C . ASP B 1 157 ? -4 7.902 6.09 1 89.81 157 ASP B C 1
ATOM 3234 O O . ASP B 1 157 ? -3.502 8.914 6.59 1 89.81 157 ASP B O 1
ATOM 3238 N N . ARG B 1 158 ? -4.375 7.879 4.867 1 89.38 158 ARG B N 1
ATOM 3239 C CA . ARG B 1 158 ? -3.959 8.867 3.875 1 89.38 158 ARG B CA 1
ATOM 3240 C C . ARG B 1 158 ? -4.629 10.211 4.129 1 89.38 158 ARG B C 1
ATOM 3242 O O . ARG B 1 158 ? -3.996 11.266 4 1 89.38 158 ARG B O 1
ATOM 3249 N N . VAL B 1 159 ? -5.898 10.188 4.328 1 92.5 159 VAL B N 1
ATOM 3250 C CA . VAL B 1 159 ? -6.684 11.359 4.699 1 92.5 159 VAL B CA 1
ATOM 3251 C C . VAL B 1 159 ? -7.344 11.133 6.059 1 92.5 159 VAL B C 1
ATOM 3253 O O . VAL B 1 159 ? -8.422 10.539 6.141 1 92.5 159 VAL B O 1
ATOM 3256 N N . PRO B 1 160 ? -6.773 11.609 7.086 1 94.5 160 PRO B N 1
ATOM 3257 C CA . PRO B 1 160 ? -7.199 11.227 8.43 1 94.5 160 PRO B CA 1
ATOM 3258 C C . PRO B 1 160 ? -8.43 12 8.906 1 94.5 160 PRO B C 1
ATOM 3260 O O . PRO B 1 160 ? -8.391 12.648 9.953 1 94.5 160 PRO B O 1
ATOM 3263 N N . ALA B 1 161 ? -9.555 11.859 8.242 1 95.62 161 ALA B N 1
ATOM 3264 C CA . ALA B 1 161 ? -10.812 12.539 8.555 1 95.62 161 ALA B CA 1
ATOM 3265 C C . ALA B 1 161 ? -11.398 12.039 9.875 1 95.62 161 ALA B C 1
ATOM 3267 O O . ALA B 1 161 ? -11.922 12.82 10.664 1 95.62 161 ALA B O 1
ATOM 3268 N N . SER B 1 162 ? -11.305 10.75 10.102 1 93.94 162 SER B N 1
ATOM 3269 C CA . SER B 1 162 ? -11.836 10.188 11.344 1 93.94 162 SER B CA 1
ATOM 3270 C C . SER B 1 162 ? -11.086 10.734 12.555 1 93.94 162 SER B C 1
ATOM 3272 O O . SER B 1 162 ? -11.68 10.906 13.625 1 93.94 162 SER B O 1
ATOM 3274 N N . VAL B 1 163 ? -9.812 10.984 12.359 1 96.5 163 VAL B N 1
ATOM 3275 C CA . VAL B 1 163 ? -9.008 11.539 13.445 1 96.5 163 VAL B CA 1
ATOM 3276 C C . VAL B 1 163 ? -9.5 12.938 13.797 1 96.5 163 VAL B C 1
ATOM 3278 O O . VAL B 1 163 ? -9.625 13.281 14.977 1 96.5 163 VAL B O 1
ATOM 3281 N N . ALA B 1 164 ? -9.766 13.711 12.742 1 97.44 164 ALA B N 1
ATOM 3282 C CA . ALA B 1 164 ? -10.312 15.047 12.984 1 97.44 164 ALA B CA 1
ATOM 3283 C C . ALA B 1 164 ? -11.656 14.969 13.695 1 97.44 164 ALA B C 1
ATOM 3285 O O . ALA B 1 164 ? -11.945 15.773 14.586 1 97.44 164 ALA B O 1
ATOM 3286 N N . LYS B 1 165 ? -12.469 14.039 13.336 1 96.44 165 LYS B N 1
ATOM 3287 C CA . LYS B 1 165 ? -13.75 13.828 13.992 1 96.44 165 LYS B CA 1
ATOM 3288 C C . LYS B 1 165 ? -13.562 13.469 15.469 1 96.44 165 LYS B C 1
ATOM 3290 O O . LYS B 1 165 ? -14.258 14 16.328 1 96.44 165 LYS B O 1
ATOM 3295 N N . ASP B 1 166 ? -12.672 12.633 15.742 1 96.81 166 ASP B N 1
ATOM 3296 C CA . ASP B 1 166 ? -12.406 12.18 17.109 1 96.81 166 ASP B CA 1
ATOM 3297 C C . ASP B 1 166 ? -11.891 13.32 17.969 1 96.81 166 ASP B C 1
ATOM 3299 O O . ASP B 1 166 ? -12.016 13.281 19.203 1 96.81 166 ASP B O 1
ATOM 3303 N N . MET B 1 167 ? -11.305 14.336 17.281 1 97.81 167 MET B N 1
ATOM 3304 C CA . MET B 1 167 ? -10.805 15.492 18.016 1 97.81 167 MET B CA 1
ATOM 3305 C C . MET B 1 167 ? -11.961 16.359 18.516 1 97.81 167 MET B C 1
ATOM 3307 O O . MET B 1 167 ? -11.781 17.203 19.406 1 97.81 167 MET B O 1
ATOM 3311 N N . GLY B 1 168 ? -13.141 16.188 17.906 1 97.19 168 GLY B N 1
ATOM 3312 C CA . GLY B 1 168 ? -14.297 16.953 18.359 1 97.19 168 GLY B CA 1
ATOM 3313 C C . GLY B 1 168 ? -14.977 17.719 17.25 1 97.19 168 GLY B C 1
ATOM 3314 O O . GLY B 1 168 ? -15.906 18.5 17.5 1 97.19 168 GLY B O 1
ATOM 3315 N N . ALA B 1 169 ? -14.57 17.516 16.016 1 97.81 169 ALA B N 1
ATOM 3316 C CA . ALA B 1 169 ? -15.156 18.25 14.898 1 97.81 169 ALA B CA 1
ATOM 3317 C C . ALA B 1 169 ? -16.594 17.797 14.633 1 97.81 169 ALA B C 1
ATOM 3319 O O . ALA B 1 169 ? -16.891 16.609 14.703 1 97.81 169 ALA B O 1
ATOM 3320 N N . ASP B 1 170 ? -17.438 18.734 14.406 1 97.19 170 ASP B N 1
ATOM 3321 C CA . ASP B 1 170 ? -18.797 18.453 13.977 1 97.19 170 ASP B CA 1
ATOM 3322 C C . ASP B 1 170 ? -18.859 18.156 12.484 1 97.19 170 ASP B C 1
ATOM 3324 O O . ASP B 1 170 ? -19.656 17.328 12.039 1 97.19 170 ASP B O 1
ATOM 3328 N N . LEU B 1 171 ? -18.047 18.875 11.727 1 97.31 171 LEU B N 1
ATOM 3329 C CA . LEU B 1 171 ? -17.875 18.719 10.289 1 97.31 171 LEU B CA 1
ATOM 3330 C C . LEU B 1 171 ? -16.406 18.578 9.922 1 97.31 171 LEU B C 1
ATOM 3332 O O . LEU B 1 171 ? -15.555 19.281 10.469 1 97.31 171 LEU B O 1
ATOM 3336 N N . VAL B 1 172 ? -16.203 17.656 9.094 1 97.94 172 VAL B N 1
ATOM 3337 C CA . VAL B 1 172 ? -14.82 17.453 8.688 1 97.94 172 VAL B CA 1
ATOM 3338 C C . VAL B 1 172 ? -14.672 17.703 7.191 1 97.94 172 VAL B C 1
ATOM 3340 O O . VAL B 1 172 ? -15.406 17.125 6.387 1 97.94 172 VAL B O 1
ATOM 3343 N N . ILE B 1 173 ? -13.781 18.625 6.875 1 98 173 ILE B N 1
ATOM 3344 C CA . ILE B 1 173 ? -13.336 18.828 5.5 1 98 173 ILE B CA 1
ATOM 3345 C C . ILE B 1 173 ? -12.039 18.047 5.254 1 98 173 ILE B C 1
ATOM 3347 O O . ILE B 1 173 ? -11.023 18.312 5.898 1 98 173 ILE B O 1
ATOM 3351 N N . GLY B 1 174 ? -12.102 17.109 4.426 1 96.62 174 GLY B N 1
ATOM 3352 C CA . GLY B 1 174 ? -10.906 16.375 4.023 1 96.62 174 GLY B CA 1
ATOM 3353 C C . GLY B 1 174 ? -10.289 16.906 2.742 1 96.62 174 GLY B C 1
ATOM 3354 O O . GLY B 1 174 ? -11.008 17.344 1.833 1 96.62 174 GLY B O 1
ATOM 3355 N N . VAL B 1 175 ? -8.977 16.891 2.699 1 96.25 175 VAL B N 1
ATOM 3356 C CA . VAL B 1 175 ? -8.258 17.266 1.49 1 96.25 175 VAL B CA 1
ATOM 3357 C C . VAL B 1 175 ? -7.406 16.094 1.003 1 96.25 175 VAL B C 1
ATOM 3359 O O . VAL B 1 175 ? -6.445 15.703 1.665 1 96.25 175 VAL B O 1
ATOM 3362 N N . ASP B 1 176 ? -7.742 15.555 -0.089 1 91.75 176 ASP B N 1
ATOM 3363 C CA . ASP B 1 176 ? -7.039 14.438 -0.702 1 91.75 176 ASP B CA 1
ATOM 3364 C C . ASP B 1 176 ? -6.141 14.906 -1.845 1 91.75 176 ASP B C 1
ATOM 3366 O O . ASP B 1 176 ? -6.629 15.258 -2.92 1 91.75 176 ASP B O 1
ATOM 3370 N N . VAL B 1 177 ? -4.855 14.836 -1.549 1 88.81 177 VAL B N 1
ATOM 3371 C CA . VAL B 1 177 ? -3.926 15.352 -2.551 1 88.81 177 VAL B CA 1
ATOM 3372 C C . VAL B 1 177 ? -3.199 14.188 -3.225 1 88.81 177 VAL B C 1
ATOM 3374 O O . VAL B 1 177 ? -2.111 14.367 -3.777 1 88.81 177 VAL B O 1
ATOM 3377 N N . SER B 1 178 ? -3.613 12.953 -2.957 1 77.31 178 SER B N 1
ATOM 3378 C CA . SER B 1 178 ? -2.945 11.797 -3.537 1 77.31 178 SER B CA 1
ATOM 3379 C C . SER B 1 178 ? -3.752 11.211 -4.691 1 77.31 178 SER B C 1
ATOM 3381 O O . SER B 1 178 ? -4.957 10.984 -4.562 1 77.31 178 SER B O 1
ATOM 3383 N N . GLN B 1 179 ? -3.611 11.758 -5.832 1 68.94 179 GLN B N 1
ATOM 3384 C CA . GLN B 1 179 ? -4.207 11.07 -6.973 1 68.94 179 GLN B CA 1
ATOM 3385 C C . GLN B 1 179 ? -3.146 10.32 -7.777 1 68.94 179 GLN B C 1
ATOM 3387 O O . GLN B 1 179 ? -2.041 10.828 -7.98 1 68.94 179 GLN B O 1
ATOM 3392 N N . VAL B 1 180 ? -3.432 9.133 -7.84 1 61.03 180 VAL B N 1
ATOM 3393 C CA . VAL B 1 180 ? -2.473 8.32 -8.578 1 61.03 180 VAL B CA 1
ATOM 3394 C C . VAL B 1 180 ? -2.195 8.961 -9.938 1 61.03 180 VAL B C 1
ATOM 3396 O O . VAL B 1 180 ? -3.125 9.281 -10.68 1 61.03 180 VAL B O 1
ATOM 3399 N N . LYS B 1 181 ? -0.918 9.312 -10.039 1 62.22 181 LYS B N 1
ATOM 3400 C CA . LYS B 1 181 ? -0.521 9.859 -11.336 1 62.22 181 LYS B CA 1
ATOM 3401 C C . LYS B 1 181 ? -0.442 8.766 -12.391 1 62.22 181 LYS B C 1
ATOM 3403 O O . LYS B 1 181 ? 0.345 7.824 -12.266 1 62.22 181 LYS B O 1
ATOM 3408 N N . LYS B 1 182 ? -1.354 8.891 -13.289 1 67.19 182 LYS B N 1
ATOM 3409 C CA . LYS B 1 182 ? -1.177 8.039 -14.469 1 67.19 182 LYS B CA 1
ATOM 3410 C C . LYS B 1 182 ? -0.095 8.602 -15.391 1 67.19 182 LYS B C 1
ATOM 3412 O O . LYS B 1 182 ? 0.107 9.812 -15.453 1 67.19 182 LYS B O 1
ATOM 3417 N N . ASN B 1 183 ? 0.783 7.766 -15.953 1 69.12 183 ASN B N 1
ATOM 3418 C CA . ASN B 1 183 ? 1.884 8.102 -16.844 1 69.12 183 ASN B CA 1
ATOM 3419 C C . ASN B 1 183 ? 3.041 8.75 -16.094 1 69.12 183 ASN B C 1
ATOM 3421 O O . ASN B 1 183 ? 3.605 9.75 -16.562 1 69.12 183 ASN B O 1
ATOM 3425 N N . ALA B 1 184 ? 3.178 8.242 -14.938 1 71.19 184 ALA B N 1
ATOM 3426 C CA . ALA B 1 184 ? 4.266 8.75 -14.109 1 71.19 184 ALA B CA 1
ATOM 3427 C C . ALA B 1 184 ? 5.621 8.469 -14.75 1 71.19 184 ALA B C 1
ATOM 3429 O O . ALA B 1 184 ? 5.797 7.457 -15.43 1 71.19 184 ALA B O 1
ATOM 3430 N N . GLU B 1 185 ? 6.477 9.477 -14.688 1 78.81 185 GLU B N 1
ATOM 3431 C CA . GLU B 1 185 ? 7.867 9.203 -15.047 1 78.81 185 GLU B CA 1
ATOM 3432 C C . GLU B 1 185 ? 8.602 8.492 -13.914 1 78.81 185 GLU B C 1
ATOM 3434 O O . GLU B 1 185 ? 8.758 9.047 -12.82 1 78.81 185 GLU B O 1
ATOM 3439 N N . ILE B 1 186 ? 8.922 7.262 -14.141 1 83.94 186 ILE B N 1
ATOM 3440 C CA . ILE B 1 186 ? 9.586 6.445 -13.133 1 83.94 186 ILE B CA 1
ATOM 3441 C C . ILE B 1 186 ? 11.062 6.277 -13.492 1 83.94 186 ILE B C 1
ATOM 3443 O O . ILE B 1 186 ? 11.398 5.574 -14.453 1 83.94 186 ILE B O 1
ATOM 3447 N N . THR B 1 187 ? 11.93 6.953 -12.672 1 84.19 187 THR B N 1
ATOM 3448 C CA . THR B 1 187 ? 13.336 6.918 -13.047 1 84.19 187 THR B CA 1
ATOM 3449 C C . THR B 1 187 ? 14.203 6.504 -11.859 1 84.19 187 THR B C 1
ATOM 3451 O O . THR B 1 187 ? 15.367 6.145 -12.031 1 84.19 187 THR B O 1
ATOM 3454 N N . THR B 1 188 ? 13.688 6.523 -10.68 1 85.94 188 THR B N 1
ATOM 3455 C CA . THR B 1 188 ? 14.492 6.223 -9.5 1 85.94 188 THR B CA 1
ATOM 3456 C C . THR B 1 188 ? 13.742 5.277 -8.562 1 85.94 188 THR B C 1
ATOM 3458 O O . THR B 1 188 ? 12.539 5.051 -8.734 1 85.94 188 THR B O 1
ATOM 3461 N N . ILE B 1 189 ? 14.43 4.828 -7.605 1 84.69 189 ILE B N 1
ATOM 3462 C CA . ILE B 1 189 ? 13.852 3.969 -6.578 1 84.69 189 ILE B CA 1
ATOM 3463 C C . ILE B 1 189 ? 12.773 4.73 -5.812 1 84.69 189 ILE B C 1
ATOM 3465 O O . ILE B 1 189 ? 11.758 4.152 -5.414 1 84.69 189 ILE B O 1
ATOM 3469 N N . TYR B 1 190 ? 12.961 5.992 -5.684 1 82.88 190 TYR B N 1
ATOM 3470 C CA . TYR B 1 190 ? 11.977 6.844 -5.027 1 82.88 190 TYR B CA 1
ATOM 3471 C C . TYR B 1 190 ? 10.648 6.809 -5.766 1 82.88 190 TYR B C 1
ATOM 3473 O O . TYR B 1 190 ? 9.594 6.617 -5.152 1 82.88 190 TYR B O 1
ATOM 3481 N N . ASP B 1 191 ? 10.766 6.91 -7.051 1 86 191 ASP B N 1
ATOM 3482 C CA . ASP B 1 191 ? 9.562 6.91 -7.883 1 86 191 ASP B CA 1
ATOM 3483 C C . ASP B 1 191 ? 8.82 5.578 -7.773 1 86 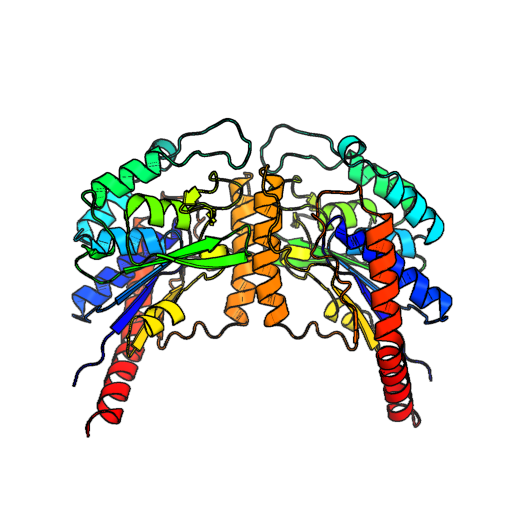191 ASP B C 1
ATOM 3485 O O . ASP B 1 191 ? 7.594 5.551 -7.711 1 86 191 ASP B O 1
ATOM 3489 N N . VAL B 1 192 ? 9.578 4.551 -7.711 1 89.12 192 VAL B N 1
ATOM 3490 C CA . VAL B 1 192 ? 9 3.215 -7.66 1 89.12 192 VAL B CA 1
ATOM 3491 C C . VAL B 1 192 ? 8.227 3.037 -6.355 1 89.12 192 VAL B C 1
ATOM 3493 O O . VAL B 1 192 ? 7.074 2.594 -6.367 1 89.12 192 VAL B O 1
ATOM 3496 N N . ILE B 1 193 ? 8.789 3.424 -5.289 1 87.75 193 ILE B N 1
ATOM 3497 C CA . ILE B 1 193 ? 8.203 3.232 -3.967 1 87.75 193 ILE B CA 1
ATOM 3498 C C . ILE B 1 193 ? 6.965 4.117 -3.818 1 87.75 193 ILE B C 1
ATOM 3500 O O . ILE B 1 193 ? 5.883 3.629 -3.486 1 87.75 193 ILE B O 1
ATOM 3504 N N . ILE B 1 194 ? 7.086 5.336 -4.145 1 85.12 194 ILE B N 1
ATOM 3505 C CA . ILE B 1 194 ? 5.992 6.281 -3.947 1 85.12 194 ILE B CA 1
ATOM 3506 C C . ILE B 1 194 ? 4.816 5.906 -4.848 1 85.12 194 ILE B C 1
ATOM 3508 O O . ILE B 1 194 ? 3.664 5.922 -4.414 1 85.12 194 ILE B O 1
ATOM 3512 N N . GLN B 1 195 ? 5.098 5.578 -6.09 1 86.19 195 GLN B N 1
ATOM 3513 C CA . GLN B 1 195 ? 4.047 5.184 -7.02 1 86.19 195 GLN B CA 1
ATOM 3514 C C . GLN B 1 195 ? 3.326 3.93 -6.531 1 86.19 195 GLN B C 1
ATOM 3516 O O . GLN B 1 195 ? 2.104 3.82 -6.66 1 86.19 195 GLN B O 1
ATOM 3521 N N . SER B 1 196 ? 4.051 2.99 -6.035 1 88.88 196 SER B N 1
ATOM 3522 C CA . SER B 1 196 ? 3.447 1.768 -5.516 1 88.88 196 SER B CA 1
ATOM 3523 C C . SER B 1 196 ? 2.553 2.059 -4.316 1 88.88 196 SER B C 1
ATOM 3525 O O . SER B 1 196 ? 1.444 1.53 -4.219 1 88.88 196 SER B O 1
ATOM 3527 N N . ILE B 1 197 ? 3.047 2.842 -3.436 1 84.75 197 ILE B N 1
ATOM 3528 C CA . ILE B 1 197 ? 2.268 3.238 -2.268 1 84.75 197 ILE B CA 1
ATOM 3529 C C . ILE B 1 197 ? 1.013 3.984 -2.713 1 84.75 197 ILE B C 1
ATOM 3531 O O . ILE B 1 197 ? -0.079 3.74 -2.193 1 84.75 197 ILE B O 1
ATOM 3535 N N . ASP B 1 198 ? 1.165 4.883 -3.691 1 83.62 198 ASP B N 1
ATOM 3536 C CA . ASP B 1 198 ? 0.025 5.633 -4.211 1 83.62 198 ASP B CA 1
ATOM 3537 C C . ASP B 1 198 ? -1.027 4.695 -4.797 1 83.62 198 ASP B C 1
ATOM 3539 O O . ASP B 1 198 ? -2.229 4.914 -4.621 1 83.62 198 ASP B O 1
ATOM 3543 N N . ILE B 1 199 ? -0.594 3.742 -5.496 1 84.56 199 ILE B N 1
ATOM 3544 C CA . ILE B 1 199 ? -1.502 2.768 -6.09 1 84.56 199 ILE B CA 1
ATOM 3545 C C . ILE B 1 199 ? -2.264 2.035 -4.984 1 84.56 199 ILE B C 1
ATOM 3547 O O . ILE B 1 199 ? -3.49 1.918 -5.043 1 84.56 199 ILE B O 1
ATOM 3551 N N . LEU B 1 200 ? -1.575 1.559 -3.98 1 84.31 200 LEU B N 1
ATOM 3552 C CA . LEU B 1 200 ? -2.186 0.84 -2.867 1 84.31 200 LEU B CA 1
ATOM 3553 C C . LEU B 1 200 ? -3.172 1.731 -2.119 1 84.31 200 LEU B C 1
ATOM 3555 O O . LEU B 1 200 ? -4.273 1.297 -1.779 1 84.31 200 LEU B O 1
ATOM 3559 N N . GLN B 1 201 ? -2.758 2.912 -1.935 1 78.88 201 GLN B N 1
ATOM 3560 C CA . GLN B 1 201 ? -3.588 3.855 -1.193 1 78.88 201 GLN B CA 1
ATOM 3561 C C . GLN B 1 201 ? -4.852 4.207 -1.973 1 78.88 201 GLN B C 1
ATOM 3563 O O . GLN B 1 201 ? -5.918 4.406 -1.382 1 78.88 201 GLN B O 1
ATOM 3568 N N . THR B 1 202 ? -4.68 4.352 -3.23 1 77.06 202 THR B N 1
ATOM 3569 C CA . THR B 1 202 ? -5.828 4.652 -4.074 1 77.06 202 THR B CA 1
ATOM 3570 C C . THR B 1 202 ? -6.879 3.549 -3.973 1 77.06 202 THR B C 1
ATOM 3572 O O . THR B 1 202 ? -8.078 3.83 -3.92 1 77.06 202 THR B O 1
ATOM 3575 N N . GLU B 1 203 ? -6.438 2.398 -3.877 1 75.69 203 GLU B N 1
ATOM 3576 C CA . GLU B 1 203 ? -7.367 1.282 -3.727 1 75.69 203 GLU B CA 1
ATOM 3577 C C . GLU B 1 203 ? -8.125 1.368 -2.406 1 75.69 203 GLU B C 1
ATOM 3579 O O . GLU B 1 203 ? -9.32 1.084 -2.352 1 75.69 203 GLU B O 1
ATOM 3584 N N . ILE B 1 204 ? -7.461 1.81 -1.415 1 73.44 204 ILE B N 1
ATOM 3585 C CA . ILE B 1 204 ? -8.062 1.922 -0.09 1 73.44 204 ILE B CA 1
ATOM 3586 C C . ILE B 1 204 ? -9.117 3.023 -0.094 1 73.44 204 ILE B C 1
ATOM 3588 O O . ILE B 1 204 ? -10.227 2.836 0.42 1 73.44 204 ILE B O 1
ATOM 3592 N N . VAL B 1 205 ? -8.766 4.156 -0.696 1 68 205 VAL B N 1
ATOM 3593 C CA . VAL B 1 205 ? -9.672 5.301 -0.683 1 68 205 VAL B CA 1
ATOM 3594 C C . VAL B 1 205 ? -10.922 4.984 -1.498 1 68 205 VAL B C 1
ATOM 3596 O O . VAL B 1 205 ? -12.023 5.41 -1.146 1 68 205 VAL B O 1
ATOM 3599 N N . HIS B 1 206 ? -10.711 4.23 -2.57 1 68.31 206 HIS B N 1
ATOM 3600 C CA . HIS B 1 206 ? -11.859 3.83 -3.385 1 68.31 206 HIS B CA 1
ATOM 3601 C C . HIS B 1 206 ? -12.82 2.957 -2.59 1 68.31 206 HIS B C 1
ATOM 3603 O O . HIS B 1 206 ? -14.031 2.994 -2.816 1 68.31 206 HIS B O 1
ATOM 3609 N N . LEU B 1 207 ? -12.203 2.328 -1.639 1 66.19 207 LEU B N 1
ATOM 3610 C CA . LEU B 1 207 ? -13 1.392 -0.856 1 66.19 207 LEU B CA 1
ATOM 3611 C C . LEU B 1 207 ? -13.562 2.064 0.393 1 66.19 207 LEU B C 1
ATOM 3613 O O . LEU B 1 207 ? -14.578 1.627 0.938 1 66.19 207 LEU B O 1
ATOM 3617 N N . LYS B 1 208 ? -12.711 3.051 0.876 1 62.53 208 LYS B N 1
ATOM 3618 C CA . LYS B 1 208 ? -13.117 3.707 2.117 1 62.53 208 LYS B CA 1
ATOM 3619 C C . LYS B 1 208 ? -13.922 4.969 1.833 1 62.53 208 LYS B C 1
ATOM 3621 O O . LYS B 1 208 ? -13.664 5.668 0.852 1 62.53 208 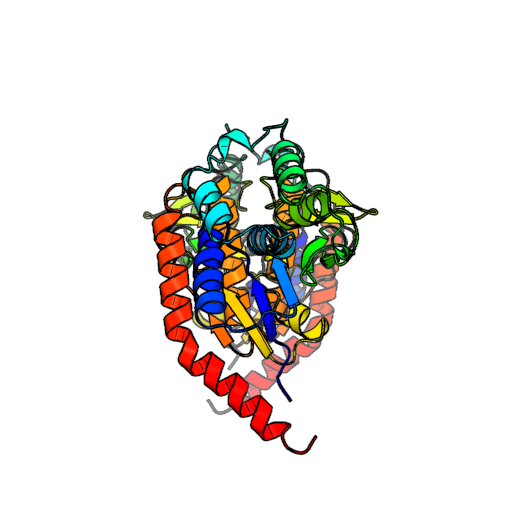LYS B O 1
ATOM 3626 N N . MET B 1 209 ? -15.031 5.121 2.379 1 62.12 209 MET B N 1
ATOM 3627 C CA . MET B 1 209 ? -15.594 6.461 2.51 1 62.12 209 MET B CA 1
ATOM 3628 C C . MET B 1 209 ? -14.758 7.312 3.461 1 62.12 209 MET B C 1
ATOM 3630 O O . MET B 1 209 ? -14.406 6.863 4.551 1 62.12 209 MET B O 1
ATOM 3634 N N . THR B 1 210 ? -13.852 8.188 3.115 1 64.38 210 THR B N 1
ATOM 3635 C CA . THR B 1 210 ? -12.898 8.953 3.908 1 64.38 210 THR B CA 1
ATOM 3636 C C . THR B 1 210 ? -13.508 9.344 5.254 1 64.38 210 THR B C 1
ATOM 3638 O O . THR B 1 210 ? -12.781 9.586 6.223 1 64.38 210 THR B O 1
ATOM 3641 N N . GLY B 1 211 ? -14.727 9.219 5.445 1 80.81 211 GLY B N 1
ATOM 3642 C CA . GLY B 1 211 ? -15.391 9.688 6.648 1 80.81 211 GLY B CA 1
ATOM 3643 C C . GLY B 1 211 ? -15.508 11.195 6.715 1 80.81 211 GLY B C 1
ATOM 3644 O O . GLY B 1 211 ? -16.016 11.75 7.699 1 80.81 211 GLY B O 1
ATOM 3645 N N . ALA B 1 212 ? -14.992 11.914 5.734 1 91.44 212 ALA B N 1
ATOM 3646 C CA . ALA B 1 212 ? -15.117 13.367 5.66 1 91.44 212 ALA B CA 1
ATOM 3647 C C . ALA B 1 212 ? -16.516 13.773 5.203 1 91.44 212 ALA B C 1
ATOM 3649 O O . ALA B 1 212 ? -17.156 13.055 4.43 1 91.44 212 ALA B O 1
ATOM 3650 N N . ASP B 1 213 ? -17.016 14.797 5.711 1 94.44 213 ASP B N 1
ATOM 3651 C CA . ASP B 1 213 ? -18.297 15.344 5.258 1 94.44 213 ASP B CA 1
ATOM 3652 C C . ASP B 1 213 ? -18.156 15.992 3.883 1 94.44 213 ASP B C 1
ATOM 3654 O O . ASP B 1 213 ? -19.078 15.938 3.068 1 94.44 213 ASP B O 1
ATOM 3658 N N . VAL B 1 214 ? -17.078 16.672 3.678 1 95.62 214 VAL B N 1
ATOM 3659 C CA . VAL B 1 214 ? -16.703 17.25 2.391 1 95.62 214 VAL B CA 1
ATOM 3660 C C . VAL B 1 214 ? -15.281 16.844 2.027 1 95.62 214 VAL B C 1
ATOM 3662 O O . VAL B 1 214 ? -14.375 16.953 2.852 1 95.62 214 VAL B O 1
ATOM 3665 N N . LEU B 1 215 ? -15.164 16.344 0.874 1 93.88 215 LEU B N 1
ATOM 3666 C CA . LEU B 1 215 ? -13.836 15.961 0.399 1 93.88 215 LEU B CA 1
ATOM 3667 C C . LEU B 1 215 ? -13.391 16.875 -0.741 1 93.88 215 LEU B C 1
ATOM 3669 O O . LEU B 1 215 ? -14.07 16.984 -1.76 1 93.88 215 LEU B O 1
ATOM 3673 N N . ILE B 1 216 ? -12.312 17.578 -0.494 1 95.69 216 ILE B N 1
ATOM 3674 C CA . ILE B 1 216 ? -11.68 18.375 -1.533 1 95.69 216 ILE B CA 1
ATOM 3675 C C . ILE B 1 216 ? -10.555 17.578 -2.197 1 95.69 216 ILE B C 1
ATOM 3677 O O . ILE B 1 216 ? -9.648 17.094 -1.521 1 95.69 216 ILE B O 1
ATOM 3681 N N . SER B 1 217 ? -10.594 17.422 -3.492 1 92.94 217 SER B N 1
ATOM 3682 C CA . SER B 1 217 ? -9.617 16.625 -4.227 1 92.94 217 SER B CA 1
ATOM 3683 C C . SER B 1 217 ? -8.992 17.438 -5.363 1 92.94 217 SER B C 1
ATOM 3685 O O . SER B 1 217 ? -9.422 17.328 -6.516 1 92.94 217 SER B O 1
ATOM 3687 N N . PRO B 1 218 ? -7.953 18.203 -5.043 1 93.38 218 PRO B N 1
ATOM 3688 C CA . PRO B 1 218 ? -7.285 18.938 -6.113 1 93.38 218 PRO B CA 1
ATOM 3689 C C . PRO B 1 218 ? -6.781 18.031 -7.234 1 93.38 218 PRO B C 1
ATOM 3691 O O . PRO B 1 218 ? -6.297 16.922 -6.969 1 93.38 218 PRO B O 1
ATOM 3694 N N . ARG B 1 219 ? -6.848 18.438 -8.438 1 84.44 219 ARG B N 1
ATOM 3695 C CA . ARG B 1 219 ? -6.41 17.672 -9.594 1 84.44 219 ARG B CA 1
ATOM 3696 C C . ARG B 1 219 ? -4.902 17.781 -9.797 1 84.44 219 ARG B C 1
ATOM 3698 O O . ARG B 1 219 ? -4.445 18.406 -10.75 1 84.44 219 ARG B O 1
ATOM 3705 N N . VAL B 1 220 ? -4.207 17.141 -8.977 1 83.12 220 VAL B N 1
ATOM 3706 C CA . VAL B 1 220 ? -2.754 17.297 -8.961 1 83.12 220 VAL B CA 1
ATOM 3707 C C . VAL B 1 220 ? -2.092 16.062 -9.547 1 83.12 220 VAL B C 1
ATOM 3709 O O . VAL B 1 220 ? -0.883 15.867 -9.398 1 83.12 220 VAL B O 1
ATOM 3712 N N . GLU B 1 221 ? -2.801 15.227 -10.234 1 75.5 221 GLU B N 1
ATOM 3713 C CA . GLU B 1 221 ? -2.326 13.922 -10.688 1 75.5 221 GLU B CA 1
ATOM 3714 C C . GLU B 1 221 ? -1.206 14.062 -11.711 1 75.5 221 GLU B C 1
ATOM 3716 O O . GLU B 1 221 ? -0.421 13.133 -11.914 1 75.5 221 GLU B O 1
ATOM 3721 N N . LYS B 1 222 ? -1.139 15.211 -12.289 1 73.69 222 LYS B N 1
ATOM 3722 C CA . LYS B 1 222 ? -0.139 15.391 -13.336 1 73.69 222 LYS B CA 1
ATOM 3723 C C . LYS B 1 222 ? 1.242 15.648 -12.742 1 73.69 222 LYS B C 1
ATOM 3725 O O . LYS B 1 222 ? 2.252 15.578 -13.445 1 73.69 222 LYS B O 1
ATOM 3730 N N . PHE B 1 223 ? 1.276 15.898 -11.523 1 76.25 223 PHE B N 1
ATOM 3731 C CA . PHE B 1 223 ? 2.553 16.25 -10.906 1 76.25 223 PHE B CA 1
ATOM 3732 C C . PHE B 1 223 ? 3.129 15.07 -10.141 1 76.25 223 PHE B C 1
ATOM 3734 O O . PHE B 1 223 ? 2.385 14.305 -9.531 1 76.25 223 PHE B O 1
ATOM 3741 N N . SER B 1 224 ? 4.469 14.953 -10.305 1 66.12 224 SER B N 1
ATOM 3742 C CA . SER B 1 224 ? 5.164 13.961 -9.5 1 66.12 224 SER B CA 1
ATOM 3743 C C . SER B 1 224 ? 5.227 14.383 -8.031 1 66.12 224 SER B C 1
ATOM 3745 O O . SER B 1 224 ? 5.379 15.562 -7.727 1 66.12 224 SER B O 1
ATOM 3747 N N . SER B 1 225 ? 5.102 13.461 -7.141 1 67.88 225 SER B N 1
ATOM 3748 C CA . SER B 1 225 ? 5.164 13.727 -5.707 1 67.88 225 SER B CA 1
ATOM 3749 C C . SER B 1 225 ? 6.566 14.164 -5.289 1 67.88 225 SER B C 1
ATOM 3751 O O . SER B 1 225 ? 6.75 14.711 -4.199 1 67.88 225 SER B O 1
ATOM 3753 N N . LYS B 1 226 ? 7.527 14 -6.078 1 65.12 226 LYS B N 1
ATOM 3754 C CA . LYS B 1 226 ? 8.906 14.281 -5.691 1 65.12 226 LYS B CA 1
ATOM 3755 C C . LYS B 1 226 ? 9.367 15.625 -6.258 1 65.12 226 LYS B C 1
ATOM 3757 O O . LYS B 1 226 ? 10.391 16.172 -5.824 1 65.12 226 LYS B O 1
ATOM 3762 N N . SER B 1 227 ? 8.594 16.031 -7.336 1 65.94 227 SER B N 1
ATOM 3763 C CA . SER B 1 227 ? 9.023 17.297 -7.945 1 65.94 227 SER B CA 1
ATOM 3764 C C . SER B 1 227 ? 8.438 18.5 -7.203 1 65.94 227 SER B C 1
ATOM 3766 O O . SER B 1 227 ? 7.246 18.766 -7.301 1 65.94 227 SER B O 1
ATOM 3768 N N . PHE B 1 228 ? 9.344 19.125 -6.531 1 72.5 228 PHE B N 1
ATOM 3769 C CA . PHE B 1 228 ? 8.914 20.266 -5.73 1 72.5 228 PHE B CA 1
ATOM 3770 C C . PHE B 1 228 ? 8.969 21.562 -6.551 1 72.5 228 PHE B C 1
ATOM 3772 O O . PHE B 1 228 ? 8.781 22.656 -6.012 1 72.5 228 PHE B O 1
ATOM 3779 N N . GLN B 1 229 ? 9.055 21.391 -7.902 1 75.69 229 GLN B N 1
ATOM 3780 C CA . GLN B 1 229 ? 9.273 22.562 -8.758 1 75.69 229 GLN B CA 1
ATOM 3781 C C . GLN B 1 229 ? 7.941 23.141 -9.227 1 75.69 229 GLN B C 1
ATOM 3783 O O . GLN B 1 229 ? 7.902 24.266 -9.758 1 75.69 229 GLN B O 1
ATOM 3788 N N . ASN B 1 230 ? 6.93 22.5 -8.945 1 85.75 230 ASN B N 1
ATOM 3789 C CA . ASN B 1 230 ? 5.645 22.969 -9.453 1 85.75 230 ASN B CA 1
ATOM 3790 C C . ASN B 1 230 ? 4.734 23.453 -8.32 1 85.75 230 ASN B C 1
ATOM 3792 O O . ASN B 1 230 ? 3.514 23.281 -8.391 1 85.75 230 ASN B O 1
ATOM 3796 N N . ALA B 1 231 ? 5.348 24.047 -7.383 1 91.62 231 ALA B N 1
ATOM 3797 C CA . ALA B 1 231 ? 4.613 24.422 -6.18 1 91.62 231 ALA B CA 1
ATOM 3798 C C . ALA B 1 231 ? 3.508 25.422 -6.5 1 91.62 231 ALA B C 1
ATOM 3800 O O . ALA B 1 231 ? 2.369 25.266 -6.055 1 91.62 231 ALA B O 1
ATOM 3801 N N . LYS B 1 232 ? 3.783 26.453 -7.297 1 92.5 232 LYS B N 1
ATOM 3802 C CA . LYS B 1 232 ? 2.811 27.5 -7.605 1 92.5 232 LYS B CA 1
ATOM 3803 C C . LYS B 1 232 ? 1.579 26.922 -8.297 1 92.5 232 LYS B C 1
ATOM 3805 O O . LYS B 1 232 ? 0.447 27.25 -7.93 1 92.5 232 LYS B O 1
ATOM 3810 N N . GLU B 1 233 ? 1.858 26.125 -9.25 1 93.44 233 GLU B N 1
ATOM 3811 C CA . GLU B 1 233 ? 0.759 25.5 -9.977 1 93.44 233 GLU B CA 1
ATOM 3812 C C . GLU B 1 233 ? -0.056 24.578 -9.07 1 93.44 233 GLU B C 1
ATOM 3814 O O . GLU B 1 233 ? -1.286 24.562 -9.141 1 93.44 233 GLU B O 1
ATOM 3819 N N . ILE B 1 234 ? 0.533 23.828 -8.242 1 93.94 234 ILE B N 1
ATOM 3820 C CA . ILE B 1 234 ? -0.122 22.891 -7.336 1 93.94 234 ILE B CA 1
ATOM 3821 C C . ILE B 1 234 ? -0.987 23.656 -6.34 1 93.94 234 ILE B C 1
ATOM 3823 O O . ILE B 1 234 ? -2.121 23.266 -6.059 1 93.94 234 ILE B O 1
ATOM 3827 N N . ILE B 1 235 ? -0.465 24.75 -5.828 1 96.25 235 ILE B N 1
ATOM 3828 C CA . ILE B 1 235 ? -1.213 25.594 -4.898 1 96.25 235 ILE B CA 1
ATOM 3829 C C . ILE B 1 235 ? -2.461 26.141 -5.586 1 96.25 235 ILE B C 1
ATOM 3831 O O . ILE B 1 235 ? -3.549 26.125 -5.004 1 96.25 235 ILE B O 1
ATOM 3835 N N . GLN B 1 236 ? -2.293 26.562 -6.82 1 95.94 236 GLN B N 1
ATOM 3836 C CA . GLN B 1 236 ? -3.422 27.078 -7.59 1 95.94 236 GLN B CA 1
ATOM 3837 C C . GLN B 1 236 ? -4.5 26.016 -7.762 1 95.94 236 GLN B C 1
ATOM 3839 O O . GLN B 1 236 ? -5.695 26.312 -7.656 1 95.94 236 GLN B O 1
ATOM 3844 N N . LEU B 1 237 ? -4.117 24.859 -8.016 1 95.56 237 LEU B N 1
ATOM 3845 C CA . LEU B 1 237 ? -5.066 23.766 -8.156 1 95.56 237 LEU B CA 1
ATOM 3846 C C . LEU B 1 237 ? -5.793 23.5 -6.844 1 95.56 237 LEU B C 1
ATOM 3848 O O . LEU B 1 237 ? -6.973 23.141 -6.84 1 95.56 237 LEU B O 1
ATOM 3852 N N . GLY B 1 238 ? -5.047 23.641 -5.707 1 97.12 238 GLY B N 1
ATOM 3853 C CA . GLY B 1 238 ? -5.688 23.562 -4.402 1 97.12 238 GLY B CA 1
ATOM 3854 C C . GLY B 1 238 ? -6.754 24.625 -4.199 1 97.12 238 GLY B C 1
ATOM 3855 O O . GLY B 1 238 ? -7.836 24.328 -3.68 1 97.12 238 GLY B O 1
ATOM 3856 N N . GLU B 1 239 ? -6.434 25.812 -4.652 1 97.81 239 GLU B N 1
ATOM 3857 C CA . GLU B 1 239 ? -7.395 26.906 -4.566 1 97.81 239 GLU B CA 1
ATOM 3858 C C . GLU B 1 239 ? -8.648 26.609 -5.387 1 97.81 239 GLU B C 1
ATOM 3860 O O . GLU B 1 239 ? -9.766 26.766 -4.898 1 97.81 239 GLU B O 1
ATOM 3865 N N . GLU B 1 240 ? -8.406 26.156 -6.574 1 97.88 240 GLU B N 1
ATOM 3866 C CA . GLU B 1 240 ? -9.508 25.859 -7.48 1 97.88 240 GLU B CA 1
ATOM 3867 C C . GLU B 1 240 ? -10.406 24.75 -6.914 1 97.88 240 GLU B C 1
ATOM 3869 O O . GLU B 1 240 ? -11.633 24.859 -6.961 1 97.88 240 GLU B O 1
ATOM 3874 N N . ALA B 1 241 ? -9.797 23.75 -6.43 1 97.31 241 ALA B N 1
ATOM 3875 C CA . ALA B 1 241 ? -10.562 22.641 -5.863 1 97.31 241 ALA B CA 1
ATOM 3876 C C . ALA B 1 241 ? -11.367 23.094 -4.648 1 97.31 241 ALA B C 1
ATOM 3878 O O . ALA B 1 241 ? -12.508 22.688 -4.465 1 97.31 241 ALA B O 1
ATOM 3879 N N . ALA B 1 242 ? -10.719 23.891 -3.812 1 98.31 242 ALA B N 1
ATOM 3880 C CA . ALA B 1 242 ? -11.406 24.391 -2.627 1 98.31 242 ALA B CA 1
ATOM 3881 C C . ALA B 1 242 ? -12.578 25.297 -3.014 1 98.31 242 ALA B C 1
ATOM 3883 O O . ALA B 1 242 ? -13.656 25.203 -2.422 1 98.31 242 ALA B O 1
ATOM 3884 N N . GLU B 1 243 ? -12.398 26.141 -3.963 1 98.31 243 GLU B N 1
ATOM 3885 C CA . GLU B 1 243 ? -13.461 27.016 -4.445 1 98.31 243 GLU B CA 1
ATOM 3886 C C . GLU B 1 243 ? -14.641 26.203 -4.973 1 98.31 243 GLU B C 1
ATOM 3888 O O . GLU B 1 243 ? -15.797 26.531 -4.695 1 98.31 243 GLU B O 1
ATOM 3893 N N . ALA B 1 244 ? -14.297 25.172 -5.699 1 97.94 244 ALA B N 1
ATOM 3894 C CA . ALA B 1 244 ? -15.328 24.312 -6.266 1 97.94 244 ALA B CA 1
ATOM 3895 C C . ALA B 1 244 ? -16.109 23.609 -5.164 1 97.94 244 ALA B C 1
ATOM 3897 O O . ALA B 1 244 ? -17.281 23.266 -5.352 1 97.94 244 ALA B O 1
ATOM 3898 N N . ALA B 1 245 ? -15.508 23.422 -4.027 1 97.81 245 ALA B N 1
ATOM 3899 C CA . ALA B 1 245 ? -16.125 22.672 -2.939 1 97.81 245 ALA B CA 1
ATOM 3900 C C . ALA B 1 245 ? -16.922 23.594 -2.023 1 97.81 245 ALA B C 1
ATOM 3902 O O . ALA B 1 245 ? -17.672 23.109 -1.158 1 97.81 245 ALA B O 1
ATOM 3903 N N . LEU B 1 246 ? -16.828 24.891 -2.18 1 98.12 246 LEU B N 1
ATOM 3904 C CA . LEU B 1 246 ? -17.422 25.875 -1.264 1 98.12 246 LEU B CA 1
ATOM 3905 C C . LEU B 1 246 ? -18.922 25.656 -1.138 1 98.12 246 LEU B C 1
ATOM 3907 O O . LEU B 1 246 ? -19.469 25.641 -0.028 1 98.12 246 LEU B O 1
ATOM 3911 N N . PRO B 1 247 ? -19.641 25.422 -2.299 1 98.06 247 PRO B N 1
ATOM 3912 C CA . PRO B 1 247 ? -21.094 25.219 -2.158 1 98.06 247 PRO B CA 1
ATOM 3913 C C . PRO B 1 247 ? -21.438 24.047 -1.243 1 98.06 247 PRO B C 1
ATOM 3915 O O . PRO B 1 247 ? -22.328 24.156 -0.406 1 98.06 247 PRO B O 1
ATOM 3918 N N . LYS B 1 248 ? -20.688 23 -1.392 1 97.62 248 LYS B N 1
ATOM 3919 C CA . LYS B 1 248 ? -20.938 21.828 -0.555 1 97.62 248 LYS B CA 1
ATOM 3920 C C . LYS B 1 248 ? -20.594 22.109 0.902 1 97.62 248 LYS B C 1
ATOM 3922 O O . LYS B 1 248 ? -21.266 21.641 1.815 1 97.62 248 LYS B O 1
ATOM 3927 N N . ILE B 1 249 ? -19.531 22.812 1.118 1 97.75 249 ILE B N 1
ATOM 3928 C CA . ILE B 1 249 ? -19.109 23.172 2.469 1 97.75 249 ILE B CA 1
ATOM 3929 C C . ILE B 1 249 ? -20.203 23.984 3.146 1 97.75 249 ILE B C 1
ATOM 3931 O O . ILE B 1 249 ? -20.609 23.672 4.27 1 97.75 249 ILE B O 1
ATOM 3935 N N . TYR B 1 250 ? -20.688 24.984 2.447 1 97.69 250 TYR B N 1
ATOM 3936 C CA . TYR B 1 250 ? -21.75 25.828 2.998 1 97.69 250 TYR B CA 1
ATOM 3937 C C . TYR B 1 250 ? -23.016 25.016 3.25 1 97.69 250 TYR B C 1
ATOM 3939 O O . TYR B 1 250 ? -23.688 25.219 4.258 1 97.69 250 TYR B O 1
ATOM 3947 N N . GLU B 1 251 ? -23.266 24.141 2.326 1 97.38 251 GLU B N 1
ATOM 3948 C CA . GLU B 1 251 ? -24.438 23.281 2.477 1 97.38 251 GLU B CA 1
ATOM 3949 C C . GLU B 1 251 ? -24.344 22.438 3.744 1 97.38 251 GLU B C 1
ATOM 3951 O O . GLU B 1 251 ? -25.312 22.328 4.492 1 97.38 251 GLU B O 1
ATOM 3956 N N . GLU B 1 252 ? -23.203 21.844 3.969 1 96.75 252 GLU B N 1
ATOM 3957 C CA . GLU B 1 252 ? -23.016 21 5.145 1 96.75 252 GLU B CA 1
ATOM 3958 C C . GLU B 1 252 ? -23.094 21.812 6.43 1 96.75 252 GLU B C 1
ATOM 3960 O O . GLU B 1 252 ? -23.609 21.344 7.441 1 96.75 252 GLU B O 1
ATOM 3965 N N . ILE B 1 253 ? -22.547 23 6.406 1 96.38 253 ILE B N 1
ATOM 3966 C CA . ILE B 1 253 ? -22.594 23.891 7.566 1 96.38 253 ILE B CA 1
ATOM 3967 C C . ILE B 1 253 ? -24.047 24.234 7.883 1 96.38 253 ILE B C 1
ATOM 3969 O O . ILE B 1 253 ? -24.469 24.141 9.039 1 96.38 253 ILE B O 1
ATOM 3973 N N . GLU B 1 254 ? -24.797 24.594 6.848 1 95.62 254 GLU B N 1
ATOM 3974 C CA . GLU B 1 254 ? -26.188 24.969 7.039 1 95.62 254 GLU B CA 1
ATOM 3975 C C . GLU B 1 254 ? -27.016 23.766 7.512 1 95.62 254 GLU B C 1
ATOM 3977 O O . GLU B 1 254 ? -27.891 23.922 8.367 1 95.62 254 GLU B O 1
ATOM 3982 N N . ARG B 1 255 ? -26.734 22.688 6.891 1 95.25 255 ARG B N 1
ATOM 3983 C CA . ARG B 1 255 ? -27.422 21.469 7.297 1 95.25 255 ARG B CA 1
ATOM 3984 C C . ARG B 1 255 ? -27.188 21.172 8.773 1 95.25 255 ARG B C 1
ATOM 3986 O O . ARG B 1 255 ? -28.109 20.797 9.492 1 95.25 255 ARG B O 1
ATOM 3993 N N . TRP B 1 256 ? -25.953 21.266 9.164 1 95.12 256 TRP B N 1
ATOM 3994 C CA . TRP B 1 256 ? -25.609 21.031 10.562 1 95.12 256 TRP B CA 1
ATOM 3995 C C . TRP B 1 256 ? -26.344 22 11.477 1 95.12 256 TRP B C 1
ATOM 3997 O O . TRP B 1 256 ? -26.859 21.609 12.523 1 95.12 256 TRP B O 1
ATOM 4007 N N . LYS B 1 257 ? -26.406 23.281 11.078 1 94.38 257 LYS B N 1
ATOM 4008 C CA . LYS B 1 257 ? -27.094 24.297 11.867 1 94.38 257 LYS B CA 1
ATOM 4009 C C . LYS B 1 257 ? -28.578 23.984 12 1 94.38 257 LYS B C 1
ATOM 4011 O O . LYS B 1 257 ? -29.156 24.172 13.07 1 94.38 257 LYS B O 1
ATOM 4016 N N . GLU B 1 258 ? -29.172 23.562 10.945 1 93.12 258 GLU B N 1
ATOM 4017 C CA . GLU B 1 258 ? -30.594 23.234 10.938 1 93.12 258 GLU B CA 1
ATOM 4018 C C . GLU B 1 258 ? -30.891 22.062 11.859 1 93.12 258 GLU B C 1
ATOM 4020 O O . GLU B 1 258 ? -31.922 22.047 12.539 1 93.12 258 GLU B O 1
ATOM 4025 N N . LEU B 1 259 ? -30.016 21.203 11.875 1 91.81 259 LEU B N 1
ATOM 4026 C CA . LEU B 1 259 ? -30.203 20 12.68 1 91.81 259 LEU B CA 1
ATOM 4027 C C . LEU B 1 259 ? -30 20.297 14.156 1 91.81 259 LEU B C 1
ATOM 4029 O O . LEU B 1 259 ? -30.516 19.578 15.016 1 91.81 259 LEU B O 1
ATOM 4033 N N . HIS B 1 260 ? -29.25 21.344 14.422 1 88.06 260 HIS B N 1
ATOM 4034 C CA . HIS B 1 260 ? -28.906 21.641 15.805 1 88.06 260 HIS B CA 1
ATOM 4035 C C . HIS B 1 260 ? -29.531 22.953 16.266 1 88.06 260 HIS B C 1
ATOM 4037 O O . HIS B 1 260 ? -29.094 23.547 17.25 1 88.06 260 HIS B O 1
ATOM 4043 N N . LYS B 1 261 ? -30.5 23.469 15.539 1 81.38 261 LYS B N 1
ATOM 4044 C CA . LYS B 1 261 ? -31.203 24.719 15.828 1 81.38 261 LYS B CA 1
ATOM 4045 C C . LYS B 1 261 ? -31.875 24.656 17.203 1 81.38 261 LYS B C 1
ATOM 4047 O O . LYS B 1 261 ? -31.891 25.656 17.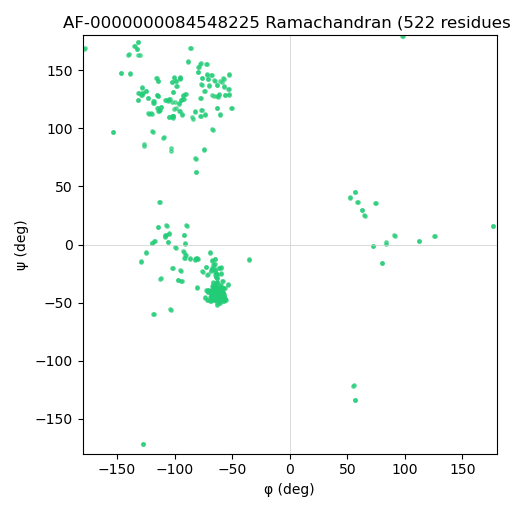922 1 81.38 261 LYS B O 1
ATOM 4052 N N . ASP B 1 262 ? -32.344 23.594 17.484 1 73.31 262 ASP B N 1
ATOM 4053 C CA . ASP B 1 262 ? -33.125 23.531 18.719 1 73.31 262 ASP B CA 1
ATOM 4054 C C . ASP B 1 262 ? -32.25 23.125 19.906 1 73.31 262 ASP B C 1
ATOM 4056 O O . ASP B 1 262 ? -32.75 22.969 21.016 1 73.31 262 ASP B O 1
ATOM 4060 N N . GLU B 1 263 ? -31 23.078 19.656 1 62.59 263 GLU B N 1
ATOM 4061 C CA . GLU B 1 263 ? -30.141 22.703 20.781 1 62.59 263 GLU B CA 1
ATOM 4062 C C . GLU B 1 263 ? -29.594 23.922 21.5 1 62.59 263 GLU B C 1
ATOM 4064 O O . GLU B 1 263 ? -29.453 24.984 20.891 1 62.59 263 GLU B O 1
#

pLDDT: mean 91.27, std 9.22, range [60.81, 98.88]

Secondary structure (DSSP, 8-state):
-PPPEEEEEPP-GGGGGHHHHHHHHHHHTT----EEEEETHHHHHHHHHHTT--HHHHHHHHHH--GGGT--B--SSS-SB--HHHHHHHHHHTTT-BGGGSSS-EEEEEEETTTTEEEEE-SSBHHHHHHHHT--TTTBPPEEETTEEEEEGGGT-SS-HHHHHHTT-SEEEEE------TT----SHHHHHHHHHHHHHHHHHHHS----SEEE----TTS-TT-GGGHHHHHHHHHHHHHHHHHHHHHHHHHHHHHTTT-/-PPPEEEEEPP-GGGGGHHHHHHHHHHHTT----EEEEETHHHHHHHHHHTT--HHHHHHHHHH--GGGT--B--SSS-SB--HHHHHHHHHHTTT-BGGGSSS-EEEEEEETTTTEEEEE-SSBHHHHHHHHT--TTTBPPEEETTEEEEEGGGT-SS-HHHHHHTT-SEEEEE------TT----SHHHHHHHHHHHHHHHHHHHS----SEEE----TTS-TT-GGGHHHHHHHHHHHHHHHHHHHHHHHHHHHHHTTT-

Radius of gyration: 24.26 Å; Cα contacts (8 Å, |Δi|>4): 1350; chains: 2; bounding box: 58×70×46 Å

Solvent-accessible surface area (backbone atoms only — not comparable to full-atom values): 24865 Å² total; per-residue (Å²): 122,79,79,40,25,8,35,7,26,12,19,26,50,40,33,25,40,15,55,52,15,32,50,50,44,34,55,75,68,66,52,71,70,56,31,34,13,10,3,19,35,12,18,46,54,47,47,31,46,21,50,64,49,48,65,66,58,51,49,54,48,43,58,67,47,55,68,75,79,36,53,40,72,47,83,72,44,39,15,38,22,59,40,60,51,39,26,51,50,42,25,61,64,32,69,68,37,35,31,70,69,33,80,31,52,43,38,36,28,22,18,26,57,30,68,63,39,80,39,74,38,52,59,51,54,40,25,61,48,38,44,17,5,50,9,42,64,44,42,22,31,57,32,78,55,96,90,35,44,19,21,21,4,39,56,71,37,36,47,28,15,56,57,15,38,73,72,64,29,72,40,28,41,21,35,43,33,61,47,67,35,62,69,47,83,71,77,34,28,65,42,40,37,52,48,46,50,38,46,35,45,48,54,34,51,75,65,40,78,62,67,35,77,37,76,31,58,33,83,48,29,86,53,55,44,80,52,43,82,48,29,65,62,34,18,50,36,10,28,50,28,36,58,70,38,42,66,58,50,52,48,54,52,51,51,51,34,64,73,42,61,90,103,123,80,78,41,26,8,36,7,25,10,19,27,49,41,34,26,40,15,54,52,14,32,50,51,43,36,55,74,69,66,54,71,71,57,30,33,13,8,3,19,34,13,18,48,54,46,47,32,46,22,50,64,50,49,65,67,59,52,50,54,49,43,59,68,46,54,68,74,80,34,54,40,73,46,82,71,43,39,14,37,20,61,42,60,50,41,27,52,51,43,25,61,65,33,70,68,36,35,30,72,68,33,81,32,53,42,37,34,27,22,19,27,58,30,68,63,40,80,40,75,39,52,60,50,55,40,26,61,49,35,45,16,5,49,9,41,65,44,41,22,29,56,34,78,55,96,91,35,47,19,21,20,4,40,55,71,37,35,44,29,14,55,58,16,38,74,74,63,30,71,39,28,40,22,34,41,33,61,49,67,34,62,68,46,83,75,77,34,27,64,41,40,35,52,48,45,51,38,45,34,45,49,54,35,52,76,65,38,76,62,69,35,77,38,74,32,60,34,84,48,30,85,52,56,45,81,52,42,82,51,29,67,62,34,18,51,36,10,28,51,29,36,58,68,39,43,65,58,49,52,48,53,53,48,50,52,36,64,73,44,62,88,102

Organism: NCBI:txid1508404

InterPro domains:
  IPR002641 Patatin-like phospholipase domain [PF01734] (7-164)
  IPR002641 Patatin-like phospholipase domain [PS51635] (7-165)
  IPR016035 Acyl transferase/acyl hydrolase/lysophospholipase [SSF52151] (2-256)
  IPR050301 Neuropathy target esterase [PTHR14226] (3-249)

Foldseek 3Di:
DFFAEEEWQFDFFLLSLLVLLLVVQCVVVVPDHQEYEYFASSLLVVLLVQLPDDSVNVLVCLQVDDVVQQFDADDDDFAGGARVSVLVVSCVSSVQDWQCPTNHQYWYWWAFPVVRDIDIDRTDGSSLRNSQQNAQGRHYQFRDDPNTGIHHRCLPARGQQVVRVVVPGPAYETEHSQDQQDPDDDDDPVQVRSNVSSVVSVVVCVVDPSNHQHYQYFPCSNDDSHDSNCSVVSNVSSNVSSVVRVVSVVVVRVVSCVVVVVD/DFFAEEEWQFDAFLLSLLVLLLVVQCVVVVPDHQEYEYFASSLLVVLLVQLPDDSVNVLVCLQVDDVVQQFDADDDDFAGGARVSVLVVSCVSSVQDWQCPTNHQYWYWWAFPVVRDIDIDRTDGSSLRNSQQNAQGRHYQFRDDPNTGIHHRLLPARGQQVVRVVVPGPAYETEHSQDQQDPDDDDDPVQVRSNVSSVVSVVVCVVDPSNHQHYQYFPCSNDDSHDSNCSVVSNVSSNVSSVVRVVSVVVVRVVSCVVVVVD